Protein 1KCS (pdb70)

B-factor: mean 31.65, std 22.02, range [5.55, 100.55]

Radius of gyration: 24.34 Å; Cα contacts (8 Å, |Δi|>4): 1150; chains: 3; bounding box: 58×39×65 Å

Secondary structure (DSSP, 8-state):
--EEEEE--SEE-TTS-EEEEEEEESS-TTTSSEEEEEEE-TTS-EEEEEEEETTS-EEE-GGGTTTEEEEEETTTTEEEEEETT--GGG-EEEEEEEEESEEEEE---EEEEE--PPP-PPEEEEE---SS---TT-EEEEEEEEEE-SS--EEEEGGGTS-SSEEEEEEEEETTEEEEEEEEEE-TTTTTSS--EEEEEEGGGTEEEEEE-----/---EE-S-S--EEETT--EEEEEEESS--TT-EEEEEE-TT---EEEEETTTEE-TT--TTEEEEEETTEEEEEESS--GGG-EEEEEEE-SSSS-EE---EEEEEE---B--EEEEEPPPHHHHTTTEEEEEEEEEEEBSS--EEEEEETTEE--SSEEEEE----SSS--EEEEEEEEEEHHHHHT--EEEEEEE-TT-SSPEEEEEETT--/---GGG-

Sequence (438 aa):
DIVMTQSPKSMGMSVGEAVTLNCKASENVGTYVSWYQQKPGQSPVLLIYGASNRYTGVPDRFTGSGS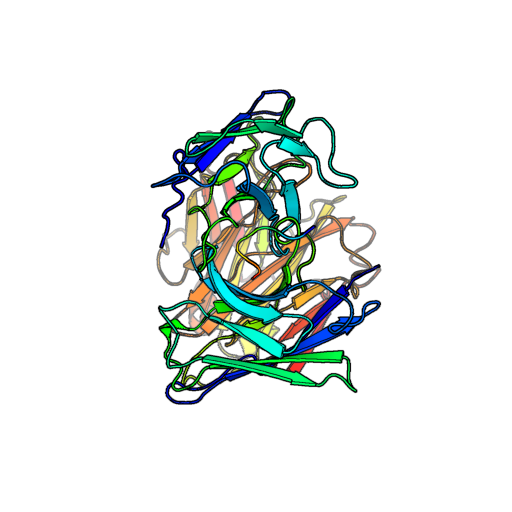ATDFTLTISSVQADDDADYYCGQSYSSPLTFGGGTKLELKRADAAPTSSIFPPSSEQLSSGGASVVCFLNSFYPKSIAVKWKVDGSKRANGTANSWTDQDSASSTYSMSSTLTLTKDKYERHNSYTCEATHKTSSSPVVKSFNRNECQVTLSQSGPGLVKPSQSLSLT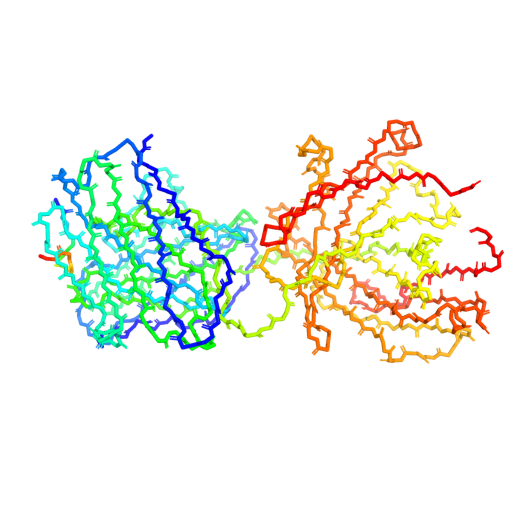CTVTSYSITSDYAWNWIRQFAGQSLEWMGYISYSGSTSYNPSLKSRISITRDTSKNQFFLQLNSVTTDDTATYYCARGGTGFPYWGTGTNVTVSAASTTAPSVFPLVPGSATAAASAVTLGCLVKGYFPEPVTVAWNEGALSSGVLTVSAVLQSGLYTLSSNTTVASGTWPSASVTCLVAHPKSSTAADKKIEPKDQLDPAFG

Nearest PDB structures (foldseek):
  1kcv-assembly1_L  TM=9.987E-01  e=1.146E-40  Mus musculus
  2oz4-assembly1_L  TM=9.936E-01  e=1.062E-35  Mus musculus
  8tfe-assembly1_D  TM=9.909E-01  e=1.814E-33  Homo sapiens
  4edw-assembly1_L  TM=9.899E-01  e=2.238E-33  Homo sapiens
  5sx5-assembly2_L  TM=9.855E-01  e=4.665E-33  Homo sapiens

Solvent-accessible surface area: 18990 Å² total; per-residue (Å²): 97,5,95,6,72,14,74,48,136,61,40,25,54,34,87,45,91,62,5,84,5,31,0,107,10,77,100,69,0,20,59,76,0,3,0,6,19,14,70,67,94,103,24,5,71,2,5,0,62,27,2,66,62,93,49,113,83,17,61,108,61,4,55,12,61,34,63,39,53,64,1,35,0,44,0,65,35,0,52,18,76,1,16,5,25,0,5,0,4,2,5,87,28,79,11,4,35,25,1,40,4,4,100,4,56,3,108,84,79,79,15,66,16,97,19,18,6,0,18,8,12,91,91,7,38,96,88,26,16,0,4,0,0,0,2,1,23,49,0,31,28,100,72,21,56,30,74,6,42,11,73,52,71,149,65,95,101,46,52,41,56,14,66,16,87,15,54,81,82,53,5,7,18,0,0,4,1,17,0,42,11,70,67,95,64,12,88,171,43,53,33,0,23,2,33,4,72,9,132,46,26,132,76,74,45,91,56,55,26,48,76,92,110,146,174,21,65,13,58,21,61,29,70,4,34,13,97,55,94,90,52,2,60,1,35,0,49,7,75,69,56,58,2,66,68,45,54,1,0,0,0,0,11,9,52,96,66,76,51,20,37,1,0,0,9,7,13,84,74,38,67,57,28,49,17,81,82,4,116,107,61,15,43,3,76,70,44,72,107,144,33,30,0,57,0,79,0,58,76,1,60,80,108,3,43,8,32,0,11,0,0,16,0,0,38,2,4,24,38,30,2,116,20,20,45,1,22,3,23,70,42,92,63,42,52,12,59,20,24,23,5,22,17,21,68,91,48,80,65,66,92,46,26,20,1,0,0,2,0,43,25,0,22,5,48,58,22,77,31,30,4,51,128,37,85,35,84,92,37,56,29,51,5,62,32,40,108,79,125,39,62,42,16,16,3,0,1,1,48,16,57,47,59,58,15,94,86,60,54,4,31,0,20,2,32,2,56,83,32,103,49,88,29,91,31,100,1,101,80,68,208,209,57,18,61,7,10,98

Foldseek 3Di:
DKAKAKPAQEEEEAFFDKDKTKIFIPWFLFQQKWKWWADPPGDTDTQGGSQFRGDDPHDPLWGWDDGTTIIMIMRNTDALQRFTKMKMWGPRDDDIDIYPIYGYAYDDDWFFWDKDWDWFDVVVLVVQKTKIKIKTDFGDDPDKDKWKDFQRDTDPPQKDKDKDRADSHRRGIMMMIIHMDTSVVNVVTFKIKIWMDDPVDPDIDIDIDTPVPD/DKAKAKDWAQEAAAQAKTKIKIQIPPDAQLPFFWKWKKWQFPVRDIDTAWTATSHGRIDGDVVQVPQWDWGADRVRRMIMIMGGRDDQRPFTWMWIATDDVHGPYIHPTGGHGHHPDDFDAWDKDKAADPVVPCPAQKDKIKMKIWFGDDDDKDKDKPNPPDDPQKDWFDWDDDPHIIIIMIMHMHTVVPDQPPWMKIWMADPNVGDTDIGIDHDDD/DDDPVVD

Structure (mmCIF, N/CA/C/O backbone):
data_1KCS
#
_entry.id   1KCS
#
_cell.length_a   52.601
_cell.length_b   69.524
_cell.length_c   59.359
_cell.angle_alpha   90.00
_cell.angle_beta   95.62
_cell.angle_gamma   90.00
#
_symmetry.space_group_name_H-M   'P 1 21 1'
#
loop_
_entity.id
_entity.type
_entity.pdbx_description
1 polymer 'PC282 IMMUNOGLOBULIN'
2 polymer 'PC282 IMMUNOGLOBULIN'
3 polymer 'PS1 peptide'
4 water water
#
loop_
_atom_site.group_PDB
_atom_site.id
_atom_site.type_symbol
_atom_site.label_atom_id
_atom_site.label_alt_id
_atom_site.label_comp_id
_atom_site.label_asym_id
_atom_site.label_entity_id
_atom_site.label_seq_id
_atom_site.pdbx_PDB_ins_code
_atom_site.Cartn_x
_atom_site.Cartn_y
_atom_site.Cartn_z
_atom_site.occupancy
_atom_site.B_iso_or_equiv
_atom_site.auth_seq_id
_atom_site.auth_comp_id
_atom_site.auth_asym_id
_atom_site.auth_atom_id
_atom_site.pdbx_PDB_model_num
ATOM 1 N N . ASP A 1 1 ? 9.261 14.108 -3.159 1.00 100.40 1 ASP L N 1
ATOM 2 C CA . ASP A 1 1 ? 7.942 13.418 -3.217 1.00 100.40 1 ASP L CA 1
ATOM 3 C C . ASP A 1 1 ? 6.943 14.064 -2.271 1.00 100.40 1 ASP L C 1
ATOM 4 O O . ASP A 1 1 ? 6.887 15.287 -2.142 1.00 100.40 1 ASP L O 1
ATOM 9 N N . ILE A 1 2 ? 6.161 13.218 -1.609 1.00 19.67 2 ILE L N 1
ATOM 10 C CA . ILE A 1 2 ? 5.141 13.650 -0.673 1.00 19.67 2 ILE L CA 1
ATOM 11 C C . ILE A 1 2 ? 5.681 13.604 0.744 1.00 19.67 2 ILE L C 1
ATOM 12 O O . ILE A 1 2 ? 6.175 12.566 1.188 1.00 19.67 2 ILE L O 1
ATOM 17 N N . VAL A 1 3 ? 5.576 14.726 1.450 1.00 18.95 3 VAL L N 1
ATOM 18 C CA . VAL A 1 3 ? 6.033 14.794 2.830 1.00 18.95 3 VAL L CA 1
ATOM 19 C C . VAL A 1 3 ? 4.910 14.400 3.795 1.00 18.95 3 VAL L C 1
ATOM 20 O O . VAL A 1 3 ? 3.772 14.878 3.677 1.00 18.95 3 VAL L O 1
ATOM 24 N N . MET A 1 4 ? 5.231 13.522 4.747 1.00 20.08 4 MET L N 1
ATOM 25 C CA . MET A 1 4 ? 4.268 13.127 5.796 1.00 20.08 4 MET L CA 1
ATOM 26 C C . MET A 1 4 ? 4.790 13.599 7.101 1.00 20.08 4 MET L C 1
ATOM 27 O O . MET A 1 4 ? 5.784 13.074 7.614 1.00 20.08 4 MET L O 1
ATOM 32 N N . THR A 1 5 ? 4.119 14.588 7.638 1.00 9.50 5 THR L N 1
ATOM 33 C CA . THR A 1 5 ? 4.533 15.201 8.888 1.00 9.50 5 THR L CA 1
ATOM 34 C C . THR A 1 5 ? 3.846 14.619 10.119 1.00 9.50 5 THR L C 1
ATOM 35 O O . THR A 1 5 ? 2.640 14.392 10.103 1.00 9.50 5 THR L O 1
ATOM 39 N N . GLN A 1 6 ? 4.623 14.355 11.173 1.00 19.57 6 GLN L N 1
ATOM 40 C CA . GLN A 1 6 ? 4.082 13.823 12.427 1.00 19.57 6 GLN L CA 1
ATOM 41 C C . GLN A 1 6 ? 4.288 14.880 13.515 1.00 19.57 6 GLN L C 1
ATOM 42 O O . GLN A 1 6 ? 5.390 15.067 14.024 1.00 19.57 6 GLN L O 1
ATOM 48 N N . SER A 1 7 ? 3.204 15.575 13.843 1.00 99.10 7 SER L N 1
ATOM 49 C CA . SER A 1 7 ? 3.208 16.670 14.808 1.00 99.10 7 SER L CA 1
ATOM 50 C C . SER A 1 7 ? 3.924 16.490 16.161 1.00 99.10 7 SER L C 1
ATOM 51 O O . SER A 1 7 ? 5.074 16.911 16.306 1.00 99.10 7 SER L O 1
ATOM 54 N N . PRO A 1 8 ? 3.271 15.875 17.167 1.00 52.29 8 PRO L N 1
ATOM 55 C CA . PRO A 1 8 ? 3.968 15.722 18.452 1.00 52.29 8 PRO L CA 1
ATOM 56 C C . PRO A 1 8 ? 5.210 14.843 18.397 1.00 52.29 8 PRO L C 1
ATOM 57 O O . PRO A 1 8 ? 5.107 13.619 18.422 1.00 52.29 8 PRO L O 1
ATOM 61 N N . LYS A 1 9 ? 6.379 15.472 18.341 1.00 15.45 9 LYS L N 1
ATOM 62 C CA . LYS A 1 9 ? 7.637 14.740 18.282 1.00 15.45 9 LYS L CA 1
ATOM 63 C C . LYS A 1 9 ? 7.783 13.703 19.396 1.00 15.45 9 LYS L C 1
ATOM 64 O O . LYS A 1 9 ? 8.329 12.620 19.184 1.00 15.45 9 LYS L O 1
ATOM 70 N N . SER A 1 10 ? 7.287 14.025 20.579 1.00 13.27 10 SER L N 1
ATOM 71 C CA . SER A 1 10 ? 7.411 13.112 21.706 1.00 13.27 10 SER L CA 1
ATOM 72 C C . SER A 1 10 ? 6.108 13.138 22.473 1.00 13.27 10 SER L C 1
ATOM 73 O O . SER A 1 10 ? 5.221 13.938 22.148 1.00 13.27 10 SER L O 1
ATOM 76 N N . MET A 1 11 ? 5.977 12.263 23.473 1.00 32.34 11 MET L N 1
ATOM 77 C CA . MET A 1 11 ? 4.764 12.194 24.295 1.00 32.34 11 MET L CA 1
ATOM 78 C C . MET A 1 11 ? 4.812 11.146 25.418 1.00 32.34 11 MET L C 1
ATOM 79 O O . MET A 1 11 ? 5.493 10.119 25.315 1.00 32.34 11 MET L O 1
ATOM 84 N N . GLY A 1 12 ? 4.069 11.418 26.487 1.00 34.88 12 GLY L N 1
ATOM 85 C CA . GLY A 1 12 ? 4.021 10.506 27.617 1.00 34.88 12 GLY L CA 1
ATOM 86 C C . GLY A 1 12 ? 2.660 10.480 28.293 1.00 34.88 12 GLY L C 1
ATOM 87 O O . GLY A 1 12 ? 2.104 11.526 28.618 1.00 34.88 12 GLY L O 1
ATOM 88 N N . MET A 1 13 ? 2.125 9.284 28.517 1.00 28.09 13 MET L N 1
ATOM 89 C CA . MET A 1 13 ? 0.820 9.137 29.156 1.00 28.09 13 MET L CA 1
ATOM 90 C C . MET A 1 13 ? 0.897 8.118 30.282 1.00 28.09 13 MET L C 1
ATOM 91 O O . MET A 1 13 ? 1.961 7.574 30.556 1.00 28.09 13 MET L O 1
ATOM 96 N N . SER A 1 14 ? -0.241 7.860 30.921 1.00 33.41 14 SER L N 1
ATOM 97 C CA . SER A 1 14 ? -0.320 6.891 32.003 1.00 33.41 14 SER L CA 1
ATOM 98 C C . SER A 1 14 ? -1.130 5.703 31.498 1.00 33.41 14 SER L C 1
ATOM 99 O O . SER A 1 14 ? -1.824 5.810 30.485 1.00 33.41 14 SER L O 1
ATOM 102 N N . VAL A 1 15 ? -1.048 4.575 32.199 1.00 48.89 15 VAL L N 1
ATOM 103 C CA . VAL A 1 15 ? -1.784 3.385 31.786 1.00 48.89 15 VAL L CA 1
ATOM 104 C C . VAL A 1 15 ? -3.286 3.540 31.975 1.00 48.89 15 VAL L C 1
ATOM 105 O O . VAL A 1 15 ? -3.767 3.832 33.075 1.00 48.89 15 VAL L O 1
ATOM 109 N N . GLY A 1 16 ? -4.019 3.333 30.886 1.00 47.97 16 GLY L N 1
ATOM 110 C CA . GLY A 1 16 ? -5.465 3.445 30.923 1.00 47.97 16 GLY L CA 1
ATOM 111 C C . GLY A 1 16 ? -5.967 4.598 30.080 1.00 47.97 16 GLY L C 1
ATOM 112 O O . GLY A 1 16 ? -7.093 4.573 29.585 1.00 47.97 16 GLY L O 1
ATOM 113 N N . GLU A 1 17 ? -5.116 5.602 29.902 1.00 12.94 17 GLU L N 1
ATOM 114 C CA . GLU A 1 17 ? -5.460 6.786 29.134 1.00 12.94 17 GLU L CA 1
ATOM 115 C C . GLU A 1 17 ? -5.311 6.606 27.632 1.00 12.94 17 GLU L C 1
ATOM 116 O O . GLU A 1 17 ? -4.554 5.759 27.162 1.00 12.94 17 GLU L O 1
ATOM 122 N N . ALA A 1 18 ? -6.057 7.410 26.884 1.00 30.71 18 ALA L N 1
ATOM 123 C CA . ALA A 1 18 ? -6.045 7.360 25.433 1.00 30.71 18 ALA L CA 1
ATOM 124 C C . ALA A 1 18 ? -4.935 8.211 24.857 1.00 30.71 18 ALA L C 1
ATOM 125 O O . ALA A 1 18 ? -4.436 9.128 25.506 1.00 30.71 18 ALA L O 1
ATOM 127 N N . VAL A 1 19 ? -4.544 7.889 23.631 1.00 15.28 19 VAL L N 1
ATOM 128 C CA . VAL A 1 19 ? -3.515 8.649 22.936 1.00 15.28 19 VAL L CA 1
ATOM 129 C C . VAL A 1 19 ? -3.933 8.816 21.476 1.00 15.28 19 VAL L C 1
ATOM 130 O O . VAL A 1 19 ? -4.476 7.894 20.865 1.00 15.28 19 VAL L O 1
ATOM 134 N N . THR A 1 20 ? -3.685 10.003 20.931 1.00 11.30 20 THR L N 1
ATOM 135 C CA . THR A 1 20 ? -4.040 10.307 19.551 1.00 11.30 20 THR L CA 1
ATOM 136 C C . THR A 1 20 ? -2.852 10.866 18.806 1.00 11.30 20 THR L C 1
ATOM 137 O O . THR A 1 20 ? -2.386 11.953 19.122 1.00 11.30 20 THR L O 1
ATOM 141 N N . LEU A 1 21 ? -2.367 10.129 17.818 1.00 15.93 21 LEU L N 1
ATOM 142 C CA . LEU A 1 21 ? -1.236 10.580 17.018 1.00 15.93 21 LEU L CA 1
ATOM 143 C C . LEU A 1 21 ? -1.760 11.211 15.731 1.00 15.93 21 LEU L C 1
ATOM 144 O O . LEU A 1 21 ? -2.879 10.918 15.290 1.00 15.93 21 LEU L O 1
ATOM 149 N N . ASN A 1 22 ? -0.970 12.082 15.121 1.00 7.90 22 ASN L N 1
ATOM 150 C CA . ASN A 1 22 ? -1.422 12.711 13.897 1.00 7.90 22 ASN L CA 1
ATOM 151 C C . ASN A 1 22 ? -0.406 12.569 12.782 1.00 7.90 22 ASN L C 1
ATOM 152 O O . ASN A 1 22 ? 0.802 12.643 13.011 1.00 7.90 22 ASN L O 1
ATOM 157 N N . CYS A 1 23 ? -0.904 12.353 11.573 1.00 8.00 23 CYS L N 1
ATOM 158 C CA . CYS A 1 23 ? -0.033 12.213 10.423 1.00 8.00 23 CYS L CA 1
ATOM 159 C C . CYS A 1 23 ? -0.655 13.046 9.313 1.00 8.00 23 CYS L C 1
ATOM 160 O O . CYS A 1 23 ? -1.842 12.902 9.017 1.00 8.00 23 CYS L O 1
ATOM 163 N N . LYS A 1 24 ? 0.134 13.953 8.742 1.00 11.23 24 LYS L N 1
ATOM 164 C CA . LYS A 1 24 ? -0.338 14.815 7.661 1.00 11.23 24 LYS L CA 1
ATOM 165 C C . LYS A 1 24 ? 0.450 14.585 6.373 1.00 11.23 24 LYS L C 1
ATOM 166 O O . LYS A 1 24 ? 1.653 14.316 6.405 1.00 11.23 24 LYS L O 1
ATOM 172 N N . ALA A 1 25 ? -0.240 14.693 5.243 1.00 15.81 25 ALA L N 1
ATOM 173 C CA . ALA A 1 25 ? 0.384 14.520 3.935 1.00 15.81 25 ALA L CA 1
ATOM 174 C C . ALA A 1 25 ? 0.406 15.870 3.223 1.00 15.81 25 ALA L C 1
ATOM 175 O O . ALA A 1 25 ? -0.548 16.645 3.326 1.00 15.81 25 ALA L O 1
ATOM 177 N N . SER A 1 26 ? 1.474 16.163 2.501 1.00 24.81 26 SER L N 1
ATOM 178 C CA . SER A 1 26 ? 1.535 17.429 1.805 1.00 24.81 26 SER L CA 1
ATOM 179 C C . SER A 1 26 ? 0.472 17.433 0.717 1.00 24.81 26 SER L C 1
ATOM 180 O O . SER A 1 26 ? -0.037 18.485 0.314 1.00 24.81 26 SER L O 1
ATOM 183 N N . GLU A 1 27 ? 0.148 16.250 0.244 1.00 26.76 27 GLU L N 1
ATOM 184 C CA . GLU A 1 27 ? -0.897 16.126 -0.749 1.00 26.76 27 GLU L CA 1
ATOM 185 C C . GLU A 1 27 ? -1.632 14.811 -0.582 1.00 26.76 27 GLU L C 1
ATOM 186 O O . GLU A 1 27 ? -1.264 13.967 0.237 1.00 26.76 27 GLU L O 1
ATOM 192 N N . ASN A 1 28 ? -2.683 14.665 -1.372 1.00 12.32 28 ASN L N 1
ATOM 193 C CA . ASN A 1 28 ? -3.546 13.501 -1.356 1.00 12.32 28 ASN L CA 1
ATOM 194 C C . ASN A 1 28 ? -2.877 12.139 -1.496 1.00 12.48 28 ASN L C 1
ATOM 195 O O . ASN A 1 28 ? -2.117 11.889 -2.433 1.00 17.63 28 ASN L O 1
ATOM 200 N N . VAL A 1 29 ? -3.179 11.270 -0.533 1.00 20.61 29 VAL L N 1
ATOM 201 C CA . VAL A 1 29 ? -2.679 9.907 -0.507 1.00 20.61 29 VAL L CA 1
ATOM 202 C C . VAL A 1 29 ? -3.884 8.993 -0.267 1.00 20.61 29 VAL L C 1
ATOM 203 O O . VAL A 1 29 ? -3.753 7.918 0.327 1.00 20.61 29 VAL L O 1
ATOM 207 N N . GLY A 1 30 ? -5.056 9.444 -0.723 1.00 8.43 30 GLY L N 1
ATOM 208 C CA . GLY A 1 30 ? -6.280 8.677 -0.564 1.00 8.43 30 GLY L CA 1
ATOM 209 C C . GLY A 1 30 ? -6.384 8.092 0.827 1.00 8.43 30 GLY L C 1
ATOM 210 O O . GLY A 1 30 ? -6.583 8.828 1.784 1.00 8.43 30 GLY L O 1
ATOM 211 N N . THR A 1 31 ? -6.260 6.770 0.939 1.00 19.86 31 THR L N 1
ATOM 212 C CA . THR A 1 31 ? -6.316 6.102 2.237 1.00 19.86 31 THR L CA 1
ATOM 213 C C . THR A 1 31 ? -5.176 5.099 2.388 1.00 19.86 31 THR L C 1
ATOM 214 O O . THR A 1 31 ? -5.253 4.185 3.209 1.00 19.86 31 THR L O 1
ATOM 218 N N . TYR A 1 32 ? -4.112 5.288 1.610 1.00 17.05 32 TYR L N 1
ATOM 219 C CA . TYR A 1 32 ? -2.981 4.380 1.668 1.00 17.05 32 TYR L CA 1
ATOM 220 C C . TYR A 1 32 ? -1.935 4.766 2.695 1.00 17.05 32 TYR L C 1
ATOM 221 O O . TYR A 1 32 ? -0.744 4.813 2.413 1.00 17.05 32 TYR L O 1
ATOM 230 N N . VAL A 1 33 ? -2.407 5.051 3.899 1.00 18.19 33 VAL L N 1
ATOM 231 C CA . VAL A 1 33 ? -1.525 5.386 5.000 1.00 18.19 33 VAL L CA 1
ATOM 232 C C . VAL A 1 33 ? -1.487 4.145 5.884 1.00 18.19 33 VAL L C 1
ATOM 233 O O . VAL A 1 33 ? -2.500 3.469 6.096 1.00 18.19 33 VAL L O 1
ATOM 237 N N . SER A 1 34 ? -0.294 3.819 6.351 1.00 14.61 34 SER L N 1
ATOM 238 C CA . SER A 1 34 ? -0.108 2.680 7.230 1.00 14.61 34 SER L CA 1
ATOM 239 C C . SER A 1 34 ? 0.621 3.183 8.473 1.00 14.61 34 SER L C 1
ATOM 240 O O . SER A 1 34 ? 1.368 4.162 8.405 1.00 14.61 34 SER L O 1
ATOM 243 N N . TRP A 1 35 ? 0.389 2.520 9.605 1.00 18.52 35 TRP L N 1
ATOM 244 C CA . TRP A 1 35 ? 1.013 2.890 10.870 1.00 18.52 35 TRP L CA 1
ATOM 245 C C . TRP A 1 35 ? 1.847 1.753 11.422 1.00 18.52 35 TRP L C 1
ATOM 246 O O . TRP A 1 35 ? 1.401 0.606 11.429 1.00 18.52 35 TRP L O 1
ATOM 257 N N . TYR A 1 36 ? 3.046 2.071 11.903 1.00 22.99 36 TYR L N 1
ATOM 258 C CA . TYR A 1 36 ? 3.936 1.055 12.450 1.00 22.99 36 TYR L CA 1
ATOM 259 C C . TYR A 1 36 ? 4.358 1.363 13.873 1.00 22.99 36 TYR L C 1
ATOM 260 O O . TYR A 1 36 ? 4.388 2.518 14.299 1.00 22.99 36 TYR L O 1
ATOM 269 N N . GLN A 1 37 ? 4.686 0.297 14.591 1.00 25.09 37 GLN L N 1
ATOM 270 C CA . GLN A 1 37 ? 5.153 0.364 15.965 1.00 25.09 37 GLN L CA 1
ATOM 271 C C . GLN A 1 37 ? 6.572 -0.205 15.939 1.00 25.09 37 GLN L C 1
ATOM 272 O O . GLN A 1 37 ? 6.821 -1.219 15.279 1.00 25.09 37 GLN L O 1
ATOM 278 N N . GLN A 1 38 ? 7.506 0.458 16.623 1.00 16.16 38 GLN L N 1
ATOM 279 C CA . GLN A 1 38 ? 8.880 -0.030 16.667 1.00 16.16 38 GLN L CA 1
ATOM 280 C C . GLN A 1 38 ? 9.493 -0.011 18.075 1.00 16.16 38 GLN L C 1
ATOM 281 O O . GLN A 1 38 ? 9.996 1.007 18.535 1.00 16.16 38 GLN L O 1
ATOM 287 N N . LYS A 1 39 ? 9.443 -1.153 18.752 1.00 31.17 39 LYS L N 1
ATOM 288 C CA . LYS A 1 39 ? 9.989 -1.283 20.097 1.00 31.17 39 LYS L CA 1
ATOM 289 C C . LYS A 1 39 ? 11.517 -1.344 20.074 1.00 31.17 39 LYS L C 1
ATOM 290 O O . LYS A 1 39 ? 12.126 -1.640 19.041 1.00 31.17 39 LYS L O 1
ATOM 296 N N . PRO A 1 40 ? 12.154 -1.060 21.224 1.00 33.54 40 PRO L N 1
ATOM 297 C CA . PRO A 1 40 ? 13.609 -1.056 21.419 1.00 33.54 40 PRO L CA 1
ATOM 298 C C . PRO A 1 40 ? 14.376 -2.244 20.838 1.00 33.54 40 PRO L C 1
ATOM 299 O O . PRO A 1 40 ? 14.115 -3.394 21.184 1.00 33.54 40 PRO L O 1
ATOM 303 N N . GLY A 1 41 ? 15.335 -1.952 19.965 1.00 39.72 41 GLY L N 1
ATOM 304 C CA . GLY A 1 41 ? 16.135 -3.003 19.365 1.00 39.72 41 GLY L CA 1
ATOM 305 C C . GLY A 1 41 ? 15.348 -4.020 18.555 1.00 39.72 41 GLY L C 1
ATOM 306 O O . GLY A 1 41 ? 15.758 -5.173 18.441 1.00 39.72 41 GLY L O 1
ATOM 307 N N . GLN A 1 42 ? 14.218 -3.599 17.995 1.00 26.01 42 GLN L N 1
ATOM 308 C CA . GLN A 1 42 ? 13.377 -4.470 17.182 1.00 26.01 42 GLN L CA 1
ATOM 309 C C . GLN A 1 42 ? 13.088 -3.792 15.857 1.00 26.01 42 GLN L C 1
ATOM 310 O O . GLN A 1 42 ? 13.367 -2.613 15.685 1.00 26.01 42 GLN L O 1
ATOM 316 N N . SER A 1 43 ? 12.532 -4.532 14.912 1.00 9.28 43 SER L N 1
ATOM 317 C CA . SER A 1 43 ? 12.221 -3.935 13.622 1.00 9.28 43 SER L CA 1
ATOM 318 C C . SER A 1 43 ? 10.764 -3.456 13.586 1.00 9.28 43 SER L C 1
ATOM 319 O O . SER A 1 43 ? 9.955 -3.815 14.453 1.00 9.28 43 SER L O 1
ATOM 322 N N . PRO A 1 44 ? 10.417 -2.621 12.590 1.00 18.96 44 PRO L N 1
ATOM 323 C CA . PRO A 1 44 ? 9.073 -2.069 12.395 1.00 18.96 44 PRO L CA 1
ATOM 324 C C . PRO A 1 44 ? 7.976 -3.136 12.275 1.00 18.96 44 PRO L C 1
ATOM 325 O O . PRO A 1 44 ? 8.181 -4.195 11.685 1.00 18.96 44 PRO L O 1
ATOM 329 N N . VAL A 1 45 ? 6.813 -2.848 12.849 1.00 20.33 45 VAL L N 1
ATOM 330 C CA . VAL A 1 45 ? 5.681 -3.764 12.790 1.00 20.33 45 VAL L CA 1
ATOM 331 C C . VAL A 1 45 ? 4.435 -3.009 12.334 1.00 20.33 45 VAL L C 1
ATOM 332 O O . VAL A 1 45 ? 4.075 -1.968 12.897 1.00 20.33 45 VAL L O 1
ATOM 336 N N . LEU A 1 46 ? 3.791 -3.539 11.299 1.00 10.26 46 LEU L N 1
ATOM 337 C CA . LEU A 1 46 ? 2.586 -2.945 10.748 1.00 10.26 46 LEU L CA 1
ATOM 338 C C . LEU A 1 46 ? 1.424 -3.056 11.728 1.00 10.26 46 LEU L C 1
ATOM 339 O O . LEU A 1 46 ? 1.032 -4.151 12.117 1.00 10.26 46 LEU L O 1
ATOM 344 N N . LEU A 1 47 ? 0.868 -1.920 12.115 1.00 10.01 47 LEU L N 1
ATOM 345 C CA . LEU A 1 47 ? -0.267 -1.903 13.043 1.00 10.01 47 LEU L CA 1
ATOM 346 C C . LEU A 1 47 ? -1.596 -1.690 12.310 1.00 10.01 47 LEU L C 1
ATOM 347 O O . LEU A 1 47 ? -2.547 -2.463 12.488 1.00 10.01 47 LEU L O 1
ATOM 352 N N . ILE A 1 48 ? -1.648 -0.650 11.468 1.00 5.55 48 ILE L N 1
ATOM 353 C CA . ILE A 1 48 ? -2.838 -0.317 10.680 1.00 5.55 48 ILE L CA 1
ATOM 354 C C . ILE A 1 48 ? -2.431 -0.083 9.245 1.00 5.55 48 ILE L C 1
ATOM 355 O O . ILE A 1 48 ? -1.353 0.460 8.982 1.00 5.55 48 ILE L O 1
ATOM 360 N N . TYR A 1 49 ? -3.292 -0.481 8.317 1.00 16.03 49 TYR L N 1
ATOM 361 C CA . TYR A 1 49 ? -3.028 -0.270 6.899 1.00 16.03 49 TYR L CA 1
ATOM 362 C C . TYR A 1 49 ? -4.358 0.174 6.300 1.00 16.03 49 TYR L C 1
ATOM 363 O O . TYR A 1 49 ? -5.411 0.002 6.929 1.00 16.03 49 TYR L O 1
ATOM 372 N N . GLY A 1 50 ? -4.317 0.763 5.104 1.00 5.55 50 GLY L N 1
ATOM 373 C CA . GLY A 1 50 ? -5.542 1.244 4.498 1.00 5.55 50 GLY L CA 1
ATOM 374 C C . GLY A 1 50 ? -6.181 2.305 5.377 1.00 5.55 50 GLY L C 1
ATOM 375 O O . GLY A 1 50 ? -7.412 2.462 5.415 1.00 5.55 50 GLY L O 1
ATOM 376 N N . ALA A 1 51 ? -5.329 3.018 6.112 1.00 19.37 51 ALA L N 1
ATOM 377 C CA . ALA A 1 51 ? -5.750 4.098 7.003 1.00 19.37 51 ALA L CA 1
ATOM 378 C C . ALA A 1 51 ? -6.553 3.709 8.240 1.00 19.37 51 ALA L C 1
ATOM 379 O O . ALA A 1 51 ? -6.430 4.361 9.281 1.00 19.37 51 ALA L O 1
ATOM 381 N N . SER A 1 52 ? -7.363 2.657 8.135 1.00 23.98 52 SER L N 1
ATOM 382 C CA . SER A 1 52 ? -8.217 2.235 9.250 1.00 23.98 52 SER L CA 1
ATOM 383 C C . SER A 1 52 ? -8.410 0.732 9.333 1.00 23.98 52 SER L C 1
ATOM 384 O O . SER A 1 52 ? -9.438 0.264 9.828 1.00 23.98 52 SER L O 1
ATOM 387 N N . ASN A 1 53 ? -7.449 -0.033 8.836 1.00 17.82 53 ASN L N 1
ATOM 388 C CA . ASN A 1 53 ? -7.584 -1.473 8.888 1.00 17.82 53 ASN L CA 1
ATOM 389 C C . ASN A 1 53 ? -6.633 -2.038 9.921 1.00 17.82 53 ASN L C 1
ATOM 390 O O . ASN A 1 53 ? -5.420 -2.023 9.729 1.00 17.82 53 ASN L O 1
ATOM 395 N N . ARG A 1 54 ? -7.184 -2.509 11.034 1.00 33.25 54 ARG L N 1
ATOM 396 C CA . ARG A 1 54 ? -6.351 -3.088 12.068 1.00 33.25 54 ARG L CA 1
ATOM 397 C C . ARG A 1 54 ? -5.753 -4.321 11.420 1.00 33.25 54 ARG L C 1
ATOM 398 O O . ARG A 1 54 ? -6.474 -5.139 10.854 1.00 33.25 54 ARG L O 1
ATOM 406 N N . TYR A 1 55 ? -4.434 -4.435 11.473 1.00 19.13 55 TYR L N 1
ATOM 407 C CA . TYR A 1 55 ? -3.740 -5.566 10.871 1.00 19.13 55 TYR L CA 1
ATOM 408 C C . TYR A 1 55 ? -3.808 -6.832 11.738 1.00 19.13 55 TYR L C 1
ATOM 409 O O . TYR A 1 55 ? -4.114 -6.770 12.936 1.00 19.13 55 TYR L O 1
ATOM 418 N N . THR A 1 56 ? -3.498 -7.965 11.108 1.00 19.33 56 THR L N 1
ATOM 419 C CA . THR A 1 56 ? -3.508 -9.297 11.717 1.00 19.33 56 THR L CA 1
ATOM 420 C C . THR A 1 56 ? -2.890 -9.405 13.110 1.00 19.33 56 THR L C 1
ATOM 421 O O . THR A 1 56 ? -1.739 -9.028 13.316 1.00 19.33 56 THR L O 1
ATOM 425 N N . GLY A 1 57 ? -3.666 -9.931 14.055 1.00 22.01 57 GLY L N 1
ATOM 426 C CA . GLY A 1 57 ? -3.187 -10.114 15.421 1.00 22.01 57 GLY L CA 1
ATOM 427 C C . GLY A 1 57 ? -2.704 -8.878 16.160 1.00 22.01 57 GLY L C 1
ATOM 428 O O . GLY A 1 57 ? -1.780 -8.940 16.961 1.00 22.01 57 GLY L O 1
ATOM 429 N N . VAL A 1 58 ? -3.346 -7.756 15.885 1.00 6.09 58 VAL L N 1
ATOM 430 C CA . VAL A 1 58 ? -3.019 -6.483 16.490 1.00 6.09 58 VAL L CA 1
ATOM 431 C C . VAL A 1 58 ? -4.211 -6.226 17.401 1.00 6.09 58 VAL L C 1
ATOM 432 O O . VAL A 1 58 ? -5.358 -6.311 16.954 1.00 6.09 58 VAL L O 1
ATOM 436 N N . PRO A 1 59 ? -3.967 -5.914 18.687 1.00 27.71 59 PRO L N 1
ATOM 437 C CA . PRO A 1 59 ? -5.094 -5.673 19.599 1.00 27.71 59 PRO L CA 1
ATOM 438 C C . PRO A 1 59 ? -6.053 -4.523 19.245 1.00 27.71 59 PRO L C 1
ATOM 439 O O . PRO A 1 59 ? -5.659 -3.518 18.645 1.00 27.71 59 PRO L O 1
ATOM 443 N N . ASP A 1 60 ? -7.319 -4.701 19.619 1.00 13.15 60 ASP L N 1
ATOM 444 C CA . ASP A 1 60 ? -8.388 -3.732 19.358 1.00 13.15 60 ASP L CA 1
ATOM 445 C C . ASP A 1 60 ? -8.184 -2.343 19.940 1.00 13.15 60 ASP L C 1
ATOM 446 O O . ASP A 1 60 ? -8.868 -1.402 19.536 1.00 13.15 60 ASP L O 1
ATOM 451 N N . ARG A 1 61 ? -7.275 -2.208 20.903 1.00 6.59 61 ARG L N 1
ATOM 452 C CA . ARG A 1 61 ? -7.016 -0.902 21.492 1.00 6.59 61 ARG L CA 1
ATOM 453 C C . ARG A 1 61 ? -6.449 -0.009 20.386 1.00 6.59 61 ARG L C 1
ATOM 454 O O . ARG A 1 61 ? -6.406 1.203 20.520 1.00 6.59 61 ARG L O 1
ATOM 462 N N . PHE A 1 62 ? -6.031 -0.616 19.282 1.00 19.93 62 PHE L N 1
ATOM 463 C CA . PHE A 1 62 ? -5.502 0.148 18.155 1.00 19.93 62 PHE L CA 1
ATOM 464 C C . PHE A 1 62 ? -6.544 0.322 17.041 1.00 19.93 62 PHE L C 1
ATOM 465 O O . PHE A 1 62 ? -7.113 -0.655 16.551 1.00 19.93 62 PHE L O 1
ATOM 473 N N . THR A 1 63 ? -6.798 1.572 16.664 1.00 14.88 63 THR L N 1
ATOM 474 C CA . THR A 1 63 ? -7.723 1.901 15.573 1.00 14.88 63 THR L CA 1
ATOM 475 C C . THR A 1 63 ? -7.100 3.052 14.783 1.00 14.88 63 THR L C 1
ATOM 476 O O . THR A 1 63 ? -6.192 3.723 15.262 1.00 14.88 63 THR L O 1
ATOM 480 N N . GLY A 1 64 ? -7.586 3.264 13.567 1.00 21.70 64 GLY L N 1
ATOM 481 C CA . GLY A 1 64 ? -7.063 4.328 12.735 1.00 21.70 64 GLY L CA 1
ATOM 482 C C . GLY A 1 64 ? -8.167 4.982 11.936 1.00 21.70 64 GLY L C 1
ATOM 483 O O . GLY A 1 64 ? -9.156 4.333 11.601 1.00 21.70 64 GLY L O 1
ATOM 484 N N . SER A 1 65 ? -8.011 6.271 11.637 1.00 9.22 65 SER L N 1
ATOM 485 C CA . SER A 1 65 ? -9.007 6.999 10.865 1.00 9.22 65 SER L CA 1
ATOM 486 C C . SER A 1 65 ? -8.311 8.030 9.992 1.00 9.22 65 SER L C 1
ATOM 487 O O . SER A 1 65 ? -7.110 8.240 10.099 1.00 9.22 65 SER L O 1
ATOM 490 N N . GLY A 1 66 ? -9.064 8.687 9.128 1.00 5.55 66 GLY L N 1
ATOM 491 C CA . GLY A 1 66 ? -8.434 9.684 8.286 1.00 5.55 66 GLY L CA 1
ATOM 492 C C . GLY A 1 66 ? -8.537 9.427 6.806 1.00 5.55 66 GLY L C 1
ATOM 493 O O . GLY A 1 66 ? -8.905 8.348 6.367 1.00 5.55 66 GLY L O 1
ATOM 494 N N . SER A 1 67 ? -8.202 10.434 6.020 1.00 15.51 67 SER L N 1
ATOM 495 C CA . SER A 1 67 ? -8.297 10.270 4.589 1.00 15.51 67 SER L CA 1
ATOM 496 C C . SER A 1 67 ? -7.674 11.425 3.830 1.00 15.51 67 SER L C 1
ATOM 497 O O . SER A 1 67 ? -7.676 12.553 4.302 1.00 15.51 67 SER L O 1
ATOM 500 N N . ALA A 1 68 ? -7.123 11.114 2.663 1.00 86.97 68 ALA L N 1
ATOM 501 C CA . ALA A 1 68 ? -6.503 12.092 1.781 1.00 86.97 68 ALA L CA 1
ATOM 502 C C . ALA A 1 68 ? -5.887 13.306 2.450 1.00 86.97 68 ALA L C 1
ATOM 503 O O . ALA A 1 68 ? -6.513 14.363 2.464 1.00 86.97 68 ALA L O 1
ATOM 505 N N . THR A 1 69 ? -4.680 13.164 2.999 1.00 34.00 69 THR L N 1
ATOM 506 C CA . THR A 1 69 ? -3.964 14.284 3.637 1.00 34.00 69 THR L CA 1
ATOM 507 C C . THR A 1 69 ? -3.971 14.468 5.168 1.00 34.00 69 THR L C 1
ATOM 508 O O . THR A 1 69 ? -3.048 15.080 5.707 1.00 34.00 69 THR L O 1
ATOM 512 N N . ASP A 1 70 ? -4.988 13.961 5.867 1.00 10.10 70 ASP L N 1
ATOM 513 C CA . ASP A 1 70 ? -5.035 14.091 7.332 1.00 10.10 70 ASP L CA 1
ATOM 514 C C . ASP A 1 70 ? -5.403 12.758 8.035 1.00 10.10 70 ASP L C 1
ATOM 515 O O . ASP A 1 70 ? -6.547 12.272 7.950 1.00 10.10 70 ASP L O 1
ATOM 520 N N . PHE A 1 71 ? -4.420 12.189 8.743 1.00 5.55 71 PHE L N 1
ATOM 521 C CA . PHE A 1 71 ? -4.589 10.901 9.391 1.00 5.55 71 PHE L CA 1
ATOM 522 C C . PHE A 1 71 ? -4.278 10.854 10.879 1.00 5.55 71 PHE L C 1
ATOM 523 O O . PHE A 1 71 ? -3.472 11.635 11.375 1.00 5.55 71 PHE L O 1
ATOM 531 N N . THR A 1 72 ? -4.914 9.916 11.580 1.00 18.44 72 THR L N 1
ATOM 532 C CA . THR A 1 72 ? -4.711 9.746 13.021 1.00 18.44 72 THR L CA 1
ATOM 533 C C . THR A 1 72 ? -4.674 8.279 13.434 1.00 18.44 72 THR L C 1
ATOM 534 O O . THR A 1 72 ? -5.231 7.421 12.752 1.00 18.44 72 THR L O 1
ATOM 538 N N . LEU A 1 73 ? -4.033 8.011 14.568 1.00 11.63 73 LEU L N 1
ATOM 539 C CA . LEU A 1 73 ? -3.925 6.660 15.118 1.00 11.63 73 LEU L CA 1
ATOM 540 C C . LEU A 1 73 ? -4.359 6.772 16.587 1.00 11.63 73 LEU L C 1
ATOM 541 O O . LEU A 1 73 ? -3.834 7.602 17.343 1.00 11.63 73 LEU L O 1
ATOM 546 N N . THR A 1 74 ? -5.326 5.953 16.990 1.00 34.76 74 THR L N 1
ATOM 547 C CA . THR A 1 74 ? -5.839 6.006 18.354 1.00 34.76 74 THR L CA 1
ATOM 548 C C . THR A 1 74 ? -5.615 4.718 19.138 1.00 34.76 74 THR L C 1
ATOM 549 O O . THR A 1 74 ? -5.881 3.630 18.633 1.00 34.76 74 THR L O 1
ATOM 553 N N . ILE A 1 75 ? -5.129 4.836 20.372 1.00 23.15 75 ILE L N 1
ATOM 554 C CA . ILE A 1 75 ? -4.951 3.654 21.214 1.00 23.15 75 ILE L CA 1
ATOM 555 C C . ILE A 1 75 ? -5.950 3.746 22.370 1.00 23.15 75 ILE L C 1
ATOM 556 O O . ILE A 1 75 ? -5.687 4.431 23.346 1.00 23.15 75 ILE L O 1
ATOM 561 N N . SER A 1 76 ? -7.089 3.068 22.251 1.00 24.10 76 SER L N 1
ATOM 562 C CA . SER A 1 76 ? -8.131 3.082 23.287 1.00 24.10 76 SER L CA 1
ATOM 563 C C . SER A 1 76 ? -7.588 3.286 24.698 1.00 24.10 76 SER L C 1
ATOM 564 O O . SER A 1 76 ? -7.890 4.276 25.358 1.00 24.10 76 SER L O 1
ATOM 567 N N . SER A 1 77 ? -6.793 2.332 25.154 1.00 15.01 77 SER L N 1
ATOM 568 C CA . SER A 1 77 ? -6.197 2.388 26.483 1.00 15.01 77 SER L CA 1
ATOM 569 C C . SER A 1 77 ? -4.719 2.026 26.364 1.00 15.01 77 SER L C 1
ATOM 570 O O . SER A 1 77 ? -4.370 0.983 25.802 1.00 15.01 77 SER L O 1
ATOM 573 N N . VAL A 1 78 ? -3.854 2.895 26.876 1.00 29.15 78 VAL L N 1
ATOM 574 C CA . VAL A 1 78 ? -2.417 2.662 26.802 1.00 29.15 78 VAL L CA 1
ATOM 575 C C . VAL A 1 78 ? -1.981 1.631 27.824 1.00 29.15 78 VAL L C 1
ATOM 576 O O . VAL A 1 78 ? -2.569 1.527 28.894 1.00 29.15 78 VAL L O 1
ATOM 580 N N . GLN A 1 79 ? -0.957 0.862 27.479 1.00 30.23 79 GLN L N 1
ATOM 581 C CA . GLN A 1 79 ? -0.435 -0.161 28.372 1.00 30.23 79 GLN L CA 1
ATOM 582 C C . GLN A 1 79 ? 1.072 0.018 28.403 1.00 30.23 79 GLN L C 1
ATOM 583 O O . GLN A 1 79 ? 1.665 0.457 27.413 1.00 30.23 79 GLN L O 1
ATOM 589 N N . ALA A 1 80 ? 1.692 -0.307 29.533 1.00 18.71 80 ALA L N 1
ATOM 590 C CA . ALA A 1 80 ? 3.138 -0.155 29.656 1.00 18.71 80 ALA L CA 1
ATOM 591 C C . ALA A 1 80 ? 3.771 -0.887 28.484 1.00 18.71 80 ALA L C 1
ATOM 592 O O . ALA A 1 80 ? 4.882 -0.577 28.041 1.00 18.71 80 ALA L O 1
ATOM 594 N N . ASP A 1 81 ? 3.014 -1.860 27.998 1.00 28.61 81 ASP L N 1
ATOM 595 C CA . ASP A 1 81 ? 3.361 -2.717 26.881 1.00 28.61 81 ASP L CA 1
ATOM 596 C C . ASP A 1 81 ? 3.627 -1.899 25.612 1.00 28.61 81 ASP L C 1
ATOM 597 O O . ASP A 1 81 ? 4.561 -2.183 24.868 1.00 28.61 81 ASP L O 1
ATOM 602 N N . ASP A 1 82 ? 2.821 -0.867 25.384 1.00 27.93 82 ASP L N 1
ATOM 603 C CA . ASP A 1 82 ? 2.932 -0.046 24.180 1.00 27.93 82 ASP L CA 1
ATOM 604 C C . ASP A 1 82 ? 4.130 0.905 24.044 1.00 27.93 82 ASP L C 1
ATOM 605 O O . ASP A 1 82 ? 4.169 1.738 23.131 1.00 27.93 82 ASP L O 1
ATOM 610 N N . ASP A 1 83 ? 5.101 0.799 24.942 1.00 10.76 83 ASP L N 1
ATOM 611 C CA . ASP A 1 83 ? 6.278 1.651 24.860 1.00 10.76 83 ASP L CA 1
ATOM 612 C C . ASP A 1 83 ? 6.946 1.414 23.496 1.00 10.76 83 ASP L C 1
ATOM 613 O O . ASP A 1 83 ? 7.276 0.282 23.166 1.00 10.76 83 ASP L O 1
ATOM 618 N N . ALA A 1 84 ? 7.138 2.473 22.705 1.00 17.54 84 ALA L N 1
ATOM 619 C CA . ALA A 1 84 ? 7.741 2.348 21.366 1.00 17.54 84 ALA L CA 1
ATOM 620 C C . ALA A 1 84 ? 7.664 3.608 20.502 1.00 17.54 84 ALA L C 1
ATOM 621 O O . ALA A 1 84 ? 7.127 4.631 20.901 1.00 17.54 84 ALA L O 1
ATOM 623 N N . ASP A 1 85 ? 8.225 3.511 19.305 1.00 13.59 85 ASP L N 1
ATOM 624 C CA . ASP A 1 85 ? 8.197 4.615 18.356 1.00 13.59 85 ASP L CA 1
ATOM 625 C C . ASP A 1 85 ? 7.102 4.253 17.368 1.00 13.59 85 ASP L C 1
ATOM 626 O O . ASP A 1 85 ? 6.905 3.072 17.063 1.00 13.59 85 ASP L O 1
ATOM 631 N N . TYR A 1 86 ? 6.369 5.260 16.904 1.00 14.30 86 TYR L N 1
ATOM 632 C CA . TYR A 1 86 ? 5.282 5.052 15.958 1.00 14.30 86 TYR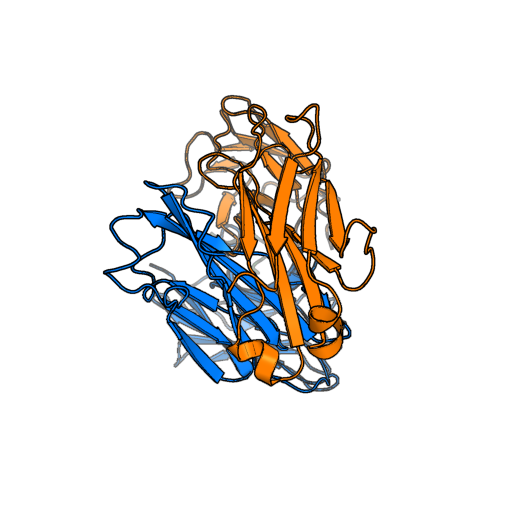 L CA 1
ATOM 633 C C . TYR A 1 86 ? 5.504 5.914 14.729 1.00 14.30 86 TYR L C 1
ATOM 634 O O . TYR A 1 86 ? 5.632 7.125 14.825 1.00 14.30 86 TYR L O 1
ATOM 643 N N . TYR A 1 87 ? 5.581 5.282 13.568 1.00 13.85 87 TYR L N 1
ATOM 644 C CA . TYR A 1 87 ? 5.775 6.038 12.345 1.00 13.85 87 TYR L CA 1
ATOM 645 C C . TYR A 1 87 ? 4.557 5.868 11.461 1.00 13.85 87 TYR L C 1
ATOM 646 O O . TYR A 1 87 ? 3.735 4.966 11.672 1.00 13.85 87 TYR L O 1
ATOM 655 N N . CYS A 1 88 ? 4.448 6.743 10.469 1.00 14.34 88 CYS L N 1
ATOM 656 C CA . CYS A 1 88 ? 3.365 6.639 9.518 1.00 14.34 88 CYS L CA 1
ATOM 657 C C . CYS A 1 88 ? 3.941 6.722 8.105 1.00 14.34 88 CYS L C 1
ATOM 658 O O . CYS A 1 88 ? 4.928 7.408 7.863 1.00 14.34 88 CYS L O 1
ATOM 661 N N . GLY A 1 89 ? 3.339 5.993 7.179 1.00 14.98 89 GLY L N 1
ATOM 662 C CA . GLY A 1 89 ? 3.824 6.024 5.821 1.00 14.98 89 GLY L CA 1
ATOM 663 C C . GLY A 1 89 ? 2.702 6.056 4.809 1.00 14.98 89 GLY L C 1
ATOM 664 O 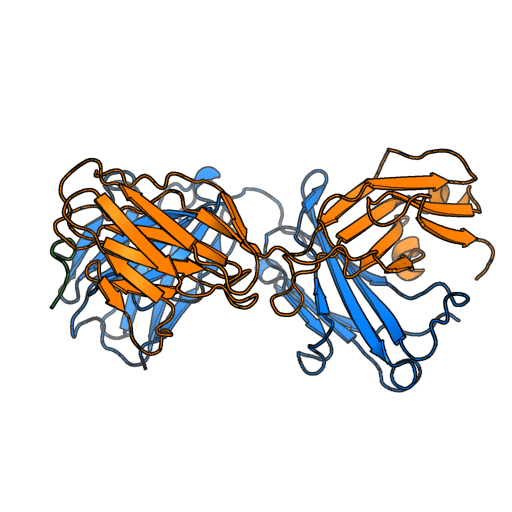O . GLY A 1 89 ? 1.578 5.641 5.086 1.00 14.98 89 GLY L O 1
ATOM 665 N N . GLN A 1 90 ? 3.015 6.569 3.630 1.00 26.86 90 GLN L N 1
ATOM 666 C CA . GLN A 1 90 ? 2.056 6.637 2.546 1.00 26.86 90 GLN L CA 1
ATOM 667 C C . GLN A 1 90 ? 2.605 5.759 1.424 1.00 26.86 90 GLN L C 1
ATOM 668 O O . GLN A 1 90 ? 3.801 5.813 1.113 1.00 26.86 90 GLN L O 1
ATOM 674 N N . SER A 1 91 ? 1.741 4.929 0.844 1.00 5.88 91 SER L N 1
ATOM 675 C CA . SER A 1 91 ? 2.139 4.058 -0.252 1.00 5.88 91 SER L CA 1
ATOM 676 C C . SER A 1 91 ? 1.247 4.358 -1.444 1.00 5.88 91 SER L C 1
ATOM 677 O O . SER A 1 91 ? 0.819 3.456 -2.164 1.00 5.88 91 SER L O 1
ATOM 680 N N . TYR A 1 92 ? 0.972 5.645 -1.631 1.00 17.46 92 TYR L N 1
ATOM 681 C CA . TYR A 1 92 ? 0.135 6.108 -2.723 1.00 17.46 92 TYR L CA 1
ATOM 682 C C . TYR A 1 92 ? 0.967 6.523 -3.943 1.00 17.46 92 TYR L C 1
ATOM 683 O O . TYR A 1 92 ? 0.638 6.145 -5.074 1.00 17.46 92 TYR L O 1
ATOM 692 N N . SER A 1 93 ? 2.044 7.277 -3.712 1.00 26.09 93 SER L N 1
ATOM 693 C CA . SER A 1 93 ? 2.900 7.775 -4.794 1.00 26.09 93 SER L CA 1
ATOM 694 C C . SER A 1 93 ? 4.308 7.166 -4.985 1.00 26.09 93 SER L C 1
ATOM 695 O O . SER A 1 93 ? 4.972 6.783 -4.032 1.00 26.09 93 SER L O 1
ATOM 698 N N . SER A 1 94 ? 4.763 7.131 -6.230 1.00 57.07 94 SER L N 1
ATOM 699 C CA . SER A 1 94 ? 6.020 6.612 -6.738 1.00 57.07 94 SER L CA 1
ATOM 700 C C . SER A 1 94 ? 7.052 6.373 -5.638 1.00 57.07 94 SER L C 1
ATOM 701 O O . SER A 1 94 ? 7.561 5.237 -5.529 1.00 57.07 94 SER L O 1
ATOM 704 N N . PRO A 1 95 ? 7.538 7.412 -4.940 1.00 6.58 95 PRO L N 1
ATOM 705 C CA . PRO A 1 95 ? 8.554 7.220 -3.884 1.00 6.58 95 PRO L CA 1
ATOM 706 C C . PRO A 1 95 ? 7.967 7.220 -2.461 1.00 6.58 95 PRO L C 1
ATOM 707 O O . PRO A 1 95 ? 7.714 8.265 -1.871 1.00 6.58 95 PRO L O 1
ATOM 711 N N . LEU A 1 96 ? 7.754 6.026 -1.916 1.00 10.39 96 LEU L N 1
ATOM 712 C CA . LEU A 1 96 ? 7.185 5.864 -0.583 1.00 10.39 96 LEU L CA 1
ATOM 713 C C . LEU A 1 96 ? 7.914 6.637 0.519 1.00 10.39 96 LEU L C 1
ATOM 714 O O . LEU A 1 96 ? 9.128 6.537 0.675 1.00 10.39 96 LEU L O 1
ATOM 719 N N . THR A 1 97 ? 7.161 7.411 1.289 1.00 7.78 97 THR L N 1
ATOM 720 C CA . THR A 1 97 ? 7.754 8.207 2.359 1.00 7.78 97 THR L CA 1
ATOM 721 C C . THR A 1 97 ? 7.134 7.918 3.725 1.00 7.78 97 THR L C 1
ATOM 722 O O . THR A 1 97 ? 6.018 7.422 3.814 1.00 7.78 97 THR L O 1
ATOM 726 N N . PHE A 1 98 ? 7.877 8.244 4.782 1.00 8.87 98 PHE L N 1
ATOM 727 C CA . PHE A 1 98 ? 7.433 8.030 6.157 1.00 8.87 98 PHE L CA 1
ATOM 728 C C . PHE A 1 98 ? 7.547 9.303 7.002 1.00 8.87 98 PHE L C 1
ATOM 729 O O . PHE A 1 98 ? 8.433 10.135 6.781 1.00 8.87 98 PHE L O 1
ATOM 737 N N . GLY A 1 99 ? 6.662 9.429 7.988 1.00 5.55 99 GLY L N 1
ATOM 738 C CA . GLY A 1 99 ? 6.695 10.585 8.855 1.00 5.55 99 GLY L CA 1
ATOM 739 C C . GLY A 1 99 ? 7.981 10.538 9.642 1.00 5.55 99 GLY L C 1
ATOM 740 O O . GLY A 1 99 ? 8.675 9.530 9.604 1.00 5.55 99 GLY L O 1
ATOM 741 N N . GLY A 1 100 ? 8.294 11.618 10.353 1.00 13.34 100 GLY L N 1
ATOM 742 C CA . GLY A 1 100 ? 9.511 11.664 11.150 1.00 13.34 100 GLY L CA 1
ATOM 743 C C . GLY A 1 100 ? 9.415 10.756 12.367 1.00 13.34 100 GLY L C 1
ATOM 744 O O . GLY A 1 100 ? 10.420 10.425 12.985 1.00 13.34 100 GLY L O 1
ATOM 745 N N . GLY A 1 101 ? 8.199 10.350 12.707 1.00 9.95 101 GLY L N 1
ATOM 746 C CA . GLY A 1 101 ? 8.002 9.473 13.846 1.00 9.95 101 GLY L CA 1
ATOM 747 C C . GLY A 1 101 ? 7.670 10.176 15.154 1.00 9.95 101 GLY L C 1
ATOM 748 O O . GLY A 1 101 ? 8.026 11.338 15.361 1.00 9.95 101 GLY L O 1
ATOM 749 N N . THR A 1 102 ? 6.974 9.460 16.034 1.00 13.75 102 THR L N 1
ATOM 750 C CA . THR A 1 102 ? 6.598 9.973 17.353 1.00 13.75 102 THR L CA 1
ATOM 751 C C . THR A 1 102 ? 6.892 8.934 18.442 1.00 13.75 102 THR L C 1
ATOM 752 O O . THR A 1 102 ? 6.409 7.810 18.391 1.00 13.75 102 THR L O 1
ATOM 756 N N . LYS A 1 103 ? 7.701 9.305 19.424 1.00 15.37 103 LYS L N 1
ATOM 757 C CA . LYS A 1 103 ? 8.005 8.374 20.499 1.00 15.37 103 LYS L CA 1
ATOM 758 C C . LYS A 1 103 ? 6.916 8.469 21.548 1.00 15.37 103 LYS L C 1
ATOM 759 O O . LYS A 1 103 ? 6.359 9.541 21.792 1.00 15.37 103 LYS L O 1
ATOM 765 N N . LEU A 1 104 ? 6.598 7.338 22.156 1.00 28.49 104 LEU L N 1
ATOM 766 C CA . LEU A 1 104 ? 5.586 7.315 23.195 1.00 28.49 104 LEU L CA 1
ATOM 767 C C . LEU A 1 104 ? 6.261 6.822 24.456 1.00 28.49 104 LEU L C 1
ATOM 768 O O . LEU A 1 104 ? 6.913 5.781 24.454 1.00 28.49 104 LEU L O 1
ATOM 773 N N . GLU A 1 105 ? 6.126 7.580 25.531 1.00 26.47 105 GLU L N 1
ATOM 774 C CA . GLU A 1 105 ? 6.736 7.175 26.779 1.00 26.47 105 GLU L CA 1
ATOM 775 C C . GLU A 1 105 ? 5.663 7.011 27.839 1.00 26.47 105 GLU L C 1
ATOM 776 O O . GLU A 1 105 ? 4.814 7.890 27.974 1.00 26.47 105 GLU L O 1
ATOM 782 N N . LEU A 1 106 ? 5.681 5.889 28.584 1.00 49.01 106 LEU L N 1
ATOM 783 C CA . LEU A 1 106 ? 4.690 5.665 29.640 1.00 49.01 106 LEU L CA 1
ATOM 784 C C . LEU A 1 106 ? 5.108 6.452 30.855 1.00 49.01 106 LEU L C 1
ATOM 785 O O . LEU A 1 106 ? 6.284 6.737 31.076 1.00 49.01 106 LEU L O 1
ATOM 790 N N . LYS A 1 107 ? 4.107 6.805 31.633 1.00 48.68 107 LYS L N 1
ATOM 791 C CA . LYS A 1 107 ? 4.289 7.586 32.838 1.00 48.68 107 LYS L CA 1
ATOM 792 C C . LYS A 1 107 ? 3.835 6.745 34.020 1.00 48.68 107 LYS L C 1
ATOM 793 O O . LYS A 1 107 ? 2.806 6.076 33.952 1.00 48.68 107 LYS L O 1
ATOM 799 N N . ARG A 1 108 ? 4.612 6.753 35.094 1.00 16.82 108 ARG L N 1
ATOM 800 C CA . ARG A 1 108 ? 4.244 5.988 36.279 1.00 16.82 108 ARG L CA 1
ATOM 801 C C . ARG A 1 108 ? 4.502 6.788 37.547 1.00 16.82 108 ARG L C 1
ATOM 802 O O . ARG A 1 108 ? 4.880 7.956 37.487 1.00 16.82 108 ARG L O 1
ATOM 810 N N . ALA A 1 109 ? 4.269 6.163 38.692 1.00 29.66 109 ALA L N 1
ATOM 811 C CA . ALA A 1 109 ? 4.500 6.827 39.961 1.00 29.66 109 ALA L CA 1
ATOM 812 C C . ALA A 1 109 ? 6.009 6.880 40.202 1.00 29.66 109 ALA L C 1
ATOM 813 O O . ALA A 1 109 ? 6.751 5.990 39.762 1.00 29.66 109 ALA L O 1
ATOM 815 N N . ASP A 1 110 ? 6.452 7.933 40.887 1.00 59.43 110 ASP L N 1
ATOM 816 C CA . ASP A 1 110 ? 7.866 8.131 41.204 1.00 59.43 110 ASP L CA 1
ATOM 817 C C . ASP A 1 110 ? 8.479 6.850 41.759 1.00 59.43 110 ASP L C 1
ATOM 818 O O . ASP A 1 110 ? 7.805 6.076 42.435 1.00 59.43 110 ASP L O 1
ATOM 823 N N . ALA A 1 111 ? 9.760 6.636 41.474 1.00 28.06 111 ALA L N 1
ATOM 824 C CA . ALA A 1 111 ? 10.460 5.449 41.948 1.00 28.06 111 ALA L CA 1
ATOM 825 C C . ALA A 1 111 ? 11.913 5.768 42.243 1.00 28.06 111 ALA L C 1
ATOM 826 O O . ALA A 1 111 ? 12.683 6.075 41.333 1.00 28.06 111 ALA L O 1
ATOM 828 N N . ALA A 1 112 ? 12.275 5.704 43.522 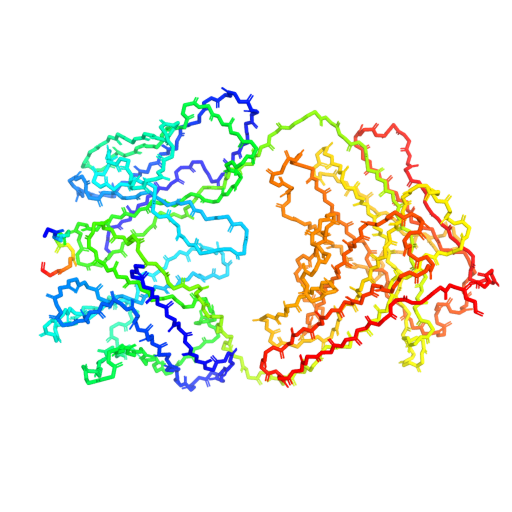1.00 33.58 112 ALA L N 1
ATOM 829 C CA . ALA A 1 112 ? 13.646 5.962 43.944 1.00 33.58 112 ALA L CA 1
ATOM 830 C C . ALA A 1 112 ? 14.490 4.759 43.532 1.00 33.58 112 ALA L C 1
ATOM 831 O O . ALA A 1 112 ? 14.058 3.626 43.660 1.00 33.58 112 ALA L O 1
ATOM 833 N N . PRO A 1 113 ? 15.706 4.992 43.025 1.00 22.06 113 PRO L N 1
ATOM 834 C CA . PRO A 1 113 ? 16.589 3.902 42.596 1.00 22.06 113 PRO L CA 1
ATOM 835 C C . PRO A 1 113 ? 17.453 3.245 43.674 1.00 22.06 113 PRO L C 1
ATOM 836 O O . PRO A 1 113 ? 17.580 3.752 44.794 1.00 22.06 113 PRO L O 1
ATOM 840 N N . THR A 1 114 ? 18.031 2.105 43.295 1.00 31.01 114 THR L N 1
ATOM 841 C CA . THR A 1 114 ? 18.931 1.324 44.141 1.00 31.01 114 THR L CA 1
ATOM 842 C C . THR A 1 114 ? 20.295 1.418 43.460 1.00 31.01 114 THR L C 1
ATOM 843 O O . THR A 1 114 ? 20.433 1.103 42.273 1.00 31.01 114 THR L O 1
ATOM 847 N N . SER A 1 115 ? 21.304 1.845 44.218 1.00 32.96 115 SER L N 1
ATOM 848 C CA . SER A 1 115 ? 22.642 2.024 43.670 1.00 32.96 115 SER L CA 1
ATOM 849 C C . SER A 1 115 ? 23.554 0.848 44.014 1.00 32.96 115 SER L C 1
ATOM 850 O O . SER A 1 115 ? 23.500 0.245 45.090 1.00 32.96 115 SER L O 1
ATOM 853 N N . SER A 1 116 ? 24.433 0.547 43.052 1.00 28.20 116 SER L N 1
ATOM 854 C CA . SER A 1 116 ? 25.432 -0.508 43.176 1.00 28.20 116 SER L CA 1
ATOM 855 C C . SER A 1 116 ? 26.731 0.114 42.726 1.00 28.20 116 SER L C 1
ATOM 856 O O . SER A 1 116 ? 26.770 0.839 41.731 1.00 28.20 116 SER L O 1
ATOM 859 N N . ILE A 1 117 ? 27.790 -0.159 43.470 1.00 27.66 117 ILE L N 1
ATOM 860 C CA . ILE A 1 117 ? 29.091 0.371 43.130 1.00 27.66 117 ILE L CA 1
ATOM 861 C C . ILE A 1 117 ? 29.936 -0.835 42.766 1.00 27.66 117 ILE L C 1
ATOM 862 O O . ILE A 1 117 ? 29.747 -1.919 43.317 1.00 27.66 117 ILE L O 1
ATOM 867 N N . PHE A 1 118 ? 30.841 -0.656 41.812 1.00 37.17 118 PHE L N 1
ATOM 868 C CA . PHE A 1 118 ? 31.696 -1.745 41.366 1.00 37.17 118 PHE L CA 1
ATOM 869 C C . PHE A 1 118 ? 33.142 -1.313 41.262 1.00 37.17 118 PHE L C 1
ATOM 870 O O . PHE A 1 118 ? 33.474 -0.408 40.501 1.00 37.17 118 PHE L O 1
ATOM 878 N N . PRO A 1 119 ? 34.027 -1.945 42.042 1.00 14.00 119 PRO L N 1
ATOM 879 C CA . PRO A 1 119 ? 35.446 -1.562 41.968 1.00 14.00 119 PRO L CA 1
ATOM 880 C C . PRO A 1 119 ? 36.038 -2.017 40.629 1.00 14.00 119 PRO L C 1
ATOM 881 O O . PRO A 1 119 ? 35.433 -2.815 39.910 1.00 14.00 119 PRO L O 1
ATOM 885 N N . PRO A 1 120 ? 37.220 -1.504 40.259 1.00 56.52 120 PRO L N 1
ATOM 886 C CA . PRO A 1 120 ? 37.719 -1.996 38.973 1.00 56.52 120 PRO L CA 1
ATOM 887 C C . PRO A 1 120 ? 38.126 -3.460 39.129 1.00 56.52 120 PRO L C 1
ATOM 888 O O . PRO A 1 120 ? 38.514 -3.892 40.214 1.00 56.52 120 PRO L O 1
ATOM 892 N N . SER A 1 121 ? 38.010 -4.224 38.050 1.00 48.03 121 SER L N 1
ATOM 893 C CA . SER A 1 121 ? 38.361 -5.637 38.072 1.00 48.03 121 SER L CA 1
ATOM 894 C C . SER A 1 121 ? 39.872 -5.767 38.016 1.00 48.03 121 SER L C 1
ATOM 895 O O . SER A 1 121 ? 40.507 -5.199 37.129 1.00 48.03 121 SER L O 1
ATOM 898 N N . SER A 1 122 ? 40.450 -6.513 38.952 1.00 58.89 122 SER L N 1
ATOM 899 C CA . SER A 1 122 ? 41.895 -6.677 38.969 1.00 58.89 122 SER L CA 1
ATOM 900 C C . SER A 1 122 ? 42.391 -7.025 37.567 1.00 58.89 122 SER L C 1
ATOM 901 O O . SER A 1 122 ? 43.503 -6.660 37.182 1.00 58.89 122 SER L O 1
ATOM 904 N N . GLU A 1 123 ? 41.554 -7.713 36.796 1.00 51.30 123 GLU L N 1
ATOM 905 C CA . GLU A 1 123 ? 41.930 -8.095 35.442 1.00 51.30 123 GLU L CA 1
ATOM 906 C C . GLU A 1 123 ? 42.211 -6.871 34.566 1.00 51.30 123 GLU L C 1
ATOM 907 O O . GLU A 1 123 ? 43.137 -6.880 33.753 1.00 51.30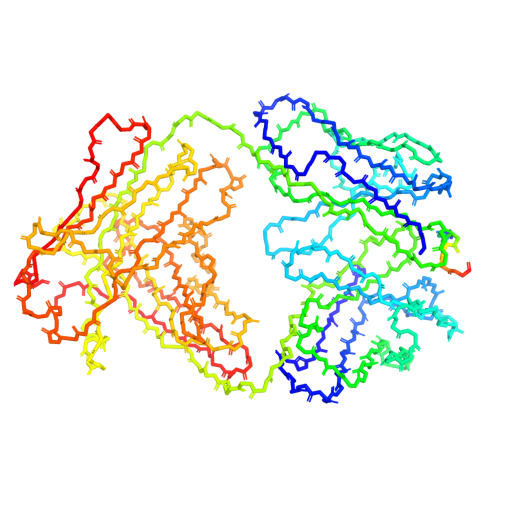 123 GLU L O 1
ATOM 913 N N . GLN A 1 124 ? 41.412 -5.818 34.736 1.00 39.89 124 GLN L N 1
ATOM 914 C CA . GLN A 1 124 ? 41.585 -4.593 33.966 1.00 39.89 124 GLN L CA 1
ATOM 915 C C . GLN A 1 124 ? 42.845 -3.869 34.432 1.00 39.89 124 GLN L C 1
ATOM 916 O O . GLN A 1 124 ? 43.670 -3.470 33.615 1.00 39.89 124 GLN L O 1
ATOM 922 N N . LEU A 1 125 ? 42.983 -3.705 35.748 1.00 32.07 125 LEU L N 1
ATOM 923 C CA . LEU A 1 125 ? 44.140 -3.034 36.343 1.00 32.07 125 LEU L CA 1
ATOM 924 C C . LEU A 1 125 ? 45.439 -3.537 35.732 1.00 32.07 125 LEU L C 1
ATOM 925 O O . LEU A 1 125 ? 46.454 -2.840 35.743 1.00 32.07 125 LEU L O 1
ATOM 930 N N . SER A 1 126 ? 45.402 -4.753 35.191 1.00 73.81 126 SER L N 1
ATOM 931 C CA . SER A 1 126 ? 46.586 -5.320 34.582 1.00 73.81 126 SER L CA 1
ATOM 932 C C . SER A 1 126 ? 47.059 -4.436 33.430 1.00 73.81 126 SER L C 1
ATOM 933 O O . SER A 1 126 ? 48.248 -4.192 33.260 1.00 73.81 126 SER L O 1
ATOM 936 N N . SER A 1 127 ? 46.100 -3.958 32.637 1.00 46.25 127 SER L N 1
ATOM 937 C CA . SER A 1 127 ? 46.386 -3.107 31.483 1.00 46.25 127 SER L CA 1
ATOM 938 C C . SER A 1 127 ? 46.587 -1.618 31.803 1.00 46.25 127 SER L C 1
ATOM 939 O O . SER A 1 127 ? 46.594 -0.774 30.901 1.00 46.25 127 SER L O 1
ATOM 942 N N . GLY A 1 128 ? 46.746 -1.294 33.084 1.00 27.45 128 GLY L N 1
ATOM 943 C CA . GLY A 1 128 ? 46.975 0.089 33.479 1.00 27.45 128 GLY L CA 1
ATOM 944 C C . GLY A 1 128 ? 45.687 0.897 33.430 1.00 27.45 128 GLY L C 1
ATOM 945 O O . GLY A 1 128 ? 45.725 2.129 33.284 1.00 27.45 128 GLY L O 1
ATOM 946 N N . GLY A 1 129 ? 44.554 0.221 33.563 1.00 42.02 129 GLY L N 1
ATOM 947 C CA . GLY A 1 129 ? 43.266 0.894 33.548 1.00 42.02 129 GLY L CA 1
ATOM 948 C C . GLY A 1 129 ? 42.414 0.485 34.736 1.00 42.02 129 GLY L C 1
ATOM 949 O O . GLY A 1 129 ? 42.545 -0.632 35.246 1.00 42.02 129 GLY L O 1
ATOM 950 N N . ALA A 1 130 ? 41.543 1.389 35.180 1.00 50.45 130 ALA L N 1
ATOM 951 C CA . ALA A 1 130 ? 40.663 1.128 36.317 1.00 50.45 130 ALA L CA 1
ATOM 952 C C . ALA A 1 130 ? 39.307 1.780 36.097 1.00 50.45 130 ALA L C 1
ATOM 953 O O . ALA A 1 130 ? 39.207 3.001 36.021 1.00 50.45 130 ALA L O 1
ATOM 955 N N . SER A 1 131 ? 38.265 0.967 35.987 1.00 33.62 131 SER L N 1
ATOM 956 C CA . SER A 1 131 ? 36.930 1.504 35.794 1.00 33.62 131 SER L CA 1
ATOM 957 C C . SER A 1 131 ? 36.039 1.276 37.005 1.00 33.62 131 SER L C 1
ATOM 958 O O . SER A 1 131 ? 35.779 0.135 37.391 1.00 33.62 131 SER L O 1
ATOM 961 N N . VAL A 1 132 ? 35.603 2.373 37.616 1.00 27.56 132 VAL L N 1
ATOM 962 C CA . VAL A 1 132 ? 34.705 2.324 38.758 1.00 27.56 132 VAL L CA 1
ATOM 963 C C . VAL A 1 132 ? 33.337 2.676 38.185 1.00 27.56 132 VAL L C 1
ATOM 964 O O . VAL A 1 132 ? 33.122 3.789 37.699 1.00 27.56 132 VAL L O 1
ATOM 968 N N . VAL A 1 133 ? 32.422 1.718 38.231 1.00 27.25 133 VAL L N 1
ATOM 969 C CA . VAL A 1 133 ? 31.079 1.896 37.689 1.00 27.25 133 VAL L CA 1
ATOM 970 C C . VAL A 1 133 ? 29.977 1.969 38.758 1.00 27.25 133 VAL L C 1
ATOM 971 O O . VAL A 1 133 ? 29.905 1.127 39.653 1.00 27.25 133 VAL L O 1
ATOM 975 N N . CYS A 1 134 ? 29.118 2.982 38.650 1.00 23.26 134 CYS L N 1
ATOM 976 C CA . CYS A 1 134 ? 28.013 3.164 39.587 1.00 23.26 134 CYS L CA 1
ATOM 977 C C . CYS A 1 134 ? 26.700 2.811 38.881 1.00 23.26 134 CYS L C 1
ATOM 978 O O . CYS A 1 134 ? 26.390 3.363 37.821 1.00 23.26 134 CYS L O 1
ATOM 981 N N . PHE A 1 135 ? 25.925 1.904 39.467 1.00 21.93 135 PHE L N 1
ATOM 982 C CA . PHE A 1 135 ? 24.670 1.494 38.850 1.00 21.93 135 PHE L CA 1
ATOM 983 C C . PHE A 1 135 ? 23.434 1.865 39.651 1.00 21.93 135 PHE L C 1
ATOM 984 O O . PHE A 1 135 ? 23.240 1.402 40.774 1.00 21.93 135 PHE L O 1
ATOM 992 N N . LEU A 1 136 ? 22.606 2.718 39.060 1.00 19.05 136 LEU L N 1
ATOM 993 C CA . LEU A 1 136 ? 21.356 3.131 39.680 1.00 19.05 136 LEU L CA 1
ATOM 994 C C . LEU A 1 136 ? 20.287 2.319 38.965 1.00 19.05 136 LEU L C 1
ATOM 995 O O . LEU A 1 136 ? 20.063 2.502 37.764 1.00 19.05 136 LEU L O 1
ATOM 1000 N N . ASN A 1 137 ? 19.628 1.420 39.691 1.00 31.33 137 ASN L N 1
ATOM 1001 C CA . ASN A 1 137 ? 18.618 0.577 39.062 1.00 31.33 137 ASN L CA 1
ATOM 1002 C C . ASN A 1 137 ? 17.155 0.876 39.374 1.00 31.33 137 ASN L C 1
ATOM 1003 O O . ASN A 1 137 ? 16.803 1.286 40.481 1.00 31.33 137 ASN L O 1
ATOM 1008 N N . SER A 1 138 ? 16.324 0.643 38.361 1.00 47.76 138 SER L N 1
ATOM 1009 C CA . SER A 1 138 ? 14.874 0.812 38.400 1.00 47.76 138 SER L CA 1
ATOM 1010 C C . SER A 1 138 ? 14.299 1.994 39.166 1.00 47.76 138 SER L C 1
ATOM 1011 O O . SER A 1 138 ? 13.822 1.853 40.291 1.00 47.76 138 SER L O 1
ATOM 1014 N N . PHE A 1 139 ? 14.312 3.155 38.526 1.00 38.88 139 PHE L N 1
ATOM 1015 C CA . PHE A 1 139 ? 13.787 4.365 39.133 1.00 38.88 139 PHE L CA 1
ATOM 1016 C C . PHE A 1 139 ? 12.959 5.147 38.105 1.00 38.88 139 PHE L C 1
ATOM 1017 O O . PHE A 1 139 ? 13.024 4.869 36.903 1.00 38.88 139 PHE L O 1
ATOM 1025 N N . TYR A 1 140 ? 12.163 6.101 38.583 1.00 10.86 140 TYR L N 1
ATOM 1026 C CA . TYR A 1 140 ? 11.360 6.943 37.710 1.00 10.86 140 TYR L CA 1
ATOM 1027 C C . TYR A 1 140 ? 11.072 8.223 38.454 1.00 10.86 140 TYR L C 1
ATOM 1028 O O . TYR A 1 140 ? 10.731 8.187 39.641 1.00 10.86 140 TYR L O 1
ATOM 1037 N N . PRO A 1 141 ? 11.168 9.375 37.763 1.00 47.22 141 PRO L N 1
ATOM 1038 C CA . PRO A 1 141 ? 11.521 9.539 36.346 1.00 47.22 141 PRO L CA 1
ATOM 1039 C C . PRO A 1 141 ? 12.993 9.406 35.956 1.00 47.22 141 PRO L C 1
ATOM 1040 O O . PRO A 1 141 ? 13.861 9.194 36.798 1.00 47.22 141 PRO L O 1
ATOM 1044 N N . LYS A 1 142 ? 13.241 9.562 34.658 1.00 26.46 142 LYS L N 1
ATOM 1045 C CA . LYS A 1 142 ? 14.561 9.456 34.043 1.00 26.46 142 LYS L CA 1
ATOM 1046 C C . LYS A 1 142 ? 15.581 10.451 34.599 1.00 26.46 142 LYS L C 1
ATOM 1047 O O . LYS A 1 142 ? 16.776 10.150 34.683 1.00 26.46 142 LYS L O 1
ATOM 1053 N N . SER A 1 143 ? 15.114 11.641 34.962 1.00 33.84 143 SER L N 1
ATOM 1054 C CA . SER A 1 143 ? 16.012 12.652 35.507 1.00 33.84 143 SER L CA 1
ATOM 1055 C C . SER A 1 143 ? 16.750 12.125 36.731 1.00 33.84 143 SER L C 1
ATOM 1056 O O . SER A 1 143 ? 16.138 11.571 37.639 1.00 33.84 143 SER L O 1
ATOM 1059 N N . ILE A 1 144 ? 18.061 12.304 36.740 1.00 20.11 144 ILE L N 1
ATOM 1060 C CA . ILE A 1 144 ? 18.889 11.821 37.843 1.00 20.11 144 ILE L CA 1
ATOM 1061 C C . ILE A 1 144 ? 20.311 12.354 37.633 1.00 20.11 144 ILE L C 1
ATOM 1062 O O . ILE A 1 144 ? 20.880 12.209 36.544 1.00 20.11 144 ILE L O 1
ATOM 1067 N N . ALA A 1 145 ? 20.875 12.993 38.658 1.00 13.27 145 ALA L N 1
ATOM 1068 C CA . ALA A 1 145 ? 22.232 13.532 38.541 1.00 13.27 145 ALA L CA 1
ATOM 1069 C C . ALA A 1 145 ? 23.219 12.741 39.399 1.00 13.27 145 ALA L C 1
ATOM 1070 O O . ALA A 1 145 ? 22.963 12.464 40.573 1.00 13.27 145 ALA L O 1
ATOM 1072 N N . VAL A 1 146 ? 24.348 12.380 38.796 1.00 58.88 146 VAL L N 1
ATOM 1073 C CA . VAL A 1 146 ? 25.386 11.622 39.483 1.00 58.88 146 VAL L CA 1
ATOM 1074 C C . VAL A 1 146 ? 26.676 12.415 39.611 1.00 58.88 146 VAL L C 1
ATOM 1075 O O . VAL A 1 146 ? 27.220 12.903 38.620 1.00 58.88 146 VAL L O 1
ATOM 1079 N N . LYS A 1 147 ? 27.160 12.528 40.842 1.00 30.54 147 LYS L N 1
ATOM 1080 C CA . LYS A 1 147 ? 28.407 13.227 41.131 1.00 30.54 147 LYS L CA 1
ATOM 1081 C C . LYS A 1 147 ? 29.395 12.167 41.618 1.00 30.54 147 LYS L C 1
ATOM 1082 O O . LYS A 1 147 ? 29.005 11.229 42.309 1.00 30.54 147 LYS L O 1
ATOM 1088 N N . TRP A 1 148 ? 30.662 12.317 41.245 1.00 17.79 148 TRP L N 1
ATOM 1089 C CA . TRP A 1 148 ? 31.725 11.385 41.630 1.00 17.79 148 TRP L CA 1
ATOM 1090 C C . TRP A 1 148 ? 32.721 12.011 42.602 1.00 17.79 148 TRP L C 1
ATOM 1091 O O . TRP A 1 148 ? 33.228 13.105 42.359 1.00 17.79 148 TRP L O 1
ATOM 1102 N N . LYS A 1 149 ? 33.019 11.318 43.693 1.00 23.77 149 LYS L N 1
ATOM 1103 C CA . LYS A 1 149 ? 33.990 11.844 44.644 1.00 23.77 149 LYS L CA 1
ATOM 1104 C C . LYS A 1 149 ? 35.223 10.946 44.765 1.00 23.77 149 LYS L C 1
ATOM 1105 O O . LYS A 1 149 ? 35.123 9.720 44.737 1.00 23.77 149 LYS L O 1
ATOM 1111 N N . VAL A 1 150 ? 36.389 11.572 44.874 1.00 46.67 150 VAL L N 1
ATOM 1112 C CA . VAL A 1 150 ? 37.658 10.858 45.001 1.00 46.67 150 VAL L CA 1
ATOM 1113 C C . VAL A 1 150 ? 38.420 11.434 46.205 1.00 46.67 150 VAL L C 1
ATOM 1114 O O . VAL A 1 150 ? 39.165 12.403 46.079 1.00 46.67 150 VAL L O 1
ATOM 1118 N N . ASP A 1 151 ? 38.218 10.818 47.368 1.00 35.57 151 ASP L N 1
ATOM 1119 C CA . ASP A 1 151 ? 38.831 11.259 48.613 1.00 35.57 151 ASP L CA 1
ATOM 1120 C C . ASP A 1 151 ? 38.067 12.484 49.124 1.00 35.57 151 ASP L C 1
ATOM 1121 O O . ASP A 1 151 ? 38.617 13.343 49.823 1.00 35.57 151 ASP L O 1
ATOM 1126 N N . GLY A 1 152 ? 36.789 12.556 48.763 1.00 34.70 152 GLY L N 1
ATOM 1127 C CA . GLY A 1 152 ? 35.957 13.664 49.198 1.00 34.70 152 GLY L CA 1
ATOM 1128 C C . GLY A 1 152 ? 35.907 14.845 48.246 1.00 34.70 152 GLY L C 1
ATOM 1129 O O . GLY A 1 152 ? 35.126 15.767 48.462 1.00 34.70 152 GLY L O 1
ATOM 1130 N N . SER A 1 153 ? 36.727 14.817 47.195 1.00 38.71 153 SER L N 1
ATOM 1131 C CA . SER A 1 153 ? 36.783 15.907 46.217 1.00 38.71 153 SER L CA 1
ATOM 1132 C C . SER A 1 153 ? 36.125 15.550 44.890 1.00 38.71 153 SER L C 1
ATOM 1133 O O . SER A 1 153 ? 36.309 14.469 44.346 1.00 38.71 153 SER L O 1
ATOM 1136 N N . LYS A 1 154 ? 35.356 16.480 44.379 1.00 54.51 154 LYS L N 1
ATOM 1137 C CA . LYS A 1 154 ? 34.662 16.280 43.120 1.00 54.51 154 LYS L CA 1
ATOM 1138 C C . LYS A 1 154 ? 35.604 15.864 41.994 1.00 54.51 154 LYS L C 1
ATOM 1139 O O . LYS A 1 154 ? 36.771 16.256 41.985 1.00 54.51 154 LYS L O 1
ATOM 1145 N N . ARG A 1 155 ? 35.097 15.070 41.051 1.00 28.57 155 ARG L N 1
ATOM 1146 C CA . ARG A 1 155 ? 35.863 14.578 39.927 1.00 28.57 155 ARG L CA 1
ATOM 1147 C C . ARG A 1 155 ? 34.957 14.568 38.716 1.00 28.57 155 ARG L C 1
ATOM 1148 O O . ARG A 1 155 ? 34.230 13.605 38.478 1.00 28.57 155 ARG L O 1
ATOM 1156 N N . ALA A 1 156 ? 34.980 15.648 37.939 1.00 30.94 156 ALA L N 1
ATOM 1157 C CA . ALA A 1 156 ? 34.114 15.775 36.771 1.00 30.94 156 ALA L CA 1
ATOM 1158 C C . ALA A 1 156 ? 34.741 15.259 35.476 1.00 30.94 156 ALA L C 1
ATOM 1159 O O . ALA A 1 156 ? 34.088 15.229 34.429 1.00 30.94 156 ALA L O 1
ATOM 1161 N N . ASN A 1 157 ? 36.005 14.855 35.540 1.00 71.66 157 ASN L N 1
ATOM 1162 C CA . ASN A 1 157 ? 36.688 14.352 34.354 1.00 71.66 157 ASN L CA 1
ATOM 1163 C C . ASN A 1 157 ? 36.623 12.837 34.243 1.00 71.66 157 ASN L C 1
ATOM 1164 O O . ASN A 1 157 ? 36.433 12.144 35.236 1.00 71.66 157 ASN L O 1
ATOM 1169 N N . GLY A 1 158 ? 36.772 12.339 33.020 1.00 53.56 158 GLY L N 1
ATOM 1170 C CA . GLY A 1 158 ? 36.760 10.906 32.771 1.00 53.56 158 GLY L CA 1
ATOM 1171 C C . GLY A 1 158 ? 35.509 10.114 33.119 1.00 53.56 158 GLY L C 1
ATOM 1172 O O . GLY A 1 158 ? 35.609 8.923 33.429 1.00 53.56 158 GLY L O 1
ATOM 1173 N N . THR A 1 159 ? 34.334 10.738 33.070 1.00 57.70 159 THR L N 1
ATOM 1174 C CA . THR A 1 159 ? 33.103 10.014 33.380 1.00 57.70 159 THR L CA 1
ATOM 1175 C C . THR A 1 159 ? 32.051 10.020 32.274 1.00 57.70 159 THR L C 1
ATOM 1176 O O . THR A 1 159 ? 31.625 11.070 31.792 1.00 57.70 159 THR L O 1
ATOM 1180 N N . ALA A 1 160 ? 31.653 8.813 31.881 1.00 22.46 160 ALA L N 1
ATOM 1181 C CA . ALA A 1 160 ? 30.645 8.592 30.859 1.00 22.46 160 ALA L CA 1
ATOM 1182 C C . ALA A 1 160 ? 29.412 8.040 31.567 1.00 22.46 160 ALA L C 1
ATOM 1183 O O . ALA A 1 160 ? 29.518 7.143 32.403 1.00 22.46 160 ALA L O 1
ATOM 1185 N N . ASN A 1 161 ? 28.247 8.587 31.234 1.00 14.21 161 ASN L N 1
ATOM 1186 C CA . ASN A 1 161 ? 26.980 8.168 31.838 1.00 14.21 161 ASN L CA 1
ATOM 1187 C C . ASN A 1 161 ? 26.032 7.683 30.760 1.00 14.21 161 ASN L C 1
ATOM 1188 O O . ASN A 1 161 ? 26.014 8.226 29.669 1.00 14.21 161 ASN L O 1
ATOM 1193 N N . SER A 1 162 ? 25.226 6.675 31.065 1.00 11.88 162 SER L N 1
ATOM 1194 C CA . SER A 1 162 ? 24.302 6.183 30.063 1.00 11.88 162 SER L CA 1
ATOM 1195 C C . SER A 1 162 ? 23.039 5.552 30.647 1.00 11.88 162 SER L C 1
ATOM 1196 O O . SER A 1 162 ? 23.062 4.969 31.730 1.00 11.88 162 SER L O 1
ATOM 1199 N N . TRP A 1 163 ? 21.945 5.673 29.894 1.00 30.59 163 TRP L N 1
ATOM 1200 C CA . TRP A 1 163 ? 20.631 5.180 30.301 1.00 30.59 163 TRP L CA 1
ATOM 1201 C C . TRP A 1 163 ? 20.142 3.958 29.516 1.00 30.59 163 TRP L C 1
ATOM 1202 O O . TRP A 1 163 ? 20.630 3.683 28.423 1.00 30.59 163 TRP L O 1
ATOM 1213 N N . THR A 1 164 ? 19.168 3.238 30.083 1.00 24.08 164 THR L N 1
ATOM 1214 C CA . THR A 1 164 ? 18.572 2.081 29.420 1.00 24.08 164 THR L CA 1
ATOM 1215 C C . THR A 1 164 ? 17.369 2.568 28.614 1.00 24.08 164 THR L C 1
ATOM 1216 O O . THR A 1 164 ? 17.200 3.772 28.390 1.00 24.08 164 THR L O 1
ATOM 1220 N N . ASP A 1 165 ? 16.536 1.633 28.181 1.00 75.99 165 ASP L N 1
ATOM 1221 C CA . ASP A 1 165 ? 15.406 1.946 27.332 1.00 75.99 165 ASP L CA 1
ATOM 1222 C C . ASP A 1 165 ? 14.044 1.783 27.999 1.00 75.99 165 ASP L C 1
ATOM 1223 O O . ASP A 1 165 ? 13.112 1.259 27.381 1.00 75.99 165 ASP L O 1
ATOM 1228 N N . GLN A 1 166 ? 13.894 2.227 29.241 1.00 29.98 166 GLN L N 1
ATOM 1229 C CA . GLN A 1 166 ? 12.628 2.107 29.985 1.00 29.98 166 GLN L CA 1
ATOM 1230 C C . GLN A 1 166 ? 12.058 0.686 29.909 1.00 29.98 166 GLN L C 1
ATOM 1231 O O . GLN A 1 166 ? 11.939 0.117 28.823 1.00 29.98 166 GLN L O 1
ATOM 1237 N N . ASP A 1 167 ? 11.702 0.110 31.059 1.00 12.09 167 ASP L N 1
ATOM 1238 C CA . ASP A 1 167 ? 11.179 -1.259 31.098 1.00 12.09 167 ASP L CA 1
ATOM 1239 C C . ASP A 1 167 ? 9.808 -1.377 30.424 1.00 12.09 167 ASP L C 1
ATOM 1240 O O . ASP A 1 167 ? 9.018 -0.434 30.431 1.00 12.09 167 ASP L O 1
ATOM 1245 N N . SER A 1 168 ? 9.533 -2.539 29.845 1.00 28.01 168 SER L N 1
ATOM 1246 C CA . SER A 1 168 ? 8.263 -2.790 29.164 1.00 28.01 168 SER L CA 1
ATOM 1247 C C . SER A 1 168 ? 7.234 -3.332 30.150 1.00 28.01 168 SER L C 1
ATOM 1248 O O . SER A 1 168 ? 6.090 -3.613 29.776 1.00 28.01 168 SER L O 1
ATOM 1251 N N . ALA A 1 169 ? 7.650 -3.502 31.402 1.00 33.72 169 ALA L N 1
ATOM 1252 C CA . ALA A 1 169 ? 6.771 -4.025 32.435 1.00 33.72 169 ALA L CA 1
ATOM 1253 C C . ALA A 1 169 ? 6.430 -2.967 33.476 1.00 33.72 169 ALA L C 1
ATOM 1254 O O . ALA A 1 169 ? 5.255 -2.650 33.663 1.00 33.72 169 ALA L O 1
ATOM 1256 N N . SER A 1 170 ? 7.450 -2.412 34.146 1.00 17.86 170 SER L N 1
ATOM 1257 C CA . SER A 1 170 ? 7.242 -1.454 35.227 1.00 17.86 170 SER L CA 1
ATOM 1258 C C . SER A 1 170 ? 7.604 -0.031 34.797 1.00 17.86 170 SER L C 1
ATOM 1259 O O . SER A 1 170 ? 7.492 0.897 35.620 1.00 17.86 170 SER L O 1
ATOM 1262 N N . SER A 1 171 ? 8.048 0.190 33.545 1.00 17.37 171 SER L N 1
ATOM 1263 C CA . SER A 1 171 ? 8.387 1.532 33.001 1.00 17.37 171 SER L CA 1
ATOM 1264 C C . SER A 1 171 ? 9.504 2.291 33.713 1.00 17.37 171 SER L C 1
ATOM 1265 O O . SER A 1 171 ? 9.674 3.487 33.481 1.00 17.37 171 SER L O 1
ATOM 1268 N N . THR A 1 172 ? 10.260 1.639 34.586 1.00 25.81 172 THR L N 1
ATOM 1269 C CA . THR A 1 172 ? 11.322 2.375 35.264 1.00 25.81 172 THR L CA 1
ATOM 1270 C C . THR A 1 172 ? 12.529 2.478 34.353 1.00 25.81 172 THR L C 1
ATOM 1271 O O . THR A 1 172 ? 12.591 1.829 33.316 1.00 25.81 172 THR L O 1
ATOM 1275 N N . TYR A 1 173 ? 13.475 3.324 34.738 1.00 21.77 173 TYR L N 1
ATOM 1276 C CA . TYR A 1 173 ? 14.699 3.508 33.980 1.00 21.77 173 TYR L CA 1
ATOM 1277 C C . TYR A 1 173 ? 15.868 2.920 34.759 1.00 21.77 173 TYR L C 1
ATOM 1278 O O . TYR A 1 173 ? 15.715 2.437 35.882 1.00 21.77 173 TYR L O 1
ATOM 1287 N N . SER A 1 174 ? 17.044 2.972 34.158 1.00 50.80 174 SER L N 1
ATOM 1288 C CA . SER A 1 174 ? 18.222 2.447 34.811 1.00 50.80 174 SER L CA 1
ATOM 1289 C C . SER A 1 174 ? 19.430 2.986 34.075 1.00 50.80 174 SER L C 1
ATOM 1290 O O . SER A 1 174 ? 19.514 2.878 32.859 1.00 50.80 174 SER L O 1
ATOM 1293 N N . MET A 1 175 ? 20.362 3.593 34.795 1.00 37.84 175 MET L N 1
ATOM 1294 C CA . MET A 1 175 ? 21.548 4.111 34.129 1.00 37.84 175 MET L CA 1
ATOM 1295 C C . MET A 1 175 ? 22.819 3.755 34.899 1.00 37.84 175 MET L C 1
ATOM 1296 O O . MET A 1 175 ? 22.756 3.254 36.028 1.00 37.84 175 MET L O 1
ATOM 1301 N N . SER A 1 176 ? 23.970 3.994 34.275 1.00 16.72 176 SER L N 1
ATOM 1302 C CA . SER A 1 176 ? 25.255 3.695 34.892 1.00 16.72 176 SER L CA 1
ATOM 1303 C C . SER A 1 176 ? 26.216 4.839 34.677 1.00 16.72 176 SER L C 1
ATOM 1304 O O . SER A 1 176 ? 26.231 5.463 33.612 1.00 16.72 176 SER L O 1
ATOM 1307 N N . SER A 1 177 ? 27.016 5.114 35.702 1.00 34.18 177 SER L N 1
ATOM 1308 C CA . SER A 1 177 ? 28.003 6.179 35.634 1.00 34.18 177 SER L CA 1
ATOM 1309 C C . SER A 1 177 ? 29.373 5.504 35.691 1.00 34.18 177 SER L C 1
ATOM 1310 O O . SER A 1 177 ? 29.722 4.853 36.681 1.00 34.18 177 SER L O 1
ATOM 1313 N N . THR A 1 178 ? 30.143 5.652 34.620 1.00 23.71 178 THR L N 1
ATOM 1314 C CA . THR A 1 178 ? 31.442 5.011 34.551 1.00 23.71 178 THR L CA 1
ATOM 1315 C C . THR A 1 178 ? 32.629 5.931 34.693 1.00 23.71 178 THR L C 1
ATOM 1316 O O . THR A 1 178 ? 32.925 6.727 33.810 1.00 23.71 178 THR L O 1
ATOM 1320 N N . LEU A 1 179 ? 33.327 5.794 35.809 1.00 13.94 179 LEU L N 1
ATOM 1321 C CA . LEU A 1 179 ? 34.504 6.589 36.052 1.00 13.94 179 LEU L CA 1
ATOM 1322 C C . LEU A 1 179 ? 35.696 5.746 35.591 1.00 13.94 179 LEU L C 1
ATOM 1323 O O . LEU A 1 179 ? 35.849 4.592 35.995 1.00 13.94 179 LEU L O 1
ATOM 1328 N N . THR A 1 180 ? 36.529 6.313 34.727 1.00 34.74 180 THR L N 1
ATOM 1329 C CA . THR A 1 180 ? 37.695 5.594 34.222 1.00 34.74 180 THR L CA 1
ATOM 1330 C C . THR A 1 180 ? 38.989 6.322 34.549 1.00 34.74 180 THR L C 1
ATOM 1331 O O . THR A 1 180 ? 39.157 7.491 34.190 1.00 34.74 180 THR L O 1
ATOM 1335 N N . LEU A 1 181 ? 39.895 5.620 35.231 1.00 30.46 181 LEU L N 1
ATOM 1336 C CA . LEU A 1 181 ? 41.197 6.168 35.636 1.00 30.46 181 LEU L CA 1
ATOM 1337 C C . LEU A 1 181 ? 42.311 5.262 35.119 1.00 30.46 181 LEU L C 1
ATOM 1338 O O . LEU A 1 181 ? 42.060 4.345 34.344 1.00 30.46 181 LEU L O 1
ATOM 1343 N N . THR A 1 182 ? 43.543 5.537 35.541 1.00 37.93 182 THR L N 1
ATOM 1344 C CA . THR A 1 182 ? 44.680 4.694 35.177 1.00 37.93 182 THR L CA 1
ATOM 1345 C C . THR A 1 182 ? 45.008 3.976 36.471 1.00 37.93 182 THR L C 1
ATOM 1346 O O . THR A 1 182 ? 44.583 4.409 37.539 1.00 37.93 182 THR L O 1
ATOM 1350 N N . LYS A 1 183 ? 45.756 2.885 36.386 1.00 57.25 183 LYS L N 1
ATOM 1351 C CA . LYS A 1 183 ? 46.087 2.128 37.583 1.00 57.25 183 LYS L CA 1
ATOM 1352 C C . LYS A 1 183 ? 46.817 2.962 38.638 1.00 57.25 183 LYS L C 1
ATOM 1353 O O . LYS A 1 183 ? 46.563 2.819 39.832 1.00 57.25 183 LYS L O 1
ATOM 1359 N N . ASP A 1 184 ? 47.715 3.834 38.192 1.00 33.83 184 ASP L N 1
ATOM 1360 C CA . ASP A 1 184 ? 48.486 4.686 39.094 1.00 33.83 184 ASP L CA 1
ATOM 1361 C C . ASP A 1 184 ? 47.595 5.677 39.798 1.00 33.83 184 ASP L C 1
ATOM 1362 O O . ASP A 1 184 ? 47.700 5.902 41.011 1.00 33.83 184 ASP L O 1
ATOM 1367 N N . LYS A 1 185 ? 46.726 6.271 38.985 1.00 27.97 185 LYS L N 1
ATOM 1368 C CA . LYS A 1 185 ? 45.735 7.251 39.421 1.00 27.97 185 LYS L CA 1
ATOM 1369 C C . LYS A 1 185 ? 44.811 6.688 40.482 1.00 27.97 185 LYS L C 1
ATOM 1370 O O . LYS A 1 185 ? 44.674 7.203 41.598 1.00 27.97 185 LYS L O 1
ATOM 1376 N N . TYR A 1 186 ? 44.183 5.604 40.066 1.00 28.30 186 TYR L N 1
ATOM 1377 C CA . TYR A 1 186 ? 43.236 4.907 40.895 1.00 28.30 186 TYR L CA 1
ATOM 1378 C C . TYR A 1 186 ? 43.919 4.499 42.200 1.00 28.30 186 TYR L C 1
ATOM 1379 O O . TYR A 1 186 ? 43.299 4.473 43.264 1.00 28.30 186 TYR L O 1
ATOM 1388 N N . GLU A 1 187 ? 45.212 4.200 42.102 1.00 54.89 187 GLU L N 1
ATOM 1389 C CA . GLU A 1 187 ? 46.010 3.768 43.244 1.00 54.89 187 GLU L CA 1
ATOM 1390 C C . GLU A 1 187 ? 46.467 4.853 44.211 1.00 54.89 187 GLU L C 1
ATOM 1391 O O . GLU A 1 187 ? 46.855 4.546 45.335 1.00 54.89 187 GLU L O 1
ATOM 1397 N N . ARG A 1 188 ? 46.441 6.113 43.794 1.00 46.02 188 ARG L N 1
ATOM 1398 C CA . ARG A 1 188 ? 46.871 7.179 44.692 1.00 46.02 188 ARG L CA 1
ATOM 1399 C C . ARG A 1 188 ? 45.735 7.753 45.552 1.00 46.02 188 ARG L C 1
ATOM 1400 O O . ARG A 1 188 ? 45.942 8.683 46.331 1.00 46.02 188 ARG L O 1
ATOM 1408 N N . HIS A 1 189 ? 44.541 7.181 45.419 1.00 48.57 189 HIS L N 1
ATOM 1409 C CA . HIS A 1 189 ? 43.373 7.621 46.179 1.00 48.57 189 HIS L CA 1
ATOM 1410 C C . HIS A 1 189 ? 42.763 6.410 46.869 1.00 48.57 189 HIS L C 1
ATOM 1411 O O . HIS A 1 189 ? 42.715 5.327 46.293 1.00 48.57 189 HIS L O 1
ATOM 1418 N N . ASN A 1 190 ? 42.289 6.584 48.098 1.00 55.79 190 ASN L N 1
ATOM 1419 C CA . ASN A 1 190 ? 41.717 5.462 48.833 1.00 55.79 190 ASN L CA 1
ATOM 1420 C C . ASN A 1 190 ? 40.191 5.369 48.822 1.00 55.79 190 ASN L C 1
ATOM 1421 O O . ASN A 1 190 ? 39.635 4.280 48.685 1.00 55.79 190 ASN L O 1
ATOM 1426 N N . SER A 1 191 ? 39.517 6.505 48.959 1.00 34.99 191 SER L N 1
ATOM 1427 C CA . SER A 1 191 ? 38.056 6.528 48.981 1.00 34.99 191 SER L CA 1
ATOM 1428 C C . SER A 1 191 ? 37.433 6.970 47.652 1.00 34.99 191 SER L C 1
ATOM 1429 O O . SER A 1 191 ? 37.867 7.958 47.055 1.00 34.99 191 SER L O 1
ATOM 1432 N N . TYR A 1 192 ? 36.428 6.222 47.190 1.00 30.12 192 TYR L N 1
ATOM 1433 C CA . TYR A 1 192 ? 35.716 6.525 45.941 1.00 30.12 192 TYR L CA 1
ATOM 1434 C C . TYR A 1 192 ? 34.207 6.525 46.189 1.00 30.12 192 TYR L C 1
ATOM 1435 O O . TYR A 1 192 ? 33.606 5.478 46.455 1.00 30.12 192 TYR L O 1
ATOM 1444 N N . THR A 1 193 ? 33.590 7.695 46.085 1.00 18.24 193 THR L N 1
ATOM 1445 C CA . THR A 1 193 ? 32.157 7.800 46.327 1.00 18.24 193 THR L CA 1
ATOM 1446 C C . THR A 1 193 ? 31.296 8.123 45.118 1.00 18.24 193 THR L C 1
ATOM 1447 O O . THR A 1 193 ? 31.669 8.930 44.267 1.00 18.24 193 THR L O 1
ATOM 1451 N N . CYS A 1 194 ? 30.135 7.479 45.059 1.00 12.60 194 CYS L N 1
ATOM 1452 C CA . CYS A 1 194 ? 29.164 7.731 44.001 1.00 12.60 194 CYS L CA 1
ATOM 1453 C C . CYS A 1 194 ? 28.027 8.449 44.705 1.00 12.60 194 CYS L C 1
ATOM 1454 O O . CYS A 1 194 ? 27.377 7.890 45.590 1.00 12.60 194 CYS L O 1
ATOM 1457 N N . GLU A 1 195 ? 27.796 9.693 44.318 1.00 27.29 195 GLU L N 1
ATOM 1458 C CA . GLU A 1 195 ? 26.753 10.497 44.927 1.00 27.29 195 GLU L CA 1
ATOM 1459 C C . GLU A 1 195 ? 25.740 10.864 43.848 1.00 27.29 195 GLU L C 1
ATOM 1460 O O . GLU A 1 195 ? 26.114 11.265 42.741 1.00 27.29 195 GLU L O 1
ATOM 1466 N N . ALA A 1 196 ? 24.457 10.722 44.161 1.00 12.97 196 ALA L N 1
ATOM 1467 C CA . ALA A 1 196 ? 23.447 11.021 43.172 1.00 12.97 196 ALA L CA 1
ATOM 1468 C C . ALA A 1 196 ? 22.208 11.685 43.735 1.00 12.97 196 ALA L C 1
ATOM 1469 O O . ALA A 1 196 ? 21.798 11.411 44.862 1.00 12.97 196 ALA L O 1
ATOM 1471 N N . THR A 1 197 ? 21.613 12.561 42.929 1.00 36.64 197 THR L N 1
ATOM 1472 C CA . THR A 1 197 ? 20.401 13.265 43.317 1.00 36.64 197 THR L CA 1
ATOM 1473 C C . THR A 1 197 ? 19.249 12.859 42.404 1.00 36.64 197 THR L C 1
ATOM 1474 O O . THR A 1 197 ? 19.435 12.585 41.216 1.00 36.64 197 THR L O 1
ATOM 1478 N N . HIS A 1 198 ? 18.056 12.822 42.979 1.00 59.84 198 HIS L N 1
ATOM 1479 C CA . HIS A 1 198 ? 16.852 12.447 42.257 1.00 59.84 198 HIS L CA 1
ATOM 1480 C C . HIS A 1 198 ? 15.706 13.141 42.989 1.00 59.84 198 HIS L C 1
ATOM 1481 O O . HIS A 1 198 ? 15.869 13.562 44.138 1.00 59.84 198 HIS L O 1
ATOM 1488 N N . LYS A 1 199 ? 14.556 13.271 42.336 1.00 58.70 199 LYS L N 1
ATOM 1489 C CA . LYS A 1 199 ? 13.426 13.941 42.965 1.00 58.70 199 LYS L CA 1
ATOM 1490 C C . LYS A 1 199 ? 12.763 13.107 44.055 1.00 58.70 199 LYS L C 1
ATOM 1491 O O . LYS A 1 199 ? 12.153 13.656 44.976 1.00 58.70 199 LYS L O 1
ATOM 1497 N N . THR A 1 200 ? 12.892 11.787 43.969 1.00 32.60 200 THR L N 1
ATOM 1498 C CA . THR A 1 200 ? 12.282 10.922 44.969 1.00 32.60 200 THR L CA 1
ATOM 1499 C C . THR A 1 200 ? 13.049 11.024 46.274 1.00 32.60 200 THR L C 1
ATOM 1500 O O . THR A 1 200 ? 12.522 10.694 47.344 1.00 32.60 200 THR L O 1
ATOM 1504 N N . SER A 1 201 ? 14.293 11.486 46.172 1.00 49.32 201 SER L N 1
ATOM 1505 C CA . SER A 1 201 ? 15.164 11.633 47.329 1.00 49.32 201 SER L CA 1
ATOM 1506 C C . SER A 1 201 ? 15.372 13.092 47.706 1.00 49.32 201 SER L C 1
ATOM 1507 O O . SER A 1 201 ? 15.857 13.896 46.901 1.00 49.32 201 SER L O 1
ATOM 1510 N N . SER A 1 202 ? 15.004 13.432 48.935 1.00 59.47 202 SER L N 1
ATOM 1511 C CA . SER A 1 202 ? 15.175 14.792 49.404 1.00 59.47 202 SER L CA 1
ATOM 1512 C C . SER A 1 202 ? 16.677 15.034 49.550 1.00 59.47 202 SER L C 1
ATOM 1513 O O . SER A 1 202 ? 17.187 16.079 49.151 1.00 59.47 202 SER L O 1
ATOM 1516 N N . SER A 1 203 ? 17.383 14.051 50.106 1.00 76.15 203 SER L N 1
ATOM 1517 C CA . SER A 1 203 ? 18.832 14.146 50.289 1.00 76.15 203 SER L CA 1
ATOM 1518 C C . SER A 1 203 ? 19.568 13.324 49.213 1.00 76.15 203 SER L C 1
ATOM 1519 O O . SER A 1 203 ? 18.943 12.587 48.446 1.00 76.15 203 SER L O 1
ATOM 1522 N N . PRO A 1 204 ? 20.907 13.451 49.138 1.00 39.54 204 PRO L N 1
ATOM 1523 C CA . PRO A 1 204 ? 21.699 12.714 48.147 1.00 39.54 204 PRO L CA 1
ATOM 1524 C C . PRO A 1 204 ? 21.901 11.230 48.456 1.00 39.54 204 PRO L C 1
ATOM 1525 O O . PRO A 1 204 ? 22.248 10.850 49.574 1.00 39.54 204 PRO L O 1
ATOM 1529 N N . VAL A 1 205 ? 21.679 10.400 47.445 1.00 32.17 205 VAL L N 1
ATOM 1530 C CA . VAL A 1 205 ? 21.842 8.961 47.575 1.00 32.17 205 VAL L CA 1
ATOM 1531 C C . VAL A 1 205 ? 23.364 8.734 47.463 1.00 32.17 205 VAL L C 1
ATOM 1532 O O . VAL A 1 205 ? 24.003 9.211 46.515 1.00 32.17 205 VAL L O 1
ATOM 1536 N N . VAL A 1 206 ? 23.945 8.030 48.435 1.00 30.91 206 VAL L N 1
ATOM 1537 C CA . VAL A 1 206 ? 25.395 7.813 48.450 1.00 30.91 206 VAL L CA 1
ATOM 1538 C C . VAL A 1 206 ? 25.926 6.386 48.595 1.00 30.91 206 VAL L C 1
ATOM 1539 O O . VAL A 1 206 ? 25.571 5.665 49.527 1.00 30.91 206 VAL L O 1
ATOM 1543 N N . LYS A 1 207 ? 26.788 5.998 47.662 1.00 53.00 207 LYS L N 1
ATOM 1544 C CA . LYS A 1 207 ? 27.439 4.690 47.673 1.00 53.00 207 LYS L CA 1
ATOM 1545 C C . LYS A 1 207 ? 28.921 5.023 47.755 1.00 53.00 207 LYS L C 1
ATOM 1546 O O . LYS A 1 207 ? 29.315 6.147 47.440 1.00 53.00 207 LYS L O 1
ATOM 1552 N N . SER A 1 208 ? 29.741 4.068 48.180 1.00 32.43 208 SER L N 1
ATOM 1553 C CA . SER A 1 208 ? 31.174 4.315 48.282 1.00 32.43 208 SER L CA 1
ATOM 1554 C C . SER A 1 208 ? 31.934 3.105 48.802 1.00 32.43 208 SER L C 1
ATOM 1555 O O . SER A 1 208 ? 31.364 2.234 49.464 1.00 32.43 208 SER L O 1
ATOM 1558 N N . PHE A 1 209 ? 33.224 3.046 48.485 1.00 17.91 209 PHE L N 1
ATOM 1559 C CA . PHE A 1 209 ? 34.067 1.953 48.952 1.00 17.91 209 PHE L CA 1
ATOM 1560 C C . PHE A 1 209 ? 35.489 2.445 49.170 1.00 17.91 209 PHE L C 1
ATOM 1561 O O . PHE A 1 209 ? 35.845 3.568 48.791 1.00 17.91 209 PHE L O 1
ATOM 1569 N N . ASN A 1 210 ? 36.298 1.602 49.798 1.00 25.14 210 ASN L N 1
ATOM 1570 C CA . ASN A 1 210 ? 37.683 1.949 50.056 1.00 25.14 210 ASN L CA 1
ATOM 1571 C C . ASN A 1 210 ? 38.603 0.968 49.331 1.00 25.14 210 ASN L C 1
ATOM 1572 O O . ASN A 1 210 ? 38.498 -0.244 49.499 1.00 25.14 210 ASN L O 1
ATOM 1577 N N . ARG A 1 211 ? 39.498 1.516 48.514 1.00 55.40 211 ARG L N 1
ATOM 1578 C CA . ARG A 1 211 ? 40.436 0.717 47.747 1.00 55.40 211 ARG L CA 1
ATOM 1579 C C . ARG A 1 211 ? 41.288 -0.212 48.617 1.00 55.40 211 ARG L C 1
ATOM 1580 O O . ARG A 1 211 ? 41.604 -1.322 48.201 1.00 55.40 211 ARG L O 1
ATOM 1588 N N . ASN A 1 212 ? 41.651 0.229 49.822 1.00 71.06 212 ASN L N 1
ATOM 1589 C CA . ASN A 1 212 ? 42.473 -0.598 50.715 1.00 71.06 212 ASN L CA 1
ATOM 1590 C C . ASN A 1 212 ? 41.709 -1.848 51.136 1.00 71.06 212 ASN L C 1
ATOM 1591 O O . ASN A 1 212 ? 42.296 -2.907 51.362 1.00 71.06 212 ASN L O 1
ATOM 1596 N N . GLU A 1 213 ? 40.395 -1.710 51.252 1.00 99.34 213 GLU L N 1
ATOM 1597 C CA . GLU A 1 213 ? 39.545 -2.826 51.632 1.00 99.34 213 GLU L CA 1
ATOM 1598 C C . GLU A 1 213 ? 39.403 -3.772 50.453 1.00 99.34 213 GLU L C 1
ATOM 1599 O O . GLU A 1 213 ? 38.625 -3.521 49.529 1.00 99.34 213 GLU L O 1
ATOM 1605 N N . CYS A 1 214 ? 40.170 -4.858 50.491 1.00 100.55 214 CYS L N 1
ATOM 1606 C CA . CYS A 1 214 ? 40.154 -5.857 49.427 1.00 100.55 214 CYS L CA 1
ATOM 1607 C C . CYS A 1 214 ? 38.736 -6.073 48.896 1.00 100.55 214 CYS L C 1
ATOM 1608 O O . CYS A 1 214 ? 38.500 -5.728 47.717 1.00 100.55 214 CYS L O 1
ATOM 1612 N N . GLN B 2 1 ? 5.307 -18.702 8.292 1.00 85.16 1 GLN H N 1
ATOM 1613 C CA . GLN B 2 1 ? 4.892 -17.793 7.188 1.00 85.16 1 GLN H CA 1
ATOM 1614 C C . GLN B 2 1 ? 6.083 -16.993 6.673 1.00 85.16 1 GLN H C 1
ATOM 1615 O O . GLN B 2 1 ? 7.222 -17.242 7.065 1.00 85.16 1 GLN H O 1
ATOM 1621 N N . VAL B 2 2 ? 5.804 -16.028 5.803 1.00 32.73 2 VAL H N 1
ATOM 1622 C CA . VAL B 2 2 ? 6.833 -15.187 5.191 1.00 32.73 2 VAL H CA 1
ATOM 1623 C C . VAL B 2 2 ? 7.934 -14.697 6.130 1.00 32.73 2 VAL H C 1
ATOM 1624 O O . VAL B 2 2 ? 7.670 -14.157 7.207 1.00 32.73 2 VAL H O 1
ATOM 1628 N N . THR B 2 3 ? 9.178 -14.882 5.710 1.00 15.54 3 THR H N 1
ATOM 1629 C CA . THR B 2 3 ? 10.299 -14.438 6.521 1.00 15.54 3 THR H CA 1
ATOM 1630 C C . THR B 2 3 ? 11.463 -13.978 5.627 1.00 15.54 3 THR H C 1
ATOM 1631 O O . THR B 2 3 ? 11.649 -14.501 4.523 1.00 15.54 3 THR H O 1
ATOM 1635 N N . LEU B 2 4 ? 12.208 -12.969 6.093 1.00 5.67 4 LEU H N 1
ATOM 1636 C CA . LEU B 2 4 ? 13.323 -12.411 5.322 1.00 5.67 4 LEU H CA 1
ATOM 1637 C C . LEU B 2 4 ? 14.581 -12.183 6.139 1.00 5.67 4 LEU H C 1
ATOM 1638 O O . LEU B 2 4 ? 14.529 -11.696 7.267 1.00 5.67 4 LEU H O 1
ATOM 1643 N N . SER B 2 5 ? 15.716 -12.515 5.533 1.00 5.55 5 SER H N 1
ATOM 1644 C CA . SER B 2 5 ? 17.005 -12.341 6.187 1.00 5.55 5 SER H CA 1
ATOM 1645 C C . SER B 2 5 ? 17.952 -11.507 5.331 1.00 5.55 5 SER H C 1
ATOM 1646 O O . SER B 2 5 ? 18.259 -11.868 4.205 1.00 5.55 5 SER H O 1
ATOM 1649 N N . GLN B 2 6 ? 18.417 -10.392 5.900 1.00 12.53 6 GLN H N 1
ATOM 1650 C CA . GLN B 2 6 ? 19.380 -9.517 5.240 1.00 12.53 6 GLN H CA 1
ATOM 1651 C C . GLN B 2 6 ? 20.738 -10.050 5.691 1.00 12.53 6 GLN H C 1
ATOM 1652 O O . GLN B 2 6 ? 20.848 -10.671 6.746 1.00 12.53 6 GLN H O 1
ATOM 1658 N N . SER B 2 7 ? 21.763 -9.816 4.889 1.00 36.09 7 SER H N 1
ATOM 1659 C CA . SER B 2 7 ? 23.112 -10.225 5.237 1.00 36.09 7 SER H CA 1
ATOM 1660 C C . SER B 2 7 ? 24.026 -9.378 4.380 1.00 36.09 7 SER H C 1
ATOM 1661 O O . SER B 2 7 ? 23.713 -9.082 3.220 1.00 36.09 7 SER H O 1
ATOM 1664 N N . GLY B 2 8 ? 25.141 -8.957 4.962 1.00 29.22 8 GLY H N 1
ATOM 1665 C CA . GLY B 2 8 ? 26.077 -8.139 4.226 1.00 29.22 8 GLY H CA 1
ATOM 1666 C C . GLY B 2 8 ? 27.236 -7.729 5.104 1.00 29.22 8 GLY H C 1
ATOM 1667 O O . GLY B 2 8 ? 27.234 -8.004 6.308 1.00 29.22 8 GLY H O 1
ATOM 1668 N N . PRO B 2 9 ? 28.258 -7.083 4.524 1.00 38.36 9 PRO H N 1
ATOM 1669 C CA . PRO B 2 9 ? 29.394 -6.666 5.344 1.00 38.36 9 PRO H CA 1
ATOM 1670 C C . PRO B 2 9 ? 28.828 -5.678 6.345 1.00 38.36 9 PRO H C 1
ATOM 1671 O O . PRO B 2 9 ? 27.877 -4.970 6.031 1.00 38.36 9 PRO H O 1
ATOM 1675 N N . GLY B 2 10 ? 29.382 -5.635 7.547 1.00 23.76 10 GLY H N 1
ATOM 1676 C CA . GLY B 2 10 ? 28.873 -4.692 8.527 1.00 23.76 10 GLY H CA 1
ATOM 1677 C C . GLY B 2 10 ? 29.795 -3.496 8.632 1.00 23.76 10 GLY H C 1
ATOM 1678 O O . GLY B 2 10 ? 29.683 -2.678 9.546 1.00 23.76 10 GLY H O 1
ATOM 1679 N N . LEU B 2 11 ? 30.716 -3.402 7.683 1.00 14.90 11 LEU H N 1
ATOM 1680 C CA . LEU B 2 11 ? 31.686 -2.320 7.649 1.00 14.90 11 LEU H CA 1
ATOM 1681 C C . LEU B 2 11 ? 32.198 -2.212 6.213 1.00 14.90 11 LEU H C 1
ATOM 1682 O O . LEU B 2 11 ? 32.456 -3.229 5.565 1.00 14.90 11 LEU H O 1
ATOM 1687 N N . VAL B 2 12 ? 32.302 -0.980 5.719 1.00 32.98 12 VAL H N 1
ATOM 1688 C CA . VAL B 2 12 ? 32.801 -0.681 4.375 1.00 32.98 12 VAL H CA 1
ATOM 1689 C C . VAL B 2 12 ? 33.439 0.705 4.392 1.00 32.98 12 VAL H C 1
ATOM 1690 O O . VAL B 2 12 ? 32.989 1.600 5.106 1.00 32.98 12 VAL H O 1
ATOM 1694 N N . LYS B 2 13 ? 34.493 0.882 3.607 1.00 30.81 13 LYS H N 1
ATOM 1695 C CA . LYS B 2 13 ? 35.190 2.160 3.552 1.00 30.81 13 LYS H CA 1
ATOM 1696 C C . LYS B 2 13 ? 34.531 3.141 2.579 1.00 30.81 13 LYS H C 1
ATOM 1697 O O . LYS B 2 13 ? 33.920 2.734 1.585 1.00 30.81 13 LYS H O 1
ATOM 1703 N N . PRO B 2 14 ? 34.625 4.454 2.862 1.00 26.33 14 PRO H N 1
ATOM 1704 C CA . PRO B 2 14 ? 34.003 5.389 1.923 1.00 26.33 14 PRO H CA 1
ATOM 1705 C C . PRO B 2 14 ? 34.544 5.147 0.520 1.00 26.33 14 PRO H C 1
ATOM 1706 O O . PRO B 2 14 ? 35.633 4.585 0.346 1.00 26.33 14 PRO H O 1
ATOM 1710 N N . SER B 2 15 ? 33.770 5.568 -0.472 1.00 34.72 15 SER H N 1
ATOM 1711 C CA . SER B 2 15 ? 34.129 5.400 -1.872 1.00 34.72 15 SER H CA 1
ATOM 1712 C C . SER B 2 15 ? 33.759 4.001 -2.331 1.00 34.72 15 SER H C 1
ATOM 1713 O O . SER B 2 15 ? 33.348 3.816 -3.471 1.00 34.72 15 SER H O 1
ATOM 1716 N N . GLN B 2 16 ? 33.903 3.012 -1.450 1.00 22.62 16 GLN H N 1
ATOM 1717 C CA . GLN B 2 16 ? 33.543 1.644 -1.811 1.00 22.62 16 GLN H CA 1
ATOM 1718 C C . GLN B 2 16 ? 32.016 1.546 -1.943 1.00 22.62 16 GLN H C 1
ATOM 1719 O O . GLN B 2 16 ? 31.291 2.463 -1.537 1.00 22.62 16 GLN H O 1
ATOM 1725 N N . SER B 2 17 ? 31.527 0.445 -2.507 1.00 16.89 17 SER H N 1
ATOM 1726 C CA . SER B 2 17 ? 30.083 0.257 -2.669 1.00 16.89 17 SER H CA 1
ATOM 1727 C C . SER B 2 17 ? 29.606 -0.967 -1.889 1.00 16.89 17 SER H C 1
ATOM 1728 O O . SER B 2 17 ? 30.318 -1.969 -1.814 1.00 16.89 17 SER H O 1
ATOM 1731 N N . LEU B 2 18 ? 28.414 -0.899 -1.299 1.00 33.33 18 LEU H N 1
ATOM 1732 C CA . LEU B 2 18 ? 27.942 -2.050 -0.540 1.00 33.33 18 LEU H CA 1
ATOM 1733 C C . LEU B 2 18 ? 26.879 -2.892 -1.224 1.00 33.33 18 LEU H C 1
ATOM 1734 O O . LEU B 2 18 ? 26.073 -2.398 -2.021 1.00 33.33 18 LEU H O 1
ATOM 1739 N N . SER B 2 19 ? 26.902 -4.180 -0.892 1.00 43.85 19 SER H N 1
ATOM 1740 C CA . SER B 2 19 ? 25.966 -5.149 -1.428 1.00 43.85 19 SER H CA 1
ATOM 1741 C C . SER B 2 19 ? 25.376 -5.906 -0.259 1.00 43.85 19 SER H C 1
ATOM 1742 O O . SER B 2 19 ? 26.103 -6.410 0.603 1.00 43.85 19 SER H O 1
ATOM 1745 N N . LEU B 2 20 ? 24.052 -5.973 -0.230 1.00 21.27 20 LEU H N 1
ATOM 1746 C CA . LEU B 2 20 ? 23.342 -6.676 0.823 1.00 21.27 20 LEU H CA 1
ATOM 1747 C C . LEU B 2 20 ? 22.508 -7.723 0.128 1.00 21.27 20 LEU H C 1
ATOM 1748 O O . LEU B 2 20 ? 22.072 -7.533 -1.006 1.00 21.27 20 LEU H O 1
ATOM 1753 N N . THR B 2 21 ? 22.289 -8.835 0.809 1.00 22.76 21 THR H N 1
ATOM 1754 C CA . THR B 2 21 ? 21.499 -9.898 0.240 1.00 22.76 21 THR H CA 1
ATOM 1755 C C . THR B 2 21 ? 20.299 -10.113 1.120 1.00 22.76 21 THR H C 1
ATOM 1756 O O . THR B 2 21 ? 20.399 -10.082 2.340 1.00 22.76 21 THR H O 1
ATOM 1760 N N . CYS B 2 22 ? 19.153 -10.314 0.496 1.00 7.72 22 CYS H N 1
ATOM 1761 C CA . CYS B 2 22 ? 17.942 -10.586 1.239 1.00 7.72 22 CYS H CA 1
ATOM 1762 C C . CYS B 2 22 ? 17.484 -11.942 0.750 1.00 7.72 22 CYS H C 1
ATOM 1763 O O . CYS B 2 22 ? 17.203 -12.131 -0.439 1.00 7.72 22 CYS H O 1
ATOM 1766 N N . THR B 2 23 ? 17.461 -12.888 1.678 1.00 5.98 23 THR H N 1
ATOM 1767 C CA . THR B 2 23 ? 17.024 -14.246 1.406 1.00 5.98 23 THR H CA 1
ATOM 1768 C C . THR B 2 23 ? 15.593 -14.299 1.930 1.00 5.98 23 THR H C 1
ATOM 1769 O O . THR B 2 23 ? 15.344 -13.875 3.059 1.00 5.98 23 THR H O 1
ATOM 1773 N N . VAL B 2 24 ? 14.654 -14.766 1.106 1.00 13.07 24 VAL H N 1
ATOM 1774 C CA . VAL B 2 24 ? 13.245 -14.862 1.516 1.00 13.07 24 VAL H CA 1
ATOM 1775 C C . VAL B 2 24 ? 12.824 -16.309 1.704 1.00 13.07 24 VAL H C 1
ATOM 1776 O O . VAL B 2 24 ? 13.087 -17.168 0.866 1.00 13.07 24 VAL H O 1
ATOM 1780 N N . THR B 2 25 ? 12.176 -16.578 2.813 1.00 44.36 25 THR H N 1
ATOM 1781 C CA . THR B 2 25 ? 11.710 -17.902 3.126 1.00 44.36 25 THR H CA 1
ATOM 1782 C C . THR B 2 25 ? 10.191 -17.913 3.157 1.00 44.36 25 THR H C 1
ATOM 1783 O O . THR B 2 25 ? 9.510 -17.004 3.625 1.00 44.36 25 THR H O 1
ATOM 1787 N N . SER B 2 26 ? 9.708 -19.013 2.642 1.00 11.94 26 SER H N 1
ATOM 1788 C CA . SER B 2 26 ? 8.343 -19.407 2.488 1.00 11.94 26 SER H CA 1
ATOM 1789 C C . SER B 2 26 ? 7.535 -18.434 1.679 1.00 11.94 26 SER H C 1
ATOM 1790 O O . SER B 2 26 ? 6.417 -18.050 2.018 1.00 11.94 26 SER H O 1
ATOM 1793 N N . TYR B 2 27 ? 8.128 -18.102 0.563 1.00 10.17 27 TYR H N 1
ATOM 1794 C CA . TYR B 2 27 ? 7.438 -17.353 -0.443 1.00 10.17 27 TYR H CA 1
ATOM 1795 C C . TYR B 2 27 ? 8.314 -17.162 -1.664 1.00 10.17 27 TYR H C 1
ATOM 1796 O O . TYR B 2 27 ? 9.532 -17.045 -1.548 1.00 10.17 27 TYR H O 1
ATOM 1805 N N . SER B 2 28 ? 7.697 -17.150 -2.825 1.00 13.63 28 SER H N 1
ATOM 1806 C CA . SER B 2 28 ? 8.413 -16.922 -4.076 1.00 13.63 28 SER H CA 1
ATOM 1807 C C . SER B 2 28 ? 8.381 -15.438 -4.450 1.00 13.63 28 SER H C 1
ATOM 1808 O O . SER B 2 28 ? 7.309 -14.846 -4.523 1.00 13.63 28 SER H O 1
ATOM 1811 N N . ILE B 2 29 ? 9.541 -14.840 -4.705 1.00 11.82 29 ILE H N 1
ATOM 1812 C CA . ILE B 2 29 ? 9.583 -13.423 -5.064 1.00 11.82 29 ILE H CA 1
ATOM 1813 C C . ILE B 2 29 ? 9.029 -13.192 -6.474 1.00 11.82 29 ILE H C 1
ATOM 1814 O O . ILE B 2 29 ? 8.945 -12.051 -6.947 1.00 11.82 29 ILE H O 1
ATOM 1819 N N . THR B 2 30 ? 8.649 -14.281 -7.138 1.00 28.23 30 THR H N 1
ATOM 1820 C CA . THR B 2 30 ? 8.113 -14.208 -8.493 1.00 28.23 30 THR H CA 1
ATOM 1821 C C . THR B 2 30 ? 6.597 -14.321 -8.463 1.00 28.23 30 THR H C 1
ATOM 1822 O O . THR B 2 30 ? 5.906 -14.002 -9.434 1.00 28.23 30 THR H O 1
ATOM 1826 N N . SER B 2 31 ? 6.088 -14.782 -7.332 1.00 22.80 31 SER H N 1
ATOM 1827 C CA . SER B 2 31 ? 4.662 -14.989 -7.159 1.00 22.80 31 SER H CA 1
ATOM 1828 C C . SER B 2 31 ? 3.824 -13.709 -7.183 1.00 22.80 31 SER H C 1
ATOM 1829 O O . SER B 2 31 ? 2.851 -13.594 -7.933 1.00 22.80 31 SER H O 1
ATOM 1832 N N . ASP B 2 32 ? 4.221 -12.737 -6.375 1.00 38.66 32 ASP H N 1
ATOM 1833 C CA . ASP B 2 32 ? 3.465 -11.507 -6.272 1.00 38.66 32 ASP H CA 1
ATOM 1834 C C . ASP B 2 32 ? 4.206 -10.620 -5.270 1.00 38.66 32 ASP H C 1
ATOM 1835 O O . ASP B 2 32 ? 5.165 -11.072 -4.645 1.00 38.66 32 ASP H O 1
ATOM 1840 N N . TYR B 2 33 ? 3.787 -9.361 -5.144 1.00 12.31 33 TYR H N 1
ATOM 1841 C CA . TYR B 2 33 ? 4.394 -8.403 -4.210 1.00 12.31 33 TYR H CA 1
ATOM 1842 C C . TYR B 2 33 ? 5.638 -7.652 -4.673 1.00 12.31 33 TYR H C 1
ATOM 1843 O O . TYR B 2 33 ? 6.275 -8.005 -5.665 1.00 12.31 33 TYR H O 1
ATOM 1852 N N . ALA B 2 34 ? 5.967 -6.599 -3.925 1.00 19.47 34 ALA H N 1
ATOM 1853 C CA . ALA B 2 34 ? 7.136 -5.775 -4.197 1.00 19.47 34 ALA H CA 1
ATOM 1854 C C . ALA B 2 34 ? 8.159 -6.143 -3.160 1.00 19.47 34 ALA H C 1
ATOM 1855 O O . ALA B 2 34 ? 7.827 -6.300 -1.983 1.00 19.47 34 ALA H O 1
ATOM 1857 N N . TRP B 2 35 ? 9.400 -6.296 -3.601 1.00 15.64 35 TRP H N 1
ATOM 1858 C CA . TRP B 2 35 ? 10.479 -6.645 -2.693 1.00 15.64 35 TRP H CA 1
ATOM 1859 C C . TRP B 2 35 ? 11.383 -5.415 -2.517 1.00 15.64 35 TRP H C 1
ATOM 1860 O O . TRP B 2 35 ? 12.155 -5.028 -3.399 1.00 15.64 35 TRP H O 1
ATOM 1871 N N . ASN B 2 36 ? 11.229 -4.809 -1.339 1.00 7.79 36 ASN H N 1
ATOM 1872 C CA . ASN B 2 36 ? 11.884 -3.554 -0.964 1.00 7.79 36 ASN H CA 1
ATOM 1873 C C . ASN B 2 36 ? 13.115 -3.536 -0.095 1.00 7.79 36 ASN H C 1
ATOM 1874 O O . ASN B 2 36 ? 13.436 -4.476 0.635 1.00 7.79 36 ASN H O 1
ATOM 1879 N N . TRP B 2 37 ? 13.785 -2.399 -0.185 1.00 8.88 37 TRP H N 1
ATOM 1880 C CA . TRP B 2 37 ? 14.972 -2.102 0.610 1.00 8.88 37 TRP H CA 1
ATOM 1881 C C . TRP B 2 37 ? 14.683 -0.739 1.274 1.00 8.88 37 TRP H C 1
ATOM 1882 O O . TRP B 2 37 ? 14.384 0.256 0.605 1.00 8.88 37 TRP H O 1
ATOM 1893 N N . ILE B 2 38 ? 14.722 -0.730 2.602 1.00 14.57 38 ILE H N 1
ATOM 1894 C CA . ILE B 2 38 ? 14.447 0.466 3.395 1.00 14.57 38 ILE H CA 1
ATOM 1895 C C . ILE B 2 38 ? 15.594 0.693 4.373 1.00 14.57 38 ILE H C 1
ATOM 1896 O O . ILE B 2 38 ? 16.307 -0.243 4.722 1.00 14.57 38 ILE H O 1
ATOM 1901 N N . ARG B 2 39 ? 15.799 1.931 4.798 1.00 11.84 39 ARG H N 1
ATOM 1902 C CA . ARG B 2 39 ? 16.858 2.180 5.766 1.00 11.84 39 ARG H CA 1
ATOM 1903 C C . ARG B 2 39 ? 16.493 3.211 6.821 1.00 11.84 39 ARG H C 1
ATOM 1904 O O . ARG B 2 39 ? 15.833 4.207 6.559 1.00 11.84 39 ARG H O 1
ATOM 1912 N N . GLN B 2 40 ? 16.923 2.930 8.037 1.00 10.73 40 GLN H N 1
ATOM 1913 C CA . GLN B 2 40 ? 16.656 3.793 9.169 1.00 10.73 40 GLN H CA 1
ATOM 1914 C C . GLN B 2 40 ? 17.991 4.378 9.588 1.00 10.73 40 GLN H C 1
ATOM 1915 O O . GLN B 2 40 ? 18.902 3.653 9.977 1.00 10.73 40 GLN H O 1
ATOM 1921 N N . PHE B 2 41 ? 18.112 5.693 9.466 1.00 22.91 41 PHE H N 1
ATOM 1922 C CA . PHE B 2 41 ? 19.342 6.390 9.815 1.00 22.91 41 PHE H CA 1
ATOM 1923 C C . PHE B 2 41 ? 19.477 6.481 11.324 1.00 22.91 41 PHE H C 1
ATOM 1924 O O . PHE B 2 41 ? 18.555 6.115 12.058 1.00 22.91 41 PHE H O 1
ATOM 1932 N N . ALA B 2 42 ? 20.630 6.963 11.779 1.00 27.42 42 ALA H N 1
ATOM 1933 C CA . ALA B 2 42 ? 20.904 7.100 13.204 1.00 27.42 42 ALA H CA 1
ATOM 1934 C C . ALA B 2 42 ? 19.738 7.759 13.946 1.00 27.42 42 ALA H C 1
ATOM 1935 O O . ALA B 2 42 ? 19.299 7.272 14.994 1.00 27.42 42 ALA H O 1
ATOM 1937 N N . GLY B 2 43 ? 19.231 8.855 13.396 1.00 35.71 43 GLY H N 1
ATOM 1938 C CA . GLY B 2 43 ? 18.117 9.548 14.027 1.00 35.71 43 GLY H CA 1
ATOM 1939 C C . GLY B 2 43 ? 16.795 8.793 13.990 1.00 35.71 43 GLY H C 1
ATOM 1940 O O . GLY B 2 43 ? 15.754 9.331 14.361 1.00 39.28 43 GLY H O 1
ATOM 1941 N N . GLN B 2 44 ? 16.835 7.549 13.525 1.00 38.84 44 GLN H N 1
ATOM 1942 C CA . GLN B 2 44 ? 15.653 6.704 13.448 1.00 36.64 44 GLN H CA 1
ATOM 1943 C C . GLN B 2 44 ? 14.672 7.078 12.336 1.00 26.99 44 GLN H C 1
ATOM 1944 O O . GLN B 2 44 ? 13.586 6.509 12.232 1.00 31.23 44 GLN H O 1
ATOM 1950 N N . SER B 2 45 ? 15.061 8.026 11.494 1.00 17.07 45 SER H N 1
ATOM 1951 C CA . SER B 2 45 ? 14.219 8.416 10.367 1.00 17.07 45 SER H CA 1
ATOM 1952 C C . SER B 2 45 ? 14.343 7.327 9.301 1.00 17.07 45 SER H C 1
ATOM 1953 O O . SER B 2 45 ? 15.429 6.762 9.112 1.00 17.07 45 SER H O 1
ATOM 1956 N N . LEU B 2 46 ? 13.255 7.015 8.614 1.00 6.07 46 LEU H N 1
ATOM 1957 C CA . LEU B 2 46 ? 13.323 5.933 7.642 1.00 6.07 46 LEU H CA 1
ATOM 1958 C C . LEU B 2 46 ? 13.319 6.430 6.214 1.00 6.07 46 LEU H C 1
ATOM 1959 O O . LEU B 2 46 ? 12.698 7.447 5.899 1.00 6.07 46 LEU H O 1
ATOM 1964 N N . GLU B 2 47 ? 14.023 5.713 5.349 1.00 5.55 47 GLU H N 1
ATOM 1965 C CA . GLU B 2 47 ? 14.080 6.069 3.941 1.00 5.55 47 GLU H CA 1
ATOM 1966 C C . GLU B 2 47 ? 13.872 4.857 3.043 1.00 5.55 47 GLU H C 1
ATOM 1967 O O . GLU B 2 47 ? 14.634 3.881 3.095 1.00 5.55 47 GLU H O 1
ATOM 1973 N N . TRP B 2 48 ? 12.832 4.925 2.220 1.00 5.55 48 TRP H N 1
ATOM 1974 C CA . TRP B 2 48 ? 12.542 3.857 1.271 1.00 5.55 48 TRP H CA 1
ATOM 1975 C C . TRP B 2 48 ? 13.602 3.980 0.174 1.00 5.55 48 TRP H C 1
ATOM 1976 O O . TRP B 2 48 ? 13.741 5.038 -0.429 1.00 5.55 48 TRP H O 1
ATOM 1987 N N . MET B 2 49 ? 14.356 2.914 -0.070 1.00 20.92 49 MET H N 1
ATOM 1988 C CA . MET B 2 49 ? 15.417 2.952 -1.080 1.00 20.92 49 MET H CA 1
ATOM 1989 C C . MET B 2 49 ? 14.980 2.513 -2.465 1.00 20.92 49 MET H C 1
ATOM 1990 O O . MET B 2 49 ? 15.471 3.008 -3.477 1.00 20.92 49 MET H O 1
ATOM 1995 N N . GLY B 2 50 ? 14.061 1.571 -2.507 1.00 7.56 50 GLY H N 1
ATOM 1996 C CA . GLY B 2 50 ? 13.562 1.104 -3.783 1.00 7.56 50 GLY H CA 1
ATOM 1997 C C . GLY B 2 50 ? 13.086 -0.323 -3.669 1.00 7.56 50 GLY H C 1
ATOM 1998 O O . GLY B 2 50 ? 13.149 -0.933 -2.599 1.00 7.56 50 GLY H O 1
ATOM 1999 N N . TYR B 2 51 ? 12.600 -0.862 -4.774 1.00 16.81 51 TYR H N 1
ATOM 2000 C CA . TYR B 2 51 ? 12.149 -2.238 -4.763 1.00 16.81 51 TYR H CA 1
ATOM 2001 C C . TYR B 2 51 ? 12.254 -2.850 -6.147 1.00 16.81 51 TYR H C 1
ATOM 2002 O O . TYR B 2 51 ? 12.614 -2.184 -7.119 1.00 16.81 51 TYR H O 1
ATOM 2011 N N . ILE B 2 52 ? 11.961 -4.137 -6.211 1.00 12.66 52 ILE H N 1
ATOM 2012 C CA . ILE B 2 52 ? 11.932 -4.865 -7.470 1.00 12.66 52 ILE H CA 1
ATOM 2013 C C . ILE B 2 52 ? 10.623 -5.631 -7.376 1.00 12.66 52 ILE H C 1
ATOM 2014 O O . ILE B 2 52 ? 10.318 -6.242 -6.344 1.00 12.66 52 ILE H O 1
ATOM 2019 N N . SER B 2 53 ? 9.832 -5.554 -8.437 1.00 22.72 53 SER H N 1
ATOM 2020 C CA . SER B 2 53 ? 8.542 -6.234 -8.476 1.00 22.72 53 SER H CA 1
ATOM 2021 C C . SER B 2 53 ? 8.732 -7.698 -8.834 1.00 22.72 53 SER H C 1
ATOM 2022 O O . SER B 2 53 ? 9.736 -8.085 -9.439 1.00 22.72 53 SER H O 1
ATOM 2025 N N . TYR B 2 54 ? 7.748 -8.506 -8.475 1.00 21.13 54 TYR H N 1
ATOM 2026 C CA . TYR B 2 54 ? 7.801 -9.927 -8.761 1.00 21.13 54 TYR H CA 1
ATOM 2027 C C . TYR B 2 54 ? 8.077 -10.240 -10.237 1.00 21.13 54 TYR H C 1
ATOM 2028 O O . TYR B 2 54 ? 8.452 -11.364 -10.566 1.00 21.13 54 TYR H O 1
ATOM 2037 N N . SER B 2 55 ? 7.917 -9.256 -11.121 1.00 20.97 55 SER H N 1
ATOM 2038 C CA . SER B 2 55 ? 8.144 -9.489 -12.541 1.00 20.97 55 SER H CA 1
ATOM 2039 C C . SER B 2 55 ? 9.335 -8.765 -13.151 1.00 20.97 55 SER H C 1
ATOM 2040 O O . SER B 2 55 ? 9.317 -8.448 -14.342 1.00 20.97 55 SER H O 1
ATOM 2043 N N . GLY B 2 56 ? 10.360 -8.489 -12.352 1.00 27.05 56 GLY H N 1
ATOM 2044 C CA . GLY B 2 56 ? 11.537 -7.813 -12.882 1.00 27.05 56 GLY H CA 1
ATOM 2045 C C . GLY B 2 56 ? 11.543 -6.291 -12.872 1.00 27.05 56 GLY H C 1
ATOM 2046 O O . GLY B 2 56 ? 12.594 -5.677 -13.063 1.00 27.05 56 GLY H O 1
ATOM 2047 N N . SER B 2 57 ? 10.389 -5.668 -12.655 1.00 27.16 57 SER H N 1
ATOM 2048 C CA . SER B 2 57 ? 10.336 -4.210 -12.626 1.00 27.16 57 SER H CA 1
ATOM 2049 C C . SER B 2 57 ? 11.013 -3.677 -11.372 1.00 27.16 57 SER H C 1
ATOM 2050 O O . SER B 2 57 ? 10.902 -4.261 -10.286 1.00 27.16 57 SER H O 1
ATOM 2053 N N . THR B 2 58 ? 11.721 -2.566 -11.520 1.00 33.40 58 THR H N 1
ATOM 2054 C CA . THR B 2 58 ? 12.362 -1.946 -10.377 1.00 33.40 58 THR H CA 1
ATOM 2055 C C . THR B 2 58 ? 11.937 -0.501 -10.304 1.00 33.40 58 THR H C 1
ATOM 2056 O O . THR B 2 58 ? 11.685 0.154 -11.317 1.00 33.40 58 THR H O 1
ATOM 2060 N N . SER B 2 59 ? 11.895 -0.015 -9.090 1.00 8.31 59 SER H N 1
ATOM 2061 C CA . SER B 2 59 ? 11.572 1.354 -8.826 1.00 8.31 59 SER H CA 1
ATOM 2062 C C . SER B 2 59 ? 12.533 1.853 -7.755 1.00 8.31 59 SER H C 1
ATOM 2063 O O . SER B 2 59 ? 12.835 1.178 -6.772 1.00 8.31 59 SER H O 1
ATOM 2066 N N . TYR B 2 60 ? 13.008 3.041 -7.968 1.00 32.98 60 TYR H N 1
ATOM 2067 C CA . TYR B 2 60 ? 13.994 3.565 -7.055 1.00 32.98 60 TYR H CA 1
ATOM 2068 C C . TYR B 2 60 ? 13.604 4.897 -6.491 1.00 32.98 60 TYR H C 1
ATOM 2069 O O . TYR B 2 60 ? 12.693 5.557 -6.984 1.00 32.98 60 TYR H O 1
ATOM 2078 N N . ASN B 2 61 ? 14.292 5.276 -5.428 1.00 36.41 61 ASN H N 1
ATOM 2079 C CA . ASN B 2 61 ? 14.058 6.558 -4.812 1.00 36.41 61 ASN H CA 1
ATOM 2080 C C . ASN B 2 61 ? 14.883 7.506 -5.684 1.00 36.41 61 ASN H C 1
ATOM 2081 O O . ASN B 2 61 ? 16.093 7.329 -5.851 1.00 36.41 61 ASN H O 1
ATOM 2086 N N . PRO B 2 62 ? 14.237 8.518 -6.268 1.00 20.00 62 PRO H N 1
ATOM 2087 C CA . PRO B 2 62 ? 15.002 9.435 -7.115 1.00 20.00 62 PRO H CA 1
ATOM 2088 C C . PRO B 2 62 ? 16.238 10.064 -6.472 1.00 20.00 62 PRO H C 1
ATOM 2089 O O . PRO B 2 62 ? 17.161 10.458 -7.186 1.00 20.00 62 PRO H O 1
ATOM 2093 N N . SER B 2 63 ? 16.272 10.141 -5.138 1.00 25.40 63 SER H N 1
ATOM 2094 C CA . SER B 2 63 ? 17.412 10.739 -4.433 1.00 25.40 63 SER H CA 1
ATOM 2095 C C . SER B 2 63 ? 18.648 9.841 -4.399 1.00 25.40 63 SER H C 1
ATOM 2096 O O . SER B 2 63 ? 19.709 10.255 -3.934 1.00 25.40 63 SER H O 1
ATOM 2099 N N . LEU B 2 64 ? 18.505 8.613 -4.887 1.00 17.32 64 LEU H N 1
ATOM 2100 C CA . LEU B 2 64 ? 19.623 7.676 -4.945 1.00 17.32 64 LEU H CA 1
ATOM 2101 C C . LEU B 2 64 ? 19.541 6.960 -6.283 1.00 17.32 64 LEU H C 1
ATOM 2102 O O . LEU B 2 64 ? 20.104 5.885 -6.439 1.00 17.32 64 LEU H O 1
ATOM 2107 N N . LYS B 2 65 ? 18.835 7.556 -7.238 1.00 36.88 65 LYS H N 1
ATOM 2108 C CA . LYS B 2 65 ? 18.649 6.962 -8.566 1.00 36.88 65 LYS H CA 1
ATOM 2109 C C . LYS B 2 65 ? 19.943 6.596 -9.315 1.00 36.88 65 LYS H C 1
ATOM 2110 O O . LYS B 2 65 ? 19.947 5.688 -10.149 1.00 36.88 65 LYS H O 1
ATOM 2116 N N . SER B 2 66 ? 21.041 7.281 -9.007 1.00 28.64 66 SER H N 1
ATOM 2117 C CA . SER B 2 66 ? 22.312 7.032 -9.692 1.00 28.64 66 SER H CA 1
ATOM 2118 C C . SER B 2 66 ? 23.400 6.284 -8.905 1.00 28.64 66 SER H C 1
ATOM 2119 O O . SER B 2 66 ? 24.527 6.130 -9.393 1.00 28.64 66 SER H O 1
ATOM 2122 N N . ARG B 2 67 ? 23.073 5.830 -7.696 1.00 13.76 67 ARG H N 1
ATOM 2123 C CA . ARG B 2 67 ? 24.035 5.105 -6.864 1.00 13.76 67 ARG H CA 1
ATOM 2124 C C . ARG B 2 67 ? 23.545 3.703 -6.556 1.00 13.76 67 ARG H C 1
ATOM 2125 O O . ARG B 2 67 ? 24.323 2.845 -6.146 1.00 13.76 67 ARG H O 1
ATOM 2133 N N . ILE B 2 68 ? 22.250 3.488 -6.753 1.00 20.32 68 ILE H N 1
ATOM 2134 C CA . ILE B 2 68 ? 21.613 2.219 -6.435 1.00 20.32 68 ILE H CA 1
ATOM 2135 C C . ILE B 2 68 ? 21.294 1.265 -7.607 1.00 20.32 68 ILE H C 1
ATOM 2136 O O . ILE B 2 68 ? 21.065 1.677 -8.746 1.00 20.32 68 ILE H O 1
ATOM 2141 N N . SER B 2 69 ? 21.282 -0.026 -7.290 1.00 35.41 69 SER H N 1
ATOM 2142 C CA . SER B 2 69 ? 20.987 -1.080 -8.247 1.00 35.41 69 SER H CA 1
ATOM 2143 C C . SER B 2 69 ? 20.394 -2.273 -7.504 1.00 35.41 69 SER H C 1
ATOM 2144 O O . SER B 2 69 ? 21.064 -2.897 -6.676 1.00 35.41 69 SER H O 1
ATOM 2147 N N . ILE B 2 70 ? 19.132 -2.577 -7.783 1.00 24.56 70 ILE H N 1
ATOM 2148 C CA . ILE B 2 70 ? 18.471 -3.719 -7.156 1.00 24.56 70 ILE H CA 1
ATOM 2149 C C . ILE B 2 70 ? 18.171 -4.770 -8.228 1.00 24.56 70 ILE H C 1
ATOM 2150 O O . ILE B 2 70 ? 17.435 -4.514 -9.180 1.00 24.56 70 ILE H O 1
ATOM 2155 N N . THR B 2 71 ? 18.765 -5.945 -8.074 1.00 14.97 71 THR H N 1
ATOM 2156 C CA . THR B 2 71 ? 18.556 -7.040 -9.013 1.00 14.97 71 THR H CA 1
ATOM 2157 C C . THR B 2 71 ? 18.059 -8.243 -8.203 1.00 14.97 71 THR H C 1
ATOM 2158 O O . THR B 2 71 ? 17.909 -8.163 -6.978 1.00 14.97 71 THR H O 1
ATOM 2162 N N . ARG B 2 72 ? 17.790 -9.358 -8.875 1.00 38.50 72 ARG H N 1
ATOM 2163 C CA . ARG B 2 72 ? 17.327 -10.543 -8.163 1.00 38.50 72 ARG H CA 1
ATOM 2164 C C . ARG B 2 72 ? 17.914 -11.836 -8.712 1.00 38.50 72 ARG H C 1
ATOM 2165 O O . ARG B 2 72 ? 18.572 -11.852 -9.753 1.00 38.50 72 ARG H O 1
ATOM 2173 N N . ASP B 2 73 ? 17.684 -12.912 -7.970 1.00 15.84 73 ASP H N 1
ATOM 2174 C CA . ASP B 2 73 ? 18.127 -14.247 -8.351 1.00 15.84 73 ASP H CA 1
ATOM 2175 C C . ASP B 2 73 ? 16.947 -15.173 -8.077 1.00 15.84 73 ASP H C 1
ATOM 2176 O O . ASP B 2 73 ? 16.794 -15.703 -6.970 1.00 15.84 73 ASP H O 1
ATOM 2181 N N . THR B 2 74 ? 16.117 -15.346 -9.101 1.00 17.74 74 THR H N 1
ATOM 2182 C CA . THR B 2 74 ? 14.918 -16.160 -8.996 1.00 17.74 74 THR H CA 1
ATOM 2183 C C . THR B 2 74 ? 15.164 -17.589 -8.587 1.00 17.74 74 THR H C 1
ATOM 2184 O O . THR B 2 74 ? 14.384 -18.146 -7.823 1.00 17.74 74 THR H O 1
ATOM 2188 N N . SER B 2 75 ? 16.239 -18.192 -9.079 1.00 21.03 75 SER H N 1
ATOM 2189 C CA . SER B 2 75 ? 16.506 -19.577 -8.718 1.00 21.03 75 SER H CA 1
ATOM 2190 C C . SER B 2 75 ? 16.857 -19.770 -7.243 1.00 21.03 75 SER H C 1
ATOM 2191 O O . SER B 2 75 ? 16.596 -20.833 -6.683 1.00 21.03 75 SER H O 1
ATOM 2194 N N . LYS B 2 76 ? 17.444 -18.755 -6.617 1.00 21.91 76 LYS H N 1
ATOM 2195 C CA . LYS B 2 76 ? 17.818 -18.842 -5.203 1.00 21.91 76 LYS H CA 1
ATOM 2196 C C . LYS B 2 76 ? 16.831 -18.125 -4.276 1.00 21.91 76 LYS H C 1
ATOM 2197 O O . LYS B 2 76 ? 16.945 -18.219 -3.045 1.00 21.91 76 LYS H O 1
ATOM 2203 N N . ASN B 2 77 ? 15.878 -17.409 -4.880 1.00 13.62 77 ASN H N 1
ATOM 2204 C CA . ASN B 2 77 ? 14.833 -16.666 -4.165 1.00 13.62 77 ASN H CA 1
ATOM 2205 C C . ASN B 2 77 ? 15.394 -15.575 -3.255 1.00 13.62 77 ASN H C 1
ATOM 2206 O O . ASN B 2 77 ? 15.154 -15.565 -2.047 1.00 13.62 77 ASN H O 1
ATOM 2211 N N . GLN B 2 78 ? 16.131 -14.646 -3.861 1.00 11.03 78 GLN H N 1
ATOM 2212 C CA . GLN B 2 78 ? 16.762 -13.535 -3.156 1.00 11.03 78 GLN H CA 1
ATOM 2213 C C . GLN B 2 78 ? 16.874 -12.304 -4.054 1.00 11.03 78 GLN H C 1
ATOM 2214 O O . GLN B 2 78 ? 16.903 -12.402 -5.285 1.00 11.03 78 GLN H O 1
ATOM 2220 N N . PHE B 2 79 ? 16.942 -11.136 -3.430 1.00 20.56 79 PHE H N 1
ATOM 2221 C CA . PHE B 2 79 ? 17.118 -9.908 -4.180 1.00 20.56 79 PHE H CA 1
ATOM 2222 C C . PHE B 2 79 ? 18.211 -9.117 -3.472 1.00 20.56 79 PHE H C 1
ATOM 2223 O O . PHE B 2 79 ? 18.316 -9.124 -2.240 1.00 20.56 79 PHE H O 1
ATOM 2231 N N . PHE B 2 80 ? 19.051 -8.467 -4.268 1.00 20.04 80 PHE H N 1
ATOM 2232 C CA . PHE B 2 80 ? 20.174 -7.733 -3.725 1.00 20.04 80 PHE H CA 1
ATOM 2233 C C . PHE B 2 80 ? 20.056 -6.229 -3.902 1.00 20.04 80 PHE H C 1
ATOM 2234 O O . PHE B 2 80 ? 19.202 -5.730 -4.644 1.00 20.04 80 PHE H O 1
ATOM 2242 N N . LEU B 2 81 ? 20.922 -5.511 -3.195 1.00 14.56 81 LEU H N 1
ATOM 2243 C CA . LEU B 2 81 ? 20.974 -4.059 -3.285 1.00 14.56 81 LEU H CA 1
ATOM 2244 C C . LEU B 2 81 ? 22.442 -3.671 -3.305 1.00 14.56 81 LEU H C 1
ATOM 2245 O O . LEU B 2 81 ? 23.209 -4.026 -2.403 1.00 14.56 81 LEU H O 1
ATOM 2250 N N . GLN B 2 82 ? 22.834 -2.972 -4.360 1.00 14.56 82 GLN H N 1
ATOM 2251 C CA . GLN B 2 82 ? 24.208 -2.504 -4.486 1.00 14.56 82 GLN H CA 1
ATOM 2252 C C . GLN B 2 82 ? 24.155 -0.985 -4.500 1.00 14.56 82 GLN H C 1
ATOM 2253 O O . GLN B 2 82 ? 23.436 -0.396 -5.302 1.00 14.56 82 GLN H O 1
ATOM 2259 N N . LEU B 2 83 ? 24.900 -0.352 -3.602 1.00 29.74 83 LEU H N 1
ATOM 2260 C CA . LEU B 2 83 ? 24.919 1.100 -3.526 1.00 29.74 83 LEU H CA 1
ATOM 2261 C C . LEU B 2 83 ? 26.353 1.537 -3.736 1.00 29.74 83 LEU H C 1
ATOM 2262 O O . LEU B 2 83 ? 27.210 1.283 -2.891 1.00 29.74 83 LEU H O 1
ATOM 2267 N N . ASN B 2 84 ? 26.621 2.209 -4.845 1.00 18.08 84 ASN H N 1
ATOM 2268 C CA . ASN B 2 84 ? 27.980 2.647 -5.143 1.00 18.08 84 ASN H CA 1
ATOM 2269 C C . ASN B 2 84 ? 28.441 3.906 -4.418 1.00 18.08 84 ASN H C 1
ATOM 2270 O O . ASN B 2 84 ? 27.650 4.629 -3.827 1.00 18.08 84 ASN H O 1
ATOM 2275 N N . SER B 2 85 ? 29.747 4.142 -4.480 1.00 16.35 85 SER H N 1
ATOM 2276 C CA . SER B 2 85 ? 30.403 5.305 -3.882 1.00 16.35 85 SER H CA 1
ATOM 2277 C C . SER B 2 85 ? 29.907 5.717 -2.479 1.00 16.35 85 SER H C 1
ATOM 2278 O O . SER B 2 85 ? 29.801 6.900 -2.188 1.00 16.35 85 SER H O 1
ATOM 2281 N N . VAL B 2 86 ? 29.632 4.754 -1.602 1.00 5.55 86 VAL H N 1
ATOM 2282 C CA . VAL B 2 86 ? 29.127 5.082 -0.268 1.00 5.55 86 VAL H CA 1
ATOM 2283 C C . VAL B 2 86 ? 29.979 6.068 0.514 1.00 5.55 86 VAL H C 1
ATOM 2284 O O . VAL B 2 86 ? 31.205 6.060 0.464 1.00 5.55 86 VAL H O 1
ATOM 2288 N N . THR B 2 87 ? 29.292 6.930 1.242 1.00 14.68 87 THR H N 1
ATOM 2289 C CA . THR B 2 87 ? 29.932 7.948 2.043 1.00 14.68 87 THR H CA 1
ATOM 2290 C C . THR B 2 87 ? 29.468 7.731 3.462 1.00 14.68 87 THR H C 1
ATOM 2291 O O . THR B 2 87 ? 28.444 7.089 3.691 1.00 14.68 87 THR H O 1
ATOM 2295 N N . THR B 2 88 ? 30.237 8.257 4.407 1.00 21.47 88 THR H N 1
ATOM 2296 C CA . THR B 2 88 ? 29.925 8.158 5.826 1.00 21.47 88 THR H CA 1
ATOM 2297 C C . THR B 2 88 ? 28.449 8.340 6.102 1.00 21.47 88 THR H C 1
ATOM 2298 O O . THR B 2 88 ? 27.861 7.728 6.998 1.00 21.47 88 THR H O 1
ATOM 2302 N N . ASP B 2 89 ? 27.846 9.189 5.306 1.00 23.89 89 ASP H N 1
ATOM 2303 C CA . ASP B 2 89 ? 26.463 9.470 5.579 1.00 23.89 89 ASP H CA 1
ATOM 2304 C C . ASP B 2 89 ? 25.523 8.258 5.242 1.00 23.89 89 ASP H C 1
ATOM 2305 O O . ASP B 2 89 ? 24.359 8.269 5.637 1.00 23.89 89 ASP H O 1
ATOM 2310 N N . ASP B 2 90 ? 25.990 7.226 4.530 1.00 6.72 90 ASP H N 1
ATOM 2311 C CA . ASP B 2 90 ? 25.141 6.039 4.248 1.00 6.72 90 ASP H CA 1
ATOM 2312 C C . ASP B 2 90 ? 25.184 5.053 5.432 1.00 6.72 90 ASP H C 1
ATOM 2313 O O . ASP B 2 90 ? 24.623 3.956 5.367 1.00 6.72 90 ASP H O 1
ATOM 2318 N N . THR B 2 91 ? 25.832 5.455 6.525 1.00 9.55 91 THR H N 1
ATOM 2319 C CA . THR B 2 91 ? 25.843 4.558 7.672 1.00 9.55 91 THR H CA 1
ATOM 2320 C C . THR B 2 91 ? 24.395 4.517 8.139 1.00 9.55 91 THR H C 1
ATOM 2321 O O . THR B 2 91 ? 23.815 5.552 8.468 1.00 9.55 91 THR H O 1
ATOM 2325 N N . ALA B 2 92 ? 23.809 3.324 8.130 1.00 28.29 92 ALA H N 1
ATOM 2326 C CA . ALA B 2 92 ? 22.415 3.143 8.526 1.00 28.29 92 ALA H CA 1
ATOM 2327 C C . ALA B 2 92 ? 22.090 1.663 8.707 1.00 28.29 92 ALA H C 1
ATOM 2328 O O . ALA B 2 92 ? 22.952 0.798 8.566 1.00 28.29 92 ALA H O 1
ATOM 2330 N N . THR B 2 93 ? 20.837 1.378 9.035 1.00 10.03 93 THR H N 1
ATOM 2331 C CA . THR B 2 93 ? 20.392 0.000 9.211 1.00 10.03 93 THR H CA 1
ATOM 2332 C C . THR B 2 93 ? 19.553 -0.329 7.989 1.00 10.03 93 THR H C 1
ATOM 2333 O O . THR B 2 93 ? 18.513 0.281 7.763 1.00 10.03 93 THR H O 1
ATOM 2337 N N . TYR B 2 94 ? 20.013 -1.281 7.188 1.00 8.64 94 TYR H N 1
ATOM 2338 C CA . TYR B 2 94 ? 19.290 -1.654 5.978 1.00 8.64 94 TYR H CA 1
ATOM 2339 C C . TYR B 2 94 ? 18.352 -2.819 6.216 1.00 8.64 94 TYR H C 1
ATOM 2340 O O . TYR B 2 94 ? 18.725 -3.817 6.837 1.00 8.64 94 TYR H O 1
ATOM 2349 N N . TYR B 2 95 ? 17.118 -2.653 5.742 1.00 5.55 95 TYR H N 1
ATOM 2350 C CA . TYR B 2 95 ? 16.081 -3.667 5.867 1.00 5.55 95 TYR H CA 1
ATOM 2351 C C . TYR B 2 95 ? 15.548 -4.031 4.503 1.00 5.55 95 TYR H C 1
ATOM 2352 O O . TYR B 2 95 ? 15.664 -3.258 3.554 1.00 5.55 95 TYR H O 1
ATOM 2361 N N . CYS B 2 96 ? 14.981 -5.226 4.411 1.00 14.70 96 CYS H N 1
ATOM 2362 C CA . CYS B 2 96 ? 14.334 -5.644 3.185 1.00 14.70 96 CYS H CA 1
ATOM 2363 C C . CYS B 2 96 ? 12.934 -6.002 3.622 1.00 14.70 96 CYS H C 1
ATOM 2364 O O . CYS B 2 96 ? 12.723 -6.533 4.725 1.00 14.70 96 CYS H O 1
ATOM 2367 N N . ALA B 2 97 ? 11.971 -5.645 2.786 1.00 7.90 97 ALA H N 1
ATOM 2368 C CA . ALA B 2 97 ? 10.590 -5.911 3.123 1.00 7.90 97 ALA H CA 1
ATOM 2369 C C . ALA B 2 97 ? 9.754 -6.274 1.905 1.00 7.90 97 ALA H C 1
ATOM 2370 O O . ALA B 2 97 ? 10.114 -6.008 0.744 1.00 7.90 97 ALA H O 1
ATOM 2372 N N . ARG B 2 98 ? 8.631 -6.902 2.196 1.00 9.25 98 ARG H N 1
A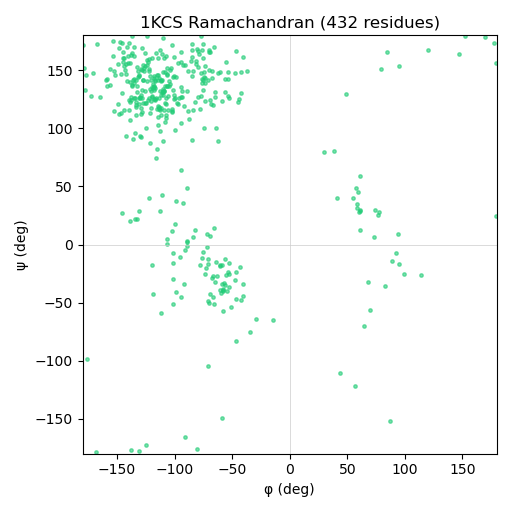TOM 2373 C CA . ARG B 2 98 ? 7.709 -7.283 1.167 1.00 9.25 98 ARG H CA 1
ATOM 2374 C C . ARG B 2 98 ? 6.656 -6.194 1.128 1.00 9.25 98 ARG H C 1
ATOM 2375 O O . ARG B 2 98 ? 5.983 -5.924 2.135 1.00 9.25 98 ARG H O 1
ATOM 2383 N N . GLY B 2 99 ? 6.528 -5.559 -0.029 1.00 19.15 99 GLY H N 1
ATOM 2384 C CA . GLY B 2 99 ? 5.546 -4.513 -0.173 1.00 19.15 99 GLY H CA 1
ATOM 2385 C C . GLY B 2 99 ? 4.233 -5.122 -0.609 1.00 19.15 99 GLY H C 1
ATOM 2386 O O . GLY B 2 99 ? 4.210 -6.147 -1.289 1.00 19.15 99 GLY H O 1
ATOM 2387 N N . GLY B 2 100 ? 3.139 -4.493 -0.201 1.00 5.55 100 GLY H N 1
ATOM 2388 C CA . GLY B 2 100 ? 1.811 -4.955 -0.557 1.00 5.55 100 GLY H CA 1
ATOM 2389 C C . GLY B 2 100 ? 0.828 -3.949 0.005 1.00 5.55 100 GLY H C 1
ATOM 2390 O O . GLY B 2 100 ? 0.599 -2.896 -0.582 1.00 5.55 100 GLY H O 1
ATOM 2391 N N . THR B 2 101 ? 0.276 -4.296 1.163 1.00 23.14 101 THR H N 1
ATOM 2392 C CA . THR B 2 101 ? -0.670 -3.479 1.914 1.00 23.14 101 THR H CA 1
ATOM 2393 C C . THR B 2 101 ? 0.238 -2.737 2.910 1.00 23.14 101 THR H C 1
ATOM 2394 O O . THR B 2 101 ? 0.163 -2.899 4.125 1.00 23.14 101 THR H O 1
ATOM 2398 N N . GLY B 2 102 ? 1.118 -1.913 2.356 1.00 15.16 102 GLY H N 1
ATOM 2399 C CA . GLY B 2 102 ? 2.097 -1.237 3.178 1.00 15.16 102 GLY H CA 1
ATOM 2400 C C . GLY B 2 102 ? 3.222 -2.251 3.245 1.00 15.16 102 GLY H C 1
ATOM 2401 O O . GLY B 2 102 ? 3.368 -3.072 2.339 1.00 15.16 102 GLY H O 1
ATOM 2402 N N . PHE B 2 103 ? 3.996 -2.218 4.323 1.00 12.16 103 PHE H N 1
ATOM 2403 C CA . PHE B 2 103 ? 5.082 -3.169 4.506 1.00 12.16 103 PHE H CA 1
ATOM 2404 C C . PHE B 2 103 ? 4.778 -4.050 5.709 1.00 12.16 103 PHE H C 1
ATOM 2405 O O . PHE B 2 103 ? 5.275 -3.790 6.809 1.00 12.16 103 PHE H O 1
ATOM 2413 N N . PRO B 2 104 ? 3.965 -5.107 5.525 1.00 10.29 104 PRO H N 1
ATOM 2414 C CA . PRO B 2 104 ? 3.620 -6.006 6.643 1.00 10.29 104 PRO H CA 1
ATOM 2415 C C . PRO B 2 104 ? 4.722 -6.983 7.046 1.00 10.29 104 PRO H C 1
ATOM 2416 O O . PRO B 2 104 ? 4.634 -7.619 8.091 1.00 10.29 104 PRO H O 1
ATOM 2420 N N . TYR B 2 105 ? 5.757 -7.083 6.210 1.00 14.58 105 TYR H N 1
ATOM 2421 C CA . TYR B 2 105 ? 6.885 -7.991 6.444 1.00 14.58 105 TYR H CA 1
ATOM 2422 C C . TYR B 2 105 ? 8.276 -7.338 6.335 1.00 14.58 105 TYR H C 1
ATOM 2423 O O . TYR B 2 105 ? 8.682 -6.859 5.274 1.00 14.58 105 TYR H O 1
ATOM 2432 N N . TRP B 2 106 ? 9.009 -7.355 7.446 1.00 30.49 106 TRP H N 1
ATOM 2433 C CA . TRP B 2 106 ? 10.342 -6.771 7.517 1.00 30.49 106 TRP H CA 1
ATOM 2434 C C . TRP B 2 106 ? 11.379 -7.810 7.941 1.00 30.49 106 TRP H C 1
ATOM 2435 O O . TRP B 2 106 ? 11.063 -8.757 8.652 1.00 30.49 106 TRP H O 1
ATOM 2446 N N . GLY B 2 107 ? 12.619 -7.632 7.504 1.00 11.56 107 GLY H N 1
ATOM 2447 C CA . GLY B 2 107 ? 13.660 -8.541 7.926 1.00 11.56 107 GLY H CA 1
ATOM 2448 C C . GLY B 2 107 ? 14.037 -8.039 9.303 1.00 11.56 107 GLY H C 1
ATOM 2449 O O . GLY B 2 107 ? 13.410 -7.103 9.797 1.00 11.56 107 GLY H O 1
ATOM 2450 N N . THR B 2 108 ? 15.039 -8.621 9.948 1.00 21.73 108 THR H N 1
ATOM 2451 C CA . THR B 2 108 ? 15.389 -8.134 11.273 1.00 21.73 108 THR H CA 1
ATOM 2452 C C . THR B 2 108 ? 16.410 -7.010 11.189 1.00 21.73 108 THR H C 1
ATOM 2453 O O . THR B 2 108 ? 16.868 -6.493 12.201 1.00 21.73 108 THR H O 1
ATOM 2457 N N . GLY B 2 109 ? 16.773 -6.630 9.969 1.00 21.57 109 GLY H N 1
ATOM 2458 C CA . GLY B 2 109 ? 17.714 -5.550 9.750 1.00 21.57 109 GLY H CA 1
ATOM 2459 C C . GLY B 2 109 ? 19.158 -5.946 9.950 1.00 21.57 109 GLY H C 1
ATOM 2460 O O . GLY B 2 109 ? 19.457 -6.850 10.722 1.00 21.57 109 GLY H O 1
ATOM 2461 N N . THR B 2 110 ? 20.055 -5.268 9.242 1.00 12.37 110 THR H N 1
ATOM 2462 C CA . THR B 2 110 ? 21.483 -5.524 9.339 1.00 12.37 110 THR H CA 1
ATOM 2463 C C . THR B 2 110 ? 22.139 -4.141 9.353 1.00 12.37 110 THR H C 1
ATOM 2464 O O . THR B 2 110 ? 21.886 -3.316 8.468 1.00 12.37 110 THR H O 1
ATOM 2468 N N . ASN B 2 111 ? 22.941 -3.879 10.386 1.00 23.10 111 ASN H N 1
ATOM 2469 C CA . ASN B 2 111 ? 23.611 -2.591 10.532 1.00 23.10 111 ASN H CA 1
ATOM 2470 C C . ASN B 2 111 ? 24.803 -2.427 9.599 1.00 23.10 111 ASN H C 1
ATOM 2471 O O . ASN B 2 111 ? 25.583 -3.355 9.403 1.00 23.10 111 ASN H O 1
ATOM 2476 N N . VAL B 2 112 ? 24.943 -1.234 9.034 1.00 13.36 112 VAL H N 1
ATOM 2477 C CA . VAL B 2 112 ? 26.043 -0.950 8.119 1.00 13.36 112 VAL H CA 1
ATOM 2478 C C . VAL B 2 112 ? 26.747 0.352 8.491 1.00 13.36 112 VAL H C 1
ATOM 2479 O O . VAL B 2 112 ? 26.139 1.420 8.511 1.00 13.36 112 VAL H O 1
ATOM 2483 N N . THR B 2 113 ? 28.038 0.256 8.775 1.00 19.56 113 THR H N 1
ATOM 2484 C CA . THR B 2 113 ? 28.823 1.420 9.150 1.00 19.56 113 THR H CA 1
ATOM 2485 C C . THR B 2 113 ? 29.838 1.767 8.059 1.00 19.56 113 THR H C 1
ATOM 2486 O O . THR B 2 113 ? 30.784 1.016 7.817 1.00 19.56 113 THR H O 1
ATOM 2490 N N . VAL B 2 114 ? 29.634 2.893 7.386 1.00 38.54 114 VAL H N 1
ATOM 2491 C CA . VAL B 2 114 ? 30.578 3.314 6.364 1.00 38.54 114 VAL H CA 1
ATOM 2492 C C . VAL B 2 114 ? 31.664 4.123 7.073 1.00 38.54 114 VAL H C 1
ATOM 2493 O O . VAL B 2 114 ? 31.428 5.243 7.531 1.00 38.54 114 VAL H O 1
ATOM 2497 N N . SER B 2 115 ? 32.849 3.535 7.191 1.00 13.72 115 SER H N 1
ATOM 2498 C CA . SER B 2 115 ? 33.949 4.201 7.861 1.00 13.72 115 SER H CA 1
ATOM 2499 C C . SER B 2 115 ? 35.284 3.654 7.398 1.00 13.72 115 SER H C 1
ATOM 2500 O O . SER B 2 115 ? 35.391 2.496 6.994 1.00 13.72 115 SER H O 1
ATOM 2503 N N . ALA B 2 116 ? 36.302 4.502 7.448 1.00 47.32 116 ALA H N 1
ATOM 2504 C CA . ALA B 2 116 ? 37.645 4.118 7.040 1.00 47.32 116 ALA H CA 1
ATOM 2505 C C . ALA B 2 116 ? 38.446 3.802 8.293 1.00 47.32 116 ALA H C 1
ATOM 2506 O O . ALA B 2 116 ? 39.676 3.765 8.266 1.00 47.32 116 ALA H O 1
ATOM 2508 N N . ALA B 2 117 ? 37.730 3.575 9.390 1.00 56.28 117 ALA H N 1
ATOM 2509 C CA . ALA B 2 117 ? 38.339 3.289 10.684 1.00 56.28 117 ALA H CA 1
ATOM 2510 C C . ALA B 2 117 ? 38.891 1.877 10.832 1.00 56.28 117 ALA H C 1
ATOM 2511 O O . ALA B 2 117 ? 38.624 0.993 10.016 1.00 56.28 117 ALA H O 1
ATOM 2513 N N . SER B 2 118 ? 39.666 1.678 11.892 1.00 67.27 118 SER H N 1
ATOM 2514 C CA . SER B 2 118 ? 40.267 0.385 12.179 1.00 67.27 118 SER H CA 1
ATOM 2515 C C . SER B 2 118 ? 39.346 -0.414 13.092 1.00 67.27 118 SER H C 1
ATOM 2516 O O . SER B 2 118 ? 39.045 0.012 14.208 1.00 67.27 118 SER H O 1
ATOM 2519 N N . THR B 2 119 ? 38.895 -1.565 12.614 1.00 13.71 119 THR H N 1
ATOM 2520 C CA . THR B 2 119 ? 38.036 -2.423 13.413 1.00 13.71 119 THR H CA 1
ATOM 2521 C C . THR B 2 119 ? 38.766 -2.969 14.647 1.00 13.71 119 THR H C 1
ATOM 2522 O O . THR B 2 119 ? 39.889 -3.498 14.546 1.00 13.71 119 THR H O 1
ATOM 2526 N N . THR B 2 120 ? 38.129 -2.856 15.810 1.00 9.64 120 THR H N 1
ATOM 2527 C CA . THR B 2 120 ? 38.754 -3.357 17.022 1.00 9.64 120 THR H CA 1
ATOM 2528 C C . THR B 2 120 ? 37.769 -4.106 17.902 1.00 9.64 120 THR H C 1
ATOM 2529 O O . THR B 2 120 ? 36.626 -3.676 18.093 1.00 9.64 120 THR H O 1
ATOM 2533 N N . ALA B 2 121 ? 38.233 -5.242 18.417 1.00 23.93 121 ALA H N 1
ATOM 2534 C CA . ALA B 2 121 ? 37.454 -6.109 19.282 1.00 23.93 121 ALA H CA 1
ATOM 2535 C C . ALA B 2 121 ? 37.242 -5.413 20.610 1.00 23.93 121 ALA H C 1
ATOM 2536 O O . ALA B 2 121 ? 37.917 -4.433 20.923 1.00 23.93 121 ALA H O 1
ATOM 2538 N N . PRO B 2 122 ? 36.305 -5.923 21.419 1.00 29.55 122 PRO H N 1
ATOM 2539 C CA . PRO B 2 122 ? 35.991 -5.345 22.726 1.00 29.55 122 PRO H CA 1
ATOM 2540 C C . PRO B 2 122 ? 36.590 -6.013 23.959 1.00 29.55 122 PRO H C 1
ATOM 2541 O O . PRO B 2 122 ? 36.420 -7.204 24.171 1.00 29.55 122 PRO H O 1
ATOM 2545 N N . SER B 2 123 ? 37.282 -5.236 24.781 1.00 22.87 123 SER H N 1
ATOM 2546 C CA . SER B 2 123 ? 37.830 -5.775 26.019 1.00 22.87 123 SER H CA 1
ATOM 2547 C C . SER B 2 123 ? 36.626 -5.931 26.934 1.00 22.87 123 SER H C 1
ATOM 2548 O O . SER B 2 123 ? 35.707 -5.114 26.906 1.00 22.87 123 SER H O 1
ATOM 2551 N N . VAL B 2 124 ? 36.624 -6.978 27.742 1.00 20.24 124 VAL H N 1
ATOM 2552 C CA . VAL B 2 124 ? 35.505 -7.222 28.634 1.00 20.24 124 VAL H CA 1
ATOM 2553 C C . VAL B 2 124 ? 35.993 -7.431 30.069 1.00 20.24 124 VAL H C 1
ATOM 2554 O O . VAL B 2 124 ? 36.944 -8.181 30.305 1.00 20.24 124 VAL H O 1
ATOM 2558 N N . PHE B 2 125 ? 35.352 -6.755 31.020 1.00 13.69 125 PHE H N 1
ATOM 2559 C CA . PHE B 2 125 ? 35.728 -6.881 32.425 1.00 13.69 125 PHE H CA 1
ATOM 2560 C C . PHE B 2 125 ? 34.515 -7.135 33.324 1.00 13.69 125 PHE H C 1
ATOM 2561 O O . PHE B 2 125 ? 33.415 -6.629 33.086 1.00 13.69 125 PHE H O 1
ATOM 2569 N N . PRO B 2 126 ? 34.706 -7.922 34.382 1.00 29.96 126 PRO H N 1
ATOM 2570 C CA . PRO B 2 126 ? 33.633 -8.253 35.314 1.00 29.96 126 PRO H CA 1
ATOM 2571 C C . PRO B 2 126 ? 33.235 -7.143 36.291 1.00 29.96 126 PRO H C 1
ATOM 2572 O O . PRO B 2 126 ? 34.089 -6.414 36.794 1.00 29.96 126 PRO H O 1
ATOM 2576 N N . LEU B 2 127 ? 31.934 -7.028 36.559 1.00 31.27 127 LEU H N 1
ATOM 2577 C CA . LEU B 2 127 ? 31.417 -6.048 37.517 1.00 31.27 127 LEU H CA 1
ATOM 2578 C C . LEU B 2 127 ? 30.925 -6.820 38.740 1.00 31.27 127 LEU H C 1
ATOM 2579 O O . LEU B 2 127 ? 29.757 -7.203 38.815 1.00 31.27 127 LEU H O 1
ATOM 2584 N N . VAL B 2 128 ? 31.832 -7.049 39.690 1.00 32.16 128 VAL H N 1
ATOM 2585 C CA . VAL B 2 128 ? 31.525 -7.810 40.896 1.00 32.16 128 VAL H CA 1
ATOM 2586 C C . VAL B 2 128 ? 31.563 -6.924 42.128 1.00 32.16 128 VAL H C 1
ATOM 2587 O O . VAL B 2 128 ? 32.501 -6.145 42.347 1.00 32.16 128 VAL H O 1
ATOM 2591 N N . PRO B 2 129 ? 30.497 -7.061 42.944 1.00 42.49 129 PRO H N 1
ATOM 2592 C CA . PRO B 2 129 ? 30.390 -6.236 44.146 1.00 42.49 129 PRO H CA 1
ATOM 2593 C C . PRO B 2 129 ? 31.574 -6.072 45.062 1.00 42.49 129 PRO H C 1
ATOM 2594 O O . PRO B 2 129 ? 32.556 -6.809 44.938 1.00 42.49 129 PRO H O 1
ATOM 2598 N N . GLY B 2 130 ? 31.489 -5.103 45.977 1.00 81.04 130 GLY H N 1
ATOM 2599 C CA . GLY B 2 130 ? 32.585 -4.809 46.899 1.00 81.04 130 GLY H CA 1
ATOM 2600 C C . GLY B 2 130 ? 32.501 -5.533 48.230 1.00 90.38 130 GLY H C 1
ATOM 2601 O O . GLY B 2 130 ? 32.875 -4.986 49.269 1.00 91.64 130 GLY H O 1
ATOM 2602 N N . SER B 2 131 ? 32.008 -6.768 48.192 1.00 100.44 131 SER H N 1
ATOM 2603 C CA . SER B 2 131 ? 31.878 -7.611 49.380 1.00 100.44 131 SER H CA 1
ATOM 2604 C C . SER B 2 131 ? 30.884 -7.059 50.412 1.00 100.44 131 SER H C 1
ATOM 2605 O O . SER B 2 131 ? 29.805 -7.625 50.601 1.00 100.44 131 SER H O 1
ATOM 2608 N N . ALA B 2 132 ? 31.246 -5.958 51.073 1.00 74.57 132 ALA H N 1
ATOM 2609 C CA . ALA B 2 132 ? 30.386 -5.342 52.087 1.00 74.57 132 ALA H CA 1
ATOM 2610 C C . ALA B 2 132 ? 28.924 -5.311 51.650 1.00 74.57 132 ALA H C 1
ATOM 2611 O O . ALA B 2 132 ? 28.030 -5.690 52.411 1.00 74.57 132 ALA H O 1
ATOM 2613 N N . THR B 2 133 ? 28.696 -4.858 50.419 1.00 100.52 133 THR H N 1
ATOM 2614 C CA . THR B 2 133 ? 27.351 -4.765 49.858 1.00 100.52 133 THR H CA 1
ATOM 2615 C C . THR B 2 133 ? 26.714 -6.152 49.758 1.00 100.52 133 THR H C 1
ATOM 2616 O O . THR B 2 133 ? 26.833 -6.836 48.735 1.00 100.52 133 THR H O 1
ATOM 2620 N N . ALA B 2 134 ? 26.041 -6.554 50.838 1.00 100.49 134 ALA H N 1
ATOM 2621 C CA . ALA B 2 134 ? 25.368 -7.851 50.920 1.00 100.49 134 ALA H CA 1
ATOM 2622 C C . ALA B 2 134 ? 23.858 -7.665 51.070 1.00 100.49 134 ALA H C 1
ATOM 2623 O O . ALA B 2 134 ? 23.301 -7.866 52.152 1.00 100.49 134 ALA H O 1
ATOM 2625 N N . ALA B 2 135 ? 23.205 -7.290 49.970 1.00 100.49 135 ALA H N 1
ATOM 2626 C CA . ALA B 2 135 ? 21.761 -7.056 49.951 1.00 100.49 135 ALA H CA 1
ATOM 2627 C C . ALA B 2 135 ? 20.924 -8.318 50.191 1.00 100.49 135 ALA H C 1
ATOM 2628 O O . ALA B 2 135 ? 19.716 -8.332 49.943 1.00 100.49 135 ALA H O 1
ATOM 2630 N N . ALA B 2 136 ? 21.571 -9.375 50.674 1.00 96.63 136 ALA H N 1
ATOM 2631 C CA . ALA B 2 136 ? 20.892 -10.631 50.965 1.00 96.63 136 ALA H CA 1
ATOM 2632 C C . ALA B 2 136 ? 20.159 -11.224 49.766 1.00 96.63 136 ALA H C 1
ATOM 2633 O O . ALA B 2 136 ? 20.763 -11.487 48.731 1.00 96.63 136 ALA H O 1
ATOM 2635 N N . SER B 2 137 ? 18.851 -11.416 49.919 1.00 100.32 137 SER H N 1
ATOM 2636 C CA . SER B 2 137 ? 18.003 -12.009 48.885 1.00 100.32 137 SER H CA 1
ATOM 2637 C C . SER B 2 137 ? 18.212 -11.536 47.444 1.00 100.32 137 SER H C 1
ATOM 2638 O O . SER B 2 137 ? 17.812 -12.224 46.506 1.00 100.32 137 SER H O 1
ATOM 2641 N N . ALA B 2 138 ? 18.832 -10.374 47.258 1.00 70.42 138 ALA H N 1
ATOM 2642 C CA . ALA B 2 138 ? 19.060 -9.857 45.909 1.00 70.42 138 ALA H CA 1
ATOM 2643 C C . ALA B 2 138 ? 20.450 -9.250 45.722 1.00 70.42 138 ALA H C 1
ATOM 2644 O O . ALA B 2 138 ? 20.872 -8.382 46.482 1.00 70.42 138 ALA H O 1
ATOM 2646 N N . VAL B 2 139 ? 21.153 -9.717 44.696 1.00 42.92 139 VAL H N 1
ATOM 2647 C CA . VAL B 2 139 ? 22.490 -9.232 44.381 1.00 42.92 139 VAL H CA 1
ATOM 2648 C C . VAL B 2 139 ? 22.586 -8.937 42.879 1.00 42.92 139 VAL H C 1
ATOM 2649 O O . VAL B 2 139 ? 21.871 -9.540 42.078 1.00 42.92 139 VAL H O 1
ATOM 2653 N N . THR B 2 140 ? 23.462 -8.013 42.494 1.00 48.55 140 THR H N 1
ATOM 2654 C CA . THR B 2 140 ? 23.602 -7.657 41.083 1.00 48.55 140 THR H CA 1
ATOM 2655 C C . THR B 2 140 ? 25.029 -7.778 40.560 1.00 48.55 140 THR H C 1
ATOM 2656 O O . THR B 2 140 ? 25.974 -7.289 41.183 1.00 48.55 140 THR H O 1
ATOM 2660 N N . LEU B 2 141 ? 25.173 -8.434 39.410 1.00 11.32 141 LEU H N 1
ATOM 2661 C CA . LEU B 2 141 ? 26.480 -8.609 38.781 1.00 11.32 141 LEU H CA 1
ATOM 2662 C C . LEU B 2 141 ? 26.461 -7.846 37.473 1.00 11.32 141 LEU H C 1
ATOM 2663 O O . LEU B 2 141 ? 25.397 -7.535 36.946 1.00 11.32 141 LEU H O 1
ATOM 2668 N N . GLY B 2 142 ? 27.635 -7.537 36.950 1.00 14.32 142 GLY H N 1
ATOM 2669 C CA . GLY B 2 142 ? 27.682 -6.822 35.694 1.00 14.32 142 GLY H CA 1
ATOM 2670 C C . GLY B 2 142 ? 28.742 -7.369 34.755 1.00 14.32 142 GLY H C 1
ATOM 2671 O O . GLY B 2 142 ? 29.449 -8.320 35.060 1.00 14.32 142 GLY H O 1
ATOM 2672 N N . CYS B 2 143 ? 28.816 -6.763 33.594 1.00 23.17 143 CYS H N 1
ATOM 2673 C CA . CYS B 2 143 ? 29.763 -7.085 32.558 1.00 23.17 143 CYS H CA 1
ATOM 2674 C C . CYS B 2 143 ? 30.054 -5.795 31.822 1.00 23.17 143 CYS H C 1
ATOM 2675 O O . CYS B 2 143 ? 29.184 -5.252 31.142 1.00 23.17 143 CYS H O 1
ATOM 2678 N N . LEU B 2 144 ? 31.272 -5.277 31.932 1.00 15.64 144 LEU H N 1
ATOM 2679 C CA . LEU B 2 144 ? 31.624 -4.015 31.282 1.00 15.64 144 LEU H CA 1
ATOM 2680 C C . LEU B 2 144 ? 32.339 -4.315 29.968 1.00 15.64 144 LEU H C 1
ATOM 2681 O O . LEU B 2 144 ? 33.368 -4.995 29.951 1.00 15.64 144 LEU H O 1
ATOM 2686 N N . VAL B 2 145 ? 31.776 -3.815 28.872 1.00 35.32 145 VAL H N 1
ATOM 2687 C CA . VAL B 2 145 ? 32.327 -4.013 27.531 1.00 35.32 145 VAL H CA 1
ATOM 2688 C C . VAL B 2 145 ? 32.784 -2.678 26.966 1.00 35.32 145 VAL H C 1
ATOM 2689 O O . VAL B 2 145 ? 31.976 -1.768 26.810 1.00 35.32 145 VAL H O 1
ATOM 2693 N N . LYS B 2 146 ? 34.069 -2.558 26.662 1.00 24.90 146 LYS H N 1
ATOM 2694 C CA . LYS B 2 146 ? 34.570 -1.301 26.138 1.00 24.90 146 LYS H CA 1
ATOM 2695 C C . LYS B 2 146 ? 35.669 -1.448 25.110 1.00 24.90 146 LYS H C 1
ATOM 2696 O O . LYS B 2 146 ? 36.268 -2.515 24.961 1.00 24.90 146 LYS H O 1
ATOM 2702 N N . GLY B 2 147 ? 35.926 -0.342 24.417 1.00 12.03 147 GLY H N 1
ATOM 2703 C CA . GLY B 2 147 ? 36.970 -0.268 23.411 1.00 12.03 147 GLY H CA 1
ATOM 2704 C C . GLY B 2 147 ? 36.640 -0.991 22.108 1.00 12.03 147 GLY H C 1
ATOM 2705 O O . GLY B 2 147 ? 37.541 -1.501 21.427 1.00 12.03 147 GLY H O 1
ATOM 2706 N N . TYR B 2 148 ? 35.370 -1.079 21.731 1.00 10.47 148 TYR H N 1
ATOM 2707 C CA . TYR B 2 148 ? 35.102 -1.861 20.515 1.00 10.47 148 TYR H CA 1
ATOM 2708 C C . TYR B 2 148 ? 34.749 -1.064 19.281 1.00 10.47 148 TYR H C 1
ATOM 2709 O O . TYR B 2 148 ? 34.182 0.018 19.428 1.00 10.47 148 TYR H O 1
ATOM 2718 N N . PHE B 2 149 ? 35.006 -1.486 18.023 1.00 29.66 149 PHE H N 1
ATOM 2719 C CA . PHE B 2 149 ? 34.475 -0.468 17.118 1.00 29.66 149 PHE H CA 1
ATOM 2720 C C . PHE B 2 149 ? 33.372 -0.725 16.077 1.00 29.66 149 PHE H C 1
ATOM 2721 O O . PHE B 2 149 ? 32.624 0.212 15.978 1.00 29.66 149 PHE H O 1
ATOM 2729 N N . PRO B 2 150 ? 33.133 -1.741 15.209 1.00 29.85 150 PRO H N 1
ATOM 2730 C CA . PRO B 2 150 ? 31.882 -1.207 14.670 1.00 29.85 150 PRO H CA 1
ATOM 2731 C C . PRO B 2 150 ? 30.924 -1.038 15.786 1.00 29.85 150 PRO H C 1
ATOM 2732 O O . PRO B 2 150 ? 31.239 -0.760 16.959 1.00 29.85 150 PRO H O 1
ATOM 2736 N N . GLU B 2 151 ? 29.700 -1.211 15.334 1.00 54.01 151 GLU H N 1
ATOM 2737 C CA . GLU B 2 151 ? 28.539 -1.203 16.141 1.00 54.01 151 GLU H CA 1
ATOM 2738 C C . GLU B 2 151 ? 27.520 -2.114 15.537 1.00 54.01 151 GLU H C 1
ATOM 2739 O O . GLU B 2 151 ? 27.046 -2.008 14.389 1.00 54.01 151 GLU H O 1
ATOM 2745 N N . PRO B 2 152 ? 27.184 -3.077 16.390 1.00 25.95 152 PRO H N 1
ATOM 2746 C CA . PRO B 2 152 ? 26.759 -4.178 17.278 1.00 25.95 152 PRO H CA 1
ATOM 2747 C C . PRO B 2 152 ? 27.754 -4.691 18.212 1.00 25.95 152 PRO H C 1
ATOM 2748 O O . PRO B 2 152 ? 28.964 -4.447 18.191 1.00 25.95 152 PRO H O 1
ATOM 2752 N N . VAL B 2 153 ? 27.106 -5.381 19.098 1.00 28.39 153 VAL H N 1
ATOM 2753 C CA . VAL B 2 153 ? 27.648 -6.166 20.140 1.00 28.39 153 VAL H CA 1
ATOM 2754 C C . VAL B 2 153 ? 26.439 -6.744 20.769 1.00 28.39 153 VAL H C 1
ATOM 2755 O O . VAL B 2 153 ? 25.448 -6.079 21.048 1.00 28.39 153 VAL H O 1
ATOM 2759 N N . THR B 2 154 ? 26.531 -8.022 20.980 1.00 50.66 154 THR H N 1
ATOM 2760 C CA . THR B 2 154 ? 25.447 -8.787 21.573 1.00 50.66 154 THR H CA 1
ATOM 2761 C C . THR B 2 154 ? 25.841 -9.303 22.945 1.00 50.66 154 THR H C 1
ATOM 2762 O O . THR B 2 154 ? 26.782 -10.088 23.063 1.00 50.66 154 THR H O 1
ATOM 2766 N N . VAL B 2 155 ? 25.119 -8.881 23.978 1.00 26.12 155 VAL H N 1
ATOM 2767 C CA . VAL B 2 155 ? 25.403 -9.349 25.328 1.00 26.12 155 VAL H CA 1
ATOM 2768 C C . VAL B 2 155 ? 24.296 -10.301 25.766 1.00 26.12 155 VAL H C 1
ATOM 2769 O O . VAL B 2 155 ? 23.120 -10.038 25.530 1.00 26.12 155 VAL H O 1
ATOM 2773 N N . ALA B 2 156 ? 24.673 -11.412 26.388 1.00 31.61 156 ALA H N 1
ATOM 2774 C CA . ALA B 2 156 ? 23.713 -12.383 26.892 1.00 31.61 156 ALA H CA 1
ATOM 2775 C C . ALA B 2 156 ? 24.203 -13.018 28.187 1.00 31.61 156 ALA H C 1
ATOM 2776 O O . ALA B 2 156 ? 25.399 -12.964 28.510 1.00 31.61 156 ALA H O 1
ATOM 2778 N N . TRP B 2 157 ? 23.281 -13.606 28.940 1.00 33.64 157 TRP H N 1
ATOM 2779 C CA . TRP B 2 157 ? 23.631 -14.256 30.197 1.00 33.64 157 TRP H CA 1
ATOM 2780 C C . TRP B 2 157 ? 23.209 -15.724 30.177 1.00 33.64 157 TRP H C 1
ATOM 2781 O O . TRP B 2 157 ? 22.048 -16.048 29.911 1.00 33.64 157 TRP H O 1
ATOM 2792 N N . ASN B 2 158 ? 24.160 -16.605 30.463 1.00 43.00 158 ASN H N 1
ATOM 2793 C CA . ASN B 2 158 ? 23.889 -18.033 30.461 1.00 43.00 158 ASN H CA 1
ATOM 2794 C C . ASN B 2 158 ? 23.296 -18.414 29.110 1.00 43.00 158 ASN H C 1
ATOM 2795 O O . ASN B 2 158 ? 22.347 -19.192 29.028 1.00 43.00 158 ASN H O 1
ATOM 2800 N N . GLU B 2 159 ? 23.846 -17.813 28.068 1.00 39.33 159 GLU H N 1
ATOM 2801 C CA . GLU B 2 159 ? 23.436 -18.117 26.713 1.00 39.33 159 GLU H CA 1
ATOM 2802 C C . GLU B 2 159 ? 21.936 -17.862 26.524 1.00 39.33 159 GLU H C 1
ATOM 2803 O O . GLU B 2 159 ? 21.295 -18.539 25.728 1.00 39.33 159 GLU H O 1
ATOM 2809 N N . GLY B 2 160 ? 21.378 -16.881 27.247 1.00 36.87 160 GLY H N 1
ATOM 2810 C CA . GLY B 2 160 ? 19.957 -16.567 27.157 1.00 36.87 160 GLY H CA 1
ATOM 2811 C C . GLY B 2 160 ? 19.141 -17.274 28.233 1.00 36.87 160 GLY H C 1
ATOM 2812 O O . GLY B 2 160 ? 17.995 -16.907 28.502 1.00 36.87 160 GLY H O 1
ATOM 2813 N N . ALA B 2 161 ? 19.733 -18.297 28.845 1.00 54.56 161 ALA H N 1
ATOM 2814 C CA . ALA B 2 161 ? 19.068 -19.054 29.901 1.00 54.56 161 ALA H CA 1
ATOM 2815 C C . ALA B 2 161 ? 18.535 -18.084 30.950 1.00 54.56 161 ALA H C 1
ATOM 2816 O O . ALA B 2 161 ? 17.351 -18.105 31.296 1.00 54.56 161 ALA H O 1
ATOM 2818 N N . LEU B 2 162 ? 19.428 -17.235 31.451 1.00 60.56 162 LEU H N 1
ATOM 2819 C CA . LEU B 2 162 ? 19.088 -16.229 32.450 1.00 60.56 162 LEU H CA 1
ATOM 2820 C C . LEU B 2 162 ? 18.796 -14.954 31.668 1.00 60.56 162 LEU H C 1
ATOM 2821 O O . LEU B 2 162 ? 19.720 -14.308 31.179 1.00 60.56 162 LEU H O 1
ATOM 2826 N N . SER B 2 163 ? 17.520 -14.598 31.539 1.00 40.74 163 SER H N 1
ATOM 2827 C CA . SER B 2 163 ? 17.146 -13.398 30.788 1.00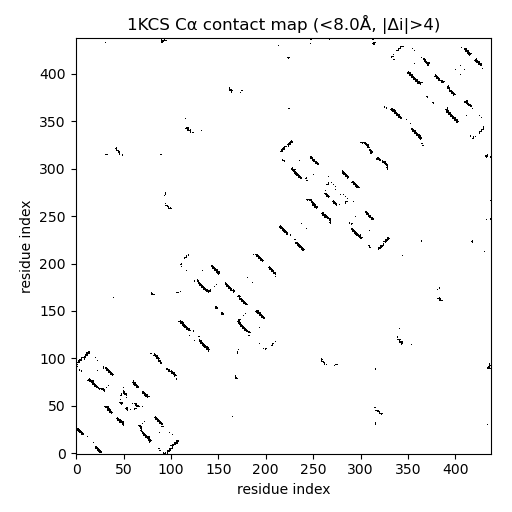 40.74 163 SER H CA 1
ATOM 2828 C C . SER B 2 163 ? 16.114 -12.479 31.460 1.00 40.74 163 SER H C 1
ATOM 2829 O O . SER B 2 163 ? 15.454 -11.682 30.791 1.00 40.74 163 SER H O 1
ATOM 2832 N N . SER B 2 164 ? 15.994 -12.582 32.783 1.00 51.96 164 SER H N 1
ATOM 2833 C CA . SER B 2 164 ? 15.068 -11.745 33.550 1.00 51.96 164 SER H CA 1
ATOM 2834 C C . SER B 2 164 ? 15.843 -10.902 34.565 1.00 51.96 164 SER H C 1
ATOM 2835 O O . SER B 2 164 ? 16.634 -11.428 35.351 1.00 51.96 164 SER H O 1
ATOM 2838 N N . GLY B 2 165 ? 15.601 -9.593 34.545 1.00 50.50 165 GLY H N 1
ATOM 2839 C CA . GLY B 2 165 ? 16.298 -8.689 35.443 1.00 50.50 165 GLY H CA 1
ATOM 2840 C C . GLY B 2 165 ? 17.520 -8.135 34.731 1.00 50.50 165 GLY H C 1
ATOM 2841 O O . GLY B 2 165 ? 18.371 -7.471 35.334 1.00 50.50 165 GLY H O 1
ATOM 2842 N N . VAL B 2 166 ? 17.592 -8.424 33.433 1.00 61.97 166 VAL H N 1
ATOM 2843 C CA . VAL B 2 166 ? 18.693 -7.996 32.579 1.00 61.97 166 VAL H CA 1
ATOM 2844 C C . VAL B 2 166 ? 18.543 -6.534 32.188 1.00 61.97 166 VAL H C 1
ATOM 2845 O O . VAL B 2 166 ? 17.588 -6.159 31.511 1.00 61.97 166 VAL H O 1
ATOM 2849 N N . LEU B 2 167 ? 19.485 -5.717 32.621 1.00 17.06 167 LEU H N 1
ATOM 2850 C CA . LEU B 2 167 ? 19.402 -4.316 32.275 1.00 17.06 167 LEU H CA 1
ATOM 2851 C C . LEU B 2 167 ? 20.738 -3.909 31.582 1.00 17.06 167 LEU H C 1
ATOM 2852 O O . LEU B 2 167 ? 21.748 -3.675 32.242 1.00 17.06 167 LEU H O 1
ATOM 2857 N N . THR B 2 168 ? 20.693 -3.850 30.245 1.00 23.65 168 THR H N 1
ATOM 2858 C CA . THR B 2 168 ? 21.833 -3.488 29.390 1.00 23.65 168 THR H CA 1
ATOM 2859 C C . THR B 2 168 ? 21.885 -1.981 29.292 1.00 23.65 168 THR H C 1
ATOM 2860 O O . THR B 2 168 ? 20.986 -1.309 29.771 1.00 23.65 168 THR H O 1
ATOM 2864 N N . VAL B 2 169 ? 22.930 -1.444 28.683 1.00 73.24 169 VAL H N 1
ATOM 2865 C CA . VAL B 2 169 ? 23.062 -0.005 28.588 1.00 73.24 169 VAL H CA 1
ATOM 2866 C C . VAL B 2 169 ? 23.582 0.445 27.228 1.00 73.24 169 VAL H C 1
ATOM 2867 O O . VAL B 2 169 ? 24.632 -0.006 26.771 1.00 73.24 169 VAL H O 1
ATOM 2871 N N . SER B 2 170 ? 22.821 1.333 26.584 1.00 38.57 170 SER H N 1
ATOM 2872 C CA . SER B 2 170 ? 23.136 1.881 25.262 1.00 38.57 170 SER H CA 1
ATOM 2873 C C . SER B 2 170 ? 24.612 2.237 25.088 1.00 38.57 170 SER H C 1
ATOM 2874 O O . SER B 2 170 ? 25.303 2.593 26.042 1.00 38.57 170 SER H O 1
ATOM 2877 N N . ALA B 2 171 ? 25.078 2.110 23.856 1.00 38.00 171 ALA H N 1
ATOM 2878 C CA . ALA B 2 171 ? 26.450 2.399 23.469 1.00 38.00 171 ALA H CA 1
ATOM 2879 C C . ALA B 2 171 ? 26.754 3.906 23.423 1.00 38.00 171 ALA H C 1
ATOM 2880 O O . ALA B 2 171 ? 25.855 4.734 23.228 1.00 38.00 171 ALA H O 1
ATOM 2882 N N . VAL B 2 172 ? 28.026 4.250 23.626 1.00 29.62 172 VAL H N 1
ATOM 2883 C CA . VAL B 2 172 ? 28.478 5.643 23.572 1.00 29.62 172 VAL H CA 1
ATOM 2884 C C . VAL B 2 172 ? 29.881 5.668 22.972 1.00 29.62 172 VAL H C 1
ATOM 2885 O O . VAL B 2 172 ? 30.587 4.663 23.005 1.00 29.62 172 VAL H O 1
ATOM 2889 N N . LEU B 2 173 ? 30.272 6.810 22.414 1.00 50.72 173 LEU H N 1
ATOM 2890 C CA . LEU B 2 173 ? 31.602 6.971 21.832 1.00 50.72 173 LEU H CA 1
ATOM 2891 C C . LEU B 2 173 ? 32.543 7.679 22.807 1.00 50.72 173 LEU H C 1
ATOM 2892 O O . LEU B 2 173 ? 32.141 8.572 23.554 1.00 50.72 173 LEU H O 1
ATOM 2897 N N . GLN B 2 174 ? 33.800 7.260 22.787 1.00 62.70 174 GLN H N 1
ATOM 2898 C CA . GLN B 2 174 ? 34.830 7.825 23.643 1.00 62.70 174 GLN H CA 1
ATOM 2899 C C . GLN B 2 174 ? 36.060 7.933 22.756 1.00 62.70 174 GLN H C 1
ATOM 2900 O O . GLN B 2 174 ? 36.678 6.924 22.417 1.00 62.70 174 GLN H O 1
ATOM 2906 N N . SER B 2 175 ? 36.389 9.163 22.375 1.00 67.70 175 SER H N 1
ATOM 2907 C CA . SER B 2 175 ? 37.520 9.451 21.506 1.00 69.40 175 SER H CA 1
ATOM 2908 C C . SER B 2 175 ? 37.225 8.935 20.098 1.00 70.22 175 SER H C 1
ATOM 2909 O O . SER B 2 175 ? 37.253 9.699 19.131 1.00 70.50 175 SER H O 1
ATOM 2912 N N . GLY B 2 176 ? 36.924 7.644 19.989 1.00 42.60 176 GLY H N 1
ATOM 2913 C CA . GLY B 2 176 ? 36.619 7.055 18.694 1.00 42.60 176 GLY H CA 1
ATOM 2914 C C . GLY B 2 176 ? 36.329 5.563 18.766 1.00 42.60 176 GLY H C 1
ATOM 2915 O O . GLY B 2 176 ? 36.485 4.842 17.775 1.00 42.60 176 GLY H O 1
ATOM 2916 N N . LEU B 2 177 ? 35.899 5.098 19.936 1.00 30.84 177 LEU H N 1
ATOM 2917 C CA . LEU B 2 177 ? 35.596 3.686 20.150 1.00 30.84 177 LEU H CA 1
ATOM 2918 C C . LEU B 2 177 ? 34.357 3.539 21.063 1.00 30.84 177 LEU H C 1
ATOM 2919 O O . LEU B 2 177 ? 34.041 4.443 21.841 1.00 30.84 177 LEU H O 1
ATOM 2924 N N . TYR B 2 178 ? 33.651 2.411 20.964 1.00 18.90 178 TYR H N 1
ATOM 2925 C CA . TYR B 2 178 ? 32.445 2.202 21.764 1.00 18.90 178 TYR H CA 1
ATOM 2926 C C . TYR B 2 178 ? 32.577 1.495 23.111 1.00 18.90 178 TYR H C 1
ATOM 2927 O O . TYR B 2 178 ? 33.491 0.704 23.347 1.00 18.90 178 TYR H O 1
ATOM 2936 N N . THR B 2 179 ? 31.632 1.790 23.994 1.00 20.76 179 THR H N 1
ATOM 2937 C CA . THR B 2 179 ? 31.613 1.215 25.326 1.00 20.76 179 THR H CA 1
ATOM 2938 C C . THR B 2 179 ? 30.174 0.966 25.744 1.00 20.76 179 THR H C 1
ATOM 2939 O O . THR B 2 179 ? 29.252 1.642 25.287 1.00 20.76 179 THR H O 1
ATOM 2943 N N . LEU B 2 180 ? 29.984 -0.004 26.626 1.00 17.75 180 LEU H N 1
ATOM 2944 C CA . LEU B 2 180 ? 28.658 -0.374 27.077 1.00 17.75 180 LEU H CA 1
ATOM 2945 C C . LEU B 2 180 ? 28.824 -1.277 28.298 1.00 17.75 180 LEU H C 1
ATOM 2946 O O . LEU B 2 180 ? 29.940 -1.665 28.638 1.00 17.75 180 LEU H O 1
ATOM 2951 N N . SER B 2 181 ? 27.725 -1.604 28.965 1.00 14.64 181 SER H N 1
ATOM 2952 C CA . SER B 2 181 ? 27.790 -2.490 30.122 1.00 14.64 181 SER H CA 1
ATOM 2953 C C . SER B 2 181 ? 26.420 -3.104 30.342 1.00 14.64 181 SER H C 1
ATOM 2954 O O . SER B 2 181 ? 25.409 -2.439 30.153 1.00 14.64 181 SER H O 1
ATOM 2957 N N . SER B 2 182 ? 26.397 -4.377 30.730 1.00 11.53 182 SER H N 1
ATOM 2958 C CA . SER B 2 182 ? 25.157 -5.105 30.988 1.00 11.53 182 SER H CA 1
ATOM 2959 C C . SER B 2 182 ? 25.067 -5.406 32.490 1.00 11.53 182 SER H C 1
ATOM 2960 O O . SER B 2 182 ? 26.071 -5.699 33.135 1.00 11.53 182 SER H O 1
ATOM 2963 N N . ASN B 2 183 ? 23.868 -5.313 33.049 1.00 39.17 183 ASN H N 1
ATOM 2964 C CA . ASN B 2 183 ? 23.694 -5.576 34.469 1.00 39.17 183 ASN H CA 1
ATOM 2965 C C . ASN B 2 183 ? 22.551 -6.527 34.720 1.00 39.17 183 ASN H C 1
ATOM 2966 O O . ASN B 2 183 ? 21.428 -6.306 34.284 1.00 39.17 183 ASN H O 1
ATOM 2971 N N . THR B 2 184 ? 22.853 -7.592 35.440 1.00 9.46 184 THR H N 1
ATOM 2972 C CA . THR B 2 184 ? 21.858 -8.592 35.788 1.00 9.46 184 THR H CA 1
ATOM 2973 C C . THR B 2 184 ? 21.669 -8.672 37.295 1.00 9.46 184 THR H C 1
ATOM 2974 O O . THR B 2 184 ? 22.624 -8.561 38.046 1.00 9.46 184 THR H O 1
ATOM 2978 N N . THR B 2 185 ? 20.431 -8.865 37.731 1.00 40.50 185 THR H N 1
ATOM 2979 C CA . THR B 2 185 ? 20.156 -8.992 39.156 1.00 40.50 185 THR H CA 1
ATOM 2980 C C . THR B 2 185 ? 19.712 -10.433 39.429 1.00 40.50 185 THR H C 1
ATOM 2981 O O . THR B 2 185 ? 18.818 -10.955 38.763 1.00 40.50 185 THR H O 1
ATOM 2985 N N . VAL B 2 186 ? 20.350 -11.072 40.405 1.00 24.12 186 VAL H N 1
ATOM 2986 C CA . VAL B 2 186 ? 20.051 -12.454 40.747 1.00 24.12 186 VAL H CA 1
ATOM 2987 C C . VAL B 2 186 ? 19.946 -12.678 42.253 1.00 24.12 186 VAL H C 1
ATOM 2988 O O . VAL B 2 186 ? 20.423 -11.865 43.045 1.00 24.12 186 VAL H O 1
ATOM 2992 N N . ALA B 2 187 ? 19.320 -13.795 42.647 1.00 56.79 187 ALA H N 1
ATOM 2993 C CA . ALA B 2 187 ? 19.126 -14.137 44.046 1.00 56.79 187 ALA H CA 1
ATOM 2994 C C . ALA B 2 187 ? 20.415 -14.597 44.720 1.00 56.79 187 ALA H C 1
ATOM 2995 O O . ALA B 2 187 ? 21.222 -15.288 44.107 1.00 56.79 187 ALA H O 1
ATOM 2997 N N . SER B 2 188 ? 20.597 -14.218 45.997 1.00 61.12 188 SER H N 1
ATOM 2998 C CA . SER B 2 188 ? 21.795 -14.593 46.756 1.00 61.12 188 SER H CA 1
ATOM 2999 C C . SER B 2 188 ? 21.970 -16.103 46.896 1.00 61.12 188 SER H C 1
ATOM 3000 O O . SER B 2 188 ? 23.020 -16.588 47.309 1.00 61.12 188 SER H O 1
ATOM 3003 N N . GLY B 2 189 ? 20.953 -16.879 46.675 1.00 100.44 189 GLY H N 1
ATOM 3004 C CA . GLY B 2 189 ? 21.228 -18.273 46.924 1.00 100.44 189 GLY H CA 1
ATOM 3005 C C . GLY B 2 189 ? 22.168 -18.719 45.838 1.00 100.44 189 GLY H C 1
ATOM 3006 O O . GLY B 2 189 ? 23.242 -19.301 46.058 1.00 100.44 189 GLY H O 1
ATOM 3007 N N . THR B 2 190 ? 21.670 -18.358 44.645 1.00 51.24 190 THR H N 1
ATOM 3008 C CA . THR B 2 190 ? 22.188 -18.623 43.320 1.00 51.24 190 THR H CA 1
ATOM 3009 C C . THR B 2 190 ? 23.490 -18.046 42.976 1.00 51.24 190 THR H C 1
ATOM 3010 O O . THR B 2 190 ? 24.170 -18.616 42.136 1.00 51.24 190 THR H O 1
ATOM 3014 N N . TRP B 2 191 ? 23.930 -16.973 43.528 1.00 100.32 191 TRP H N 1
ATOM 3015 C CA . TRP B 2 191 ? 25.057 -16.715 42.770 1.00 100.32 191 TRP H CA 1
ATOM 3016 C C . TRP B 2 191 ? 26.420 -17.126 43.421 1.00 100.32 191 TRP H C 1
ATOM 3017 O O . TRP B 2 191 ? 27.334 -17.331 42.649 1.00 100.32 191 TRP H O 1
ATOM 3028 N N . PRO B 2 192 ? 26.692 -17.152 44.789 1.00 100.55 192 PRO H N 1
ATOM 3029 C CA . PRO B 2 192 ? 28.018 -17.848 45.034 1.00 100.55 192 PRO H CA 1
ATOM 3030 C C . PRO B 2 192 ? 28.062 -19.273 44.400 1.00 100.55 192 PRO H C 1
ATOM 3031 O O . PRO B 2 192 ? 29.089 -19.637 43.818 1.00 100.55 192 PRO H O 1
ATOM 3035 N N . SER B 2 193 ? 26.972 -20.038 44.482 1.00 71.13 193 SER H N 1
ATOM 3036 C CA . SER B 2 193 ? 26.975 -21.383 43.912 1.00 71.13 193 SER H CA 1
ATOM 3037 C C . SER B 2 193 ? 26.981 -21.316 42.394 1.00 71.13 193 SER H C 1
ATOM 3038 O O . SER B 2 193 ? 28.013 -21.022 41.789 1.00 71.13 193 SER H O 1
ATOM 3041 N N . ALA B 2 194 ? 25.826 -21.584 41.783 1.00 54.10 194 ALA H N 1
ATOM 3042 C CA . ALA B 2 194 ? 25.686 -21.553 40.334 1.00 54.10 194 ALA H CA 1
ATOM 3043 C C . ALA B 2 194 ? 26.509 -20.425 39.723 1.00 54.10 194 ALA H C 1
ATOM 3044 O O . ALA B 2 194 ? 26.704 -19.380 40.348 1.00 54.10 194 ALA H O 1
ATOM 3046 N N . SER B 2 195 ? 26.989 -20.627 38.499 1.00 37.49 195 SER H N 1
ATOM 3047 C CA . SER B 2 195 ? 27.827 -19.615 37.868 1.00 37.49 195 SER H CA 1
ATOM 3048 C C . SER B 2 195 ? 27.092 -18.915 36.732 1.00 37.49 195 SER H C 1
ATOM 3049 O O . SER B 2 195 ? 26.467 -19.574 35.894 1.00 37.49 195 SER H O 1
ATOM 3052 N N . VAL B 2 196 ? 27.156 -17.580 36.735 1.00 64.71 196 VAL H N 1
ATOM 3053 C CA . VAL B 2 196 ? 26.542 -16.793 35.675 1.00 64.71 196 VAL H CA 1
ATOM 3054 C C . VAL B 2 196 ? 27.668 -16.298 34.799 1.00 64.71 196 VAL H C 1
ATOM 3055 O O . VAL B 2 196 ? 28.741 -15.945 35.287 1.00 64.71 196 VAL H O 1
ATOM 3059 N N . THR B 2 197 ? 27.433 -16.292 33.498 1.00 42.30 197 THR H N 1
ATOM 3060 C CA . THR B 2 197 ? 28.449 -15.824 32.586 1.00 42.30 197 THR H CA 1
ATOM 3061 C C . THR B 2 197 ? 27.816 -14.908 31.544 1.00 42.30 197 THR H C 1
ATOM 3062 O O . THR B 2 197 ? 26.679 -15.117 31.115 1.00 42.30 197 THR H O 1
ATOM 3066 N N . CYS B 2 198 ? 28.546 -13.867 31.171 1.00 25.20 198 CYS H N 1
ATOM 3067 C CA . CYS B 2 198 ? 28.063 -12.947 30.162 1.00 25.20 198 CYS H CA 1
ATOM 3068 C C . CYS B 2 198 ? 28.738 -13.238 28.844 1.00 25.20 198 CYS H C 1
ATOM 3069 O O . CYS B 2 198 ? 29.962 -13.122 28.714 1.00 25.20 198 CYS H O 1
ATOM 3072 N N . LEU B 2 199 ? 27.927 -13.633 27.871 1.00 17.47 199 LEU H N 1
ATOM 3073 C CA . LEU B 2 199 ? 28.428 -13.943 26.541 1.00 17.47 199 LEU H CA 1
ATOM 3074 C C . LEU B 2 199 ? 28.441 -12.669 25.698 1.00 17.47 199 LEU H C 1
ATOM 3075 O O . LEU B 2 199 ? 27.395 -12.083 25.412 1.00 17.47 199 LEU H O 1
ATOM 3077 N N . VAL B 2 200 ? 29.634 -12.235 25.316 1.00 37.39 200 VAL H N 1
ATOM 3078 C CA . VAL B 2 200 ? 29.764 -11.033 24.511 1.00 37.39 200 VAL H CA 1
ATOM 3079 C C . VAL B 2 200 ? 30.107 -11.391 23.075 1.00 37.39 200 VAL H C 1
ATOM 3080 O O . VAL B 2 200 ? 31.053 -12.131 22.814 1.00 37.39 200 VAL H O 1
ATOM 3084 N N . ALA B 2 201 ? 29.323 -10.865 22.146 1.00 24.50 201 ALA H N 1
ATOM 3085 C CA . ALA B 2 201 ? 29.553 -11.116 20.735 1.00 24.50 201 ALA H CA 1
ATOM 3086 C C . ALA B 2 201 ? 29.777 -9.805 19.984 1.00 24.50 201 ALA H C 1
ATOM 3087 O O . ALA B 2 201 ? 29.045 -8.829 20.187 1.00 24.50 201 ALA H O 1
ATOM 3089 N N . HIS B 2 202 ? 30.804 -9.781 19.136 1.00 17.61 202 HIS H N 1
ATOM 3090 C CA . HIS B 2 202 ? 31.101 -8.605 18.321 1.00 17.61 202 HIS H CA 1
ATOM 3091 C C . HIS B 2 202 ? 31.268 -9.113 16.902 1.00 17.61 202 HIS H C 1
ATOM 3092 O O . HIS B 2 202 ? 32.358 -9.528 16.512 1.00 17.61 202 HIS H O 1
ATOM 3099 N N . PRO B 2 203 ? 30.179 -9.099 16.118 1.00 32.96 203 PRO H N 1
ATOM 3100 C CA . PRO B 2 203 ? 30.113 -9.550 14.727 1.00 32.96 203 PRO H CA 1
ATOM 3101 C C . PRO B 2 203 ? 31.320 -9.343 13.819 1.00 32.96 203 PRO H C 1
ATOM 3102 O O . PRO B 2 203 ? 32.052 -10.286 13.535 1.00 32.96 203 PRO H O 1
ATOM 3106 N N . LYS B 2 204 ? 31.529 -8.110 13.375 1.00 61.14 204 LYS H N 1
ATOM 3107 C CA . LYS B 2 204 ? 32.605 -7.800 12.437 1.00 61.14 204 LYS H CA 1
ATOM 3108 C C . LYS B 2 204 ? 34.031 -8.072 12.853 1.00 61.14 204 LYS H C 1
ATOM 3109 O O . LYS B 2 204 ? 34.923 -8.141 12.010 1.00 61.14 204 LYS H O 1
ATOM 3115 N N . SER B 2 205 ? 34.262 -8.223 14.143 1.00 56.26 205 SER H N 1
ATOM 3116 C CA . SER B 2 205 ? 35.602 -8.543 14.588 1.00 56.26 205 SER H CA 1
ATOM 3117 C C . SER B 2 205 ? 35.576 -10.057 14.717 1.00 56.26 205 SER H C 1
ATOM 3118 O O . SER B 2 205 ? 36.615 -10.702 14.867 1.00 56.26 205 SER H O 1
ATOM 3121 N N . SER B 2 206 ? 34.365 -10.609 14.632 1.00 47.78 206 SER H N 1
ATOM 3122 C CA . SER B 2 206 ? 34.130 -12.047 14.754 1.00 47.78 206 SER H CA 1
ATOM 3123 C C . SER B 2 206 ? 34.615 -12.598 16.097 1.00 47.78 206 SER H C 1
ATOM 3124 O O . SER B 2 206 ? 35.270 -13.639 16.152 1.00 47.78 206 SER H O 1
ATOM 3127 N N . THR B 2 207 ? 34.291 -11.891 17.176 1.00 42.31 207 THR H N 1
ATOM 3128 C CA . THR B 2 207 ? 34.684 -12.316 18.514 1.00 42.31 207 THR H CA 1
ATOM 3129 C C . THR B 2 207 ? 33.460 -12.604 19.378 1.00 42.31 207 THR H C 1
ATOM 3130 O O . THR B 2 207 ? 32.579 -11.755 19.538 1.00 42.31 207 THR H O 1
ATOM 3134 N N . ALA B 2 208 ? 33.414 -13.817 19.917 1.00 40.30 208 ALA H N 1
ATOM 3135 C CA . ALA B 2 208 ? 32.332 -14.247 20.797 1.00 40.30 208 ALA H CA 1
ATOM 3136 C C . ALA B 2 208 ? 33.003 -14.633 22.108 1.00 40.30 208 ALA H C 1
ATOM 3137 O O . ALA B 2 208 ? 33.367 -15.792 22.309 1.00 40.30 208 ALA H O 1
ATOM 3139 N N . ALA B 2 209 ? 33.183 -13.648 22.985 1.00 60.63 209 ALA H N 1
ATOM 3140 C CA . ALA B 2 209 ? 33.829 -13.865 24.276 1.00 60.63 209 ALA H CA 1
ATOM 3141 C C . ALA B 2 209 ? 32.845 -14.364 25.323 1.00 60.63 209 ALA H C 1
ATOM 3142 O O . ALA B 2 209 ? 31.632 -14.224 25.168 1.00 60.63 209 ALA H O 1
ATOM 3144 N N . ASP B 2 210 ? 33.381 -14.954 26.386 1.00 44.21 210 ASP H N 1
ATOM 3145 C CA . ASP B 2 210 ? 32.577 -15.473 27.489 1.00 44.21 210 ASP H CA 1
ATOM 3146 C C . ASP B 2 210 ? 33.253 -15.157 28.817 1.00 44.21 210 ASP H C 1
ATOM 3147 O O . ASP B 2 210 ? 34.346 -15.645 29.105 1.00 44.21 210 ASP H O 1
ATOM 3152 N N . LYS B 2 211 ? 32.596 -14.338 29.626 1.00 29.49 211 LYS H N 1
ATOM 3153 C CA . LYS B 2 211 ? 33.147 -13.947 30.911 1.00 29.49 211 LYS H CA 1
ATOM 3154 C C . LYS B 2 211 ? 32.422 -14.642 32.051 1.00 29.49 211 LYS H C 1
ATOM 3155 O O . LYS B 2 211 ? 31.196 -14.736 32.054 1.00 29.49 211 LYS H O 1
ATOM 3161 N N . LYS B 2 212 ? 33.188 -15.126 33.022 1.00 47.14 212 LYS H N 1
ATOM 3162 C CA . LYS B 2 212 ? 32.614 -15.799 34.179 1.00 47.14 212 LYS H CA 1
ATOM 3163 C C . LYS B 2 212 ? 32.768 -14.890 35.397 1.00 47.14 212 LYS H C 1
ATOM 3164 O O . LYS B 2 212 ? 33.880 -14.497 35.754 1.00 47.14 212 LYS H O 1
ATOM 3170 N N . ILE B 2 213 ? 31.652 -14.552 36.032 1.00 60.17 213 ILE H N 1
ATOM 3171 C CA . ILE B 2 213 ? 31.686 -13.688 37.206 1.00 60.17 213 ILE H CA 1
ATOM 3172 C C . ILE B 2 213 ? 31.977 -14.526 38.447 1.00 60.17 213 ILE H C 1
ATOM 3173 O O . ILE B 2 213 ? 31.181 -15.383 38.825 1.00 60.17 213 ILE H O 1
ATOM 3178 N N . GLU B 2 214 ? 33.120 -14.277 39.076 1.00 49.49 214 GLU H N 1
ATOM 3179 C CA . GLU B 2 214 ? 33.508 -15.031 40.262 1.00 49.49 214 GLU H CA 1
ATOM 3180 C C . GLU B 2 214 ? 33.697 -14.119 41.482 1.00 49.49 214 GLU H C 1
ATOM 3181 O O . GLU B 2 214 ? 34.214 -13.008 41.363 1.00 49.49 214 GLU H O 1
ATOM 3187 N N . PRO B 2 215 ? 33.272 -14.586 42.673 1.00 60.87 215 PRO H N 1
ATOM 3188 C CA . PRO B 2 215 ? 33.348 -13.884 43.962 1.00 60.87 215 PRO H CA 1
ATOM 3189 C C . PRO B 2 215 ? 34.615 -13.094 44.290 1.00 60.87 215 PRO H C 1
ATOM 3190 O O . PRO B 2 215 ? 35.678 -13.306 43.704 1.00 60.87 215 PRO H O 1
ATOM 3194 N N . LYS B 2 216 ? 34.468 -12.193 45.260 1.00 96.74 216 LYS H N 1
ATOM 3195 C CA . LYS B 2 216 ? 35.527 -11.297 45.720 1.00 96.74 216 LYS H CA 1
ATOM 3196 C C . LYS B 2 216 ? 36.461 -11.881 46.778 1.00 96.74 216 LYS H C 1
ATOM 3197 O O . LYS B 2 216 ? 36.199 -11.731 47.971 1.00 96.74 216 LYS H O 1
ATOM 3203 N N . ASP B 2 217 ? 37.549 -12.522 46.354 1.00 85.48 217 ASP H N 1
ATOM 3204 C CA . ASP B 2 217 ? 38.517 -13.088 47.299 1.00 85.48 217 ASP H CA 1
ATOM 3205 C C . ASP B 2 217 ? 39.692 -13.810 46.645 1.00 85.48 217 ASP H C 1
ATOM 3206 O O . ASP B 2 217 ? 40.374 -14.578 47.356 1.00 85.48 217 ASP H O 1
ATOM 3212 N N . GLN C 3 2 ? -3.890 -7.442 -4.688 1.00 64.12 2 GLN P N 1
ATOM 3213 C CA . GLN C 3 2 ? -4.274 -6.163 -4.017 1.00 64.12 2 GLN P CA 1
ATOM 3214 C C . GLN C 3 2 ? -3.052 -5.430 -3.456 1.00 64.12 2 GLN P C 1
ATOM 3215 O O . GLN C 3 2 ? -2.740 -5.521 -2.263 1.00 64.12 2 GLN P O 1
ATOM 3221 N N . LEU C 3 3 ? -2.365 -4.706 -4.337 1.00 49.59 3 LEU P N 1
ATOM 3222 C CA . LEU C 3 3 ? -1.175 -3.942 -3.966 1.00 49.59 3 LEU P CA 1
ATOM 3223 C C . LEU C 3 3 ? -1.470 -2.446 -4.016 1.00 49.59 3 LEU P C 1
ATOM 3224 O O . LEU C 3 3 ? -2.288 -1.996 -4.822 1.00 49.59 3 LEU P O 1
ATOM 3229 N N . ASP C 3 4 ? -0.807 -1.683 -3.148 1.00 15.74 4 ASP P N 1
ATOM 3230 C CA . ASP C 3 4 ? -0.993 -0.234 -3.120 1.00 15.74 4 ASP P CA 1
ATOM 3231 C C . ASP C 3 4 ? -0.433 0.337 -4.414 1.00 15.74 4 ASP P C 1
ATOM 3232 O O . ASP C 3 4 ? 0.597 -0.106 -4.903 1.00 15.74 4 ASP P O 1
ATOM 3237 N N . PRO C 3 5 ? -1.088 1.365 -4.956 1.00 15.58 5 PRO P N 1
ATOM 3238 C CA . PRO C 3 5 ? -0.672 2.006 -6.211 1.00 15.58 5 PRO P CA 1
ATOM 3239 C C . PRO C 3 5 ? 0.828 2.195 -6.363 1.00 15.58 5 PRO P C 1
ATOM 3240 O O . PRO C 3 5 ? 1.392 1.914 -7.422 1.00 15.58 5 PRO P O 1
ATOM 3244 N N . ALA C 3 6 ? 1.465 2.660 -5.291 1.00 15.13 6 ALA P N 1
ATOM 3245 C CA . ALA C 3 6 ? 2.900 2.936 -5.287 1.00 15.13 6 ALA P CA 1
ATOM 3246 C C . ALA C 3 6 ? 3.774 1.742 -5.671 1.00 15.13 6 ALA P C 1
ATOM 3247 O O . ALA C 3 6 ? 4.967 1.885 -5.925 1.00 15.13 6 ALA P O 1
ATOM 3249 N N . PHE C 3 7 ? 3.179 0.559 -5.718 1.00 32.95 7 PHE P N 1
ATOM 3250 C CA . PHE C 3 7 ? 3.940 -0.630 -6.045 1.00 32.95 7 PHE P CA 1
ATOM 3251 C C . PHE C 3 7 ? 3.810 -1.050 -7.497 1.00 32.95 7 PHE P C 1
ATOM 3252 O O . PHE C 3 7 ? 3.778 -2.236 -7.802 1.00 32.95 7 PHE P O 1
ATOM 3260 N N . GLY C 3 8 ? 3.749 -0.073 -8.394 1.00 51.13 8 GLY P N 1
ATOM 3261 C CA . GLY C 3 8 ? 3.655 -0.383 -9.810 1.00 51.13 8 GLY P CA 1
ATOM 3262 C C . GLY C 3 8 ? 2.236 -0.496 -10.319 1.00 51.13 8 GLY P C 1
ATOM 3263 O O . GLY C 3 8 ? 1.305 -0.169 -9.550 1.00 51.13 8 GLY P O 1
#